Protein AF-0000000067236883 (afdb_homodimer)

Foldseek 3Di:
DDPPPPPPPQLDQWWEKEAELDDALCLVVCHPLCVQSNVLLLCVLVLFPDFLAEEEEFLVFEDQFKEKEQAQFAAADRPDDDDDPVSVVDDQGQTADNPVSVVLVVLCVVLVGDYYYDHHDHQYSLGCRSCCNNPVVSHHHYMYMYDYPVLQLLSLLSSLQSCLVVSSVRYHYYYGFWLFDDVCCLVPCVPPPQAADVQLVQLQVQLQCLQAVDAAPSSSVCRSVSCPGRSRCVRPVPCSRPNSVSSSRSSLHGFGKHWSDWDQGSNGTITMIITDDRD/DDPPPPPPPQLDQWWEKEAELDDALCLVVCHPLCVQSNVLLLCVLVLFPQFLAEEEEFLVFEDQFKEKEQAQFAAADRPDDDDDPVSVVDDQGQTADNPVSVVLVVLCVVLVGDYYYDRHDHQYSLGCRSCCNNPVVSHHHYMYMYDYPVLQLLSLLSSLQSCLVVSSVRYHYYYGFWLFDDVCCLVPCVPPPQAAPVQLVQLQVQLQCLQAVDAAPSSSVCRSVSCPGRSRCVRPVPCSRPNSVSSSRSSLHGFGKHWSDWDQGSNGTTTMIITDDRD

Radius of gyration: 25.76 Å; Cα contacts (8 Å, |Δi|>4): 1306; chains: 2; bounding box: 58×104×61 Å

Secondary structure (DSSP, 8-state):
---------------EEEEE--STTHHHHT-GGGHHHHHHHHHHGGGSPPPSEEEEEEEEEEESSEEEE--SS--B-----SS-GGGGS--------HHHHHHHHHHHHHTT--EEEESS--B-HHHHHHHHHH-TT--S-EEEEEEETT--HHHHHHHHHHHGGGGGGTEEEEEEE-S---HHHHHHTTSS-----HHHHHHHHHHHHHHHT--HHHHHHHHHTGGGSTTHHHH-SS-TTTHHHHHHHHHHTTSPEEEEEEEEETTEEEEEEEES---/---------------EEEEE--STTHHHHT-GGGHHHHHHHHHHGGGSPPPSEEEEEEEEEEESSEEEE--SS--B-----SS-GGGGS--------HHHHHHHHHHHHHTT--EEEESS--B-HHHHHHHHHH-TT--S-EEEEEEETT--HHHHHHHHHHHGGGGGGTEEEEEEE-S---HHHHHHTTSS-----HHHHHHHHHHHHHHHT--HHHHHHHHHTGGGSTTHHHH-SS-TTTHHHHHHHHHHTTSPEEEEEEEEETTEEEEEEEES---

Organism: Chlamydomonas reinhardtii (NCBI:txid3055)

Solvent-accessible surface area (backbone atoms only — not comparable to full-atom values): 27484 Å² total; per-residue (Å²): 137,80,82,77,75,75,73,73,73,76,75,65,60,39,35,23,29,26,44,57,31,67,64,60,64,38,48,82,68,64,35,73,67,38,41,70,58,38,54,47,35,47,48,48,44,81,69,42,74,84,51,67,27,32,39,38,28,24,40,84,34,72,28,89,42,36,36,30,28,37,24,54,69,40,49,78,32,81,84,69,75,32,48,50,64,69,72,76,63,67,81,70,80,28,32,25,36,44,67,57,31,50,51,51,48,50,34,33,49,77,66,71,40,67,60,45,81,32,69,73,53,39,46,34,45,44,49,43,46,40,37,54,44,33,43,65,81,32,76,51,24,44,29,45,30,34,36,49,64,80,65,48,48,61,59,32,27,49,50,11,44,42,49,30,67,40,15,66,68,30,25,31,38,32,9,18,24,27,69,51,37,31,42,69,59,42,48,50,17,15,74,42,66,22,50,73,44,61,46,26,43,46,24,41,54,52,49,49,45,40,43,44,75,29,38,37,70,58,21,49,52,48,58,53,47,37,65,77,39,59,31,26,42,74,20,27,43,31,53,53,34,45,47,22,41,37,24,24,52,21,34,30,39,70,37,44,28,41,80,72,41,75,49,75,43,65,38,29,34,34,52,21,38,35,20,39,62,58,126,138,79,81,75,75,75,72,74,73,78,77,61,59,39,35,23,28,28,43,57,30,68,65,60,64,37,50,82,68,64,37,75,64,37,42,69,58,38,54,48,36,47,48,47,46,80,69,44,76,85,50,69,27,33,41,38,29,24,40,84,34,72,28,90,43,34,36,30,27,37,23,57,68,40,49,79,32,82,84,69,75,32,49,51,63,69,72,75,63,68,80,70,81,27,31,23,36,42,68,58,32,51,52,51,50,49,35,32,48,77,66,72,40,67,62,49,81,31,68,70,54,40,45,32,45,46,48,43,46,37,37,53,43,33,44,64,80,32,76,52,25,44,28,44,30,33,36,47,65,80,65,48,47,62,59,31,25,50,51,11,46,41,49,31,67,42,17,67,69,29,25,32,39,31,9,18,23,27,70,51,40,30,42,68,60,43,49,52,18,13,73,43,67,24,50,73,44,62,47,26,44,46,25,40,52,51,48,49,44,40,42,44,75,28,38,39,69,59,22,49,53,49,57,55,46,37,66,75,39,61,30,25,43,75,19,27,42,32,52,52,34,43,46,22,42,35,24,23,51,22,34,30,39,71,37,44,28,41,81,72,40,76,48,76,42,63,37,30,35,35,54,22,37,34,20,40,64,58,128

pLDDT: mean 92.36, std 15.13, range [27.59, 98.94]

Nearest PDB structures (foldseek):
  8in2-assembly2_B  TM=9.135E-01  e=2.566E-26  Beta vulgaris
  2pw6-assembly1_A-2  TM=8.810E-01  e=2.969E-20  Escherichia coli K-12
  7txy-assembly2_E  TM=7.402E-01  e=1.633E-12  Micromonospora rosaria
  8ihg-assembly1_C  TM=7.267E-01  e=7.315E-11  Pseudomonas sp.
  2odf-assembly2_B  TM=4.468E-01  e=8.568E+00  Agrobacterium fabrum str. C58

InterPro domains:
  IPR004183 Extradiol ring-cleavage dioxygenase, class III enzyme, subunit B [PF02900] (44-258)
  IPR014436 Extradiol aromatic ring-opening dioxygenase, DODA-type [PIRSF006157] (12-275)
  IPR014436 Extradiol aromatic ring-opening dioxygenase, DODA-type [cd07363] (15-275)

Sequence (558 aa):
MTVLAQQCGASGRMPTLFWNHGGGPMPLLGDRSQASLTQYLKGVAARLPKPTAILAVSAHWEAEKVMVSTCPAPPMLFDYYGFPPETYQFKYPAPGDPALAQRVLGLLGSAGIAAGADASRGYDHGTFVPLMLAYPEARVPVVQMSVLRSMDPGAHLAIGRALAPLRDEGVLIVGSGMTFHNMGVLMGGMRGGGGRFKPSEAFDSWLTAACTEAVGSKRAELLTGWAKAPGGRESHPREEHFIPLLVAAGAAGEEPGRVDYSDWVMGTKISGFVFGTAPMTVLAQQCGASGRMPTLFWNHGGGPMPLLGDRSQASLTQYLKGVAARLPKPTAILAVSAHWEAEKVMVSTCPAPPMLFDYYGFPPETYQFKYPAPGDPALAQRVLGLLGSAGIAAGADASRGYDHGTFVPLMLAYPEARVPVVQMSVLRSMDPGAHLAIGRALAPLRDEGVLIVGSGMTFHNMGVLMGGMRGGGGRFKPSEAFDSWLTAACTEAVGSKRAELLTGWAKAPGGRESHPREEHFIPLLVAAGAAGEEPGRVDYSDWVMGTKISGFVFGTAP

Structure (mmCIF, N/CA/C/O backbone):
data_AF-0000000067236883-model_v1
#
loop_
_entity.id
_entity.type
_entity.pdbx_description
1 polymer 'Extradiol ring-cleavage dioxygenase class III enzyme subunit B domain-containing protein'
#
loop_
_atom_site.group_PDB
_atom_site.id
_atom_site.type_symbol
_atom_site.label_atom_id
_atom_site.label_alt_id
_atom_site.label_comp_id
_atom_site.label_asym_id
_atom_site.label_entity_id
_atom_site.label_seq_id
_atom_site.pdbx_PDB_ins_code
_atom_site.Cartn_x
_atom_site.Cartn_y
_atom_site.Cartn_z
_atom_site.occupancy
_atom_site.B_iso_or_equiv
_atom_site.auth_seq_id
_atom_site.auth_comp_id
_atom_site.auth_asym_id
_atom_site.auth_atom_id
_atom_site.pdbx_PDB_model_num
ATOM 1 N N . MET A 1 1 ? 32.875 -44.719 -37.906 1 29.95 1 MET A N 1
ATOM 2 C CA . MET A 1 1 ? 33.156 -43.938 -36.719 1 29.95 1 MET A CA 1
ATOM 3 C C . MET A 1 1 ? 31.969 -43.062 -36.344 1 29.95 1 MET A C 1
ATOM 5 O O . MET A 1 1 ? 31.703 -42.062 -36.969 1 29.95 1 MET A O 1
ATOM 9 N N . THR A 1 2 ? 30.781 -43.562 -35.781 1 30.8 2 THR A N 1
ATOM 10 C CA . THR A 1 2 ? 29.391 -43.125 -35.688 1 30.8 2 THR A CA 1
ATOM 11 C C . THR A 1 2 ? 29.234 -42.031 -34.625 1 30.8 2 THR A C 1
ATOM 13 O O . THR A 1 2 ? 29.672 -42.188 -33.5 1 30.8 2 THR A O 1
ATOM 16 N N . VAL A 1 3 ? 29.203 -40.719 -35.031 1 33.5 3 VAL A N 1
ATOM 17 C CA . VAL A 1 3 ? 29.031 -39.531 -34.219 1 33.5 3 VAL A CA 1
ATOM 18 C C . VAL A 1 3 ? 27.891 -39.75 -33.219 1 33.5 3 VAL A C 1
ATOM 20 O O . VAL A 1 3 ? 26.75 -39.969 -33.594 1 33.5 3 VAL A O 1
ATOM 23 N N . LEU A 1 4 ? 28.141 -40.344 -32.031 1 29.28 4 LEU A N 1
ATOM 24 C CA . LEU A 1 4 ? 27.188 -40.469 -30.938 1 29.28 4 LEU A CA 1
ATOM 25 C C . LEU A 1 4 ? 26.547 -39.125 -30.594 1 29.28 4 LEU A C 1
ATOM 27 O O . LEU A 1 4 ? 27.25 -38.219 -30.125 1 29.28 4 LEU A O 1
ATOM 31 N N . ALA A 1 5 ? 25.594 -38.625 -31.391 1 30.39 5 ALA A N 1
ATOM 32 C CA . ALA A 1 5 ? 24.734 -37.469 -31.047 1 30.39 5 ALA A CA 1
ATOM 33 C C . ALA A 1 5 ? 24.25 -37.562 -29.609 1 30.39 5 ALA A C 1
ATOM 35 O O . ALA A 1 5 ? 23.484 -38.469 -29.25 1 30.39 5 ALA A O 1
ATOM 36 N N . GLN A 1 6 ? 25.062 -37.375 -28.625 1 28.48 6 GLN A N 1
ATOM 37 C CA . GLN A 1 6 ? 24.641 -37.25 -27.234 1 28.48 6 GLN A CA 1
ATOM 38 C C . GLN A 1 6 ? 23.328 -36.469 -27.109 1 28.48 6 GLN A C 1
ATOM 40 O O . GLN A 1 6 ? 23.234 -35.344 -27.594 1 28.48 6 GLN A O 1
ATOM 45 N N . GLN A 1 7 ? 22.125 -37.125 -27.125 1 28.05 7 GLN A N 1
ATOM 46 C CA . GLN A 1 7 ? 20.781 -36.594 -26.859 1 28.05 7 GLN A CA 1
ATOM 47 C C . GLN A 1 7 ? 20.781 -35.656 -25.656 1 28.05 7 GLN A C 1
ATOM 49 O O . GLN A 1 7 ? 21.156 -36.062 -24.562 1 28.05 7 GLN A O 1
ATOM 54 N N . CYS A 1 8 ? 21.234 -34.469 -25.719 1 32.81 8 CYS A N 1
ATOM 55 C CA . CYS A 1 8 ? 20.938 -33.5 -24.688 1 32.81 8 CYS A CA 1
ATOM 56 C C . CYS A 1 8 ? 19.609 -33.781 -24 1 32.81 8 CYS A C 1
ATOM 58 O O . CYS A 1 8 ? 18.578 -33.906 -24.656 1 32.81 8 CYS A O 1
ATOM 60 N N . GLY A 1 9 ? 19.531 -34.562 -22.938 1 34.47 9 GLY A N 1
ATOM 61 C CA . GLY A 1 9 ? 18.391 -34.969 -22.125 1 34.47 9 GLY A CA 1
ATOM 62 C C . GLY A 1 9 ? 17.281 -33.906 -22.109 1 34.47 9 GLY A C 1
ATOM 63 O O . GLY A 1 9 ? 17.547 -32.719 -22.109 1 34.47 9 GLY A O 1
ATOM 64 N N . ALA A 1 10 ? 16.172 -34.062 -22.766 1 39.38 10 ALA A N 1
ATOM 65 C CA . ALA A 1 10 ? 14.875 -33.406 -22.859 1 39.38 10 ALA A CA 1
ATOM 66 C C . ALA A 1 10 ? 14.547 -32.656 -21.562 1 39.38 10 ALA A C 1
ATOM 68 O O . ALA A 1 10 ? 14.281 -33.281 -20.531 1 39.38 10 ALA A O 1
ATOM 69 N N . SER A 1 11 ? 15.297 -31.641 -20.938 1 49.91 11 SER A N 1
ATOM 70 C CA . SER A 1 11 ? 14.93 -30.766 -19.828 1 49.91 11 SER A CA 1
ATOM 71 C C . SER A 1 11 ? 13.414 -30.609 -19.719 1 49.91 11 SER A C 1
ATOM 73 O O . SER A 1 11 ? 12.75 -30.281 -20.703 1 49.91 11 SER A O 1
ATOM 75 N N . GLY A 1 12 ? 12.695 -31.578 -18.953 1 75.81 12 GLY A N 1
ATOM 76 C CA . GLY A 1 12 ? 11.273 -31.844 -18.766 1 75.81 12 GLY A CA 1
ATOM 77 C C . GLY A 1 12 ? 10.445 -30.594 -18.562 1 75.81 12 GLY A C 1
ATOM 78 O O . GLY A 1 12 ? 10.992 -29.5 -18.391 1 75.81 12 GLY A O 1
ATOM 79 N N . ARG A 1 13 ? 9.141 -30.641 -18.953 1 93.31 13 ARG A N 1
ATOM 80 C CA . ARG A 1 13 ? 8.109 -29.625 -18.797 1 93.31 13 ARG A CA 1
ATOM 81 C C . ARG A 1 13 ? 8.133 -29.031 -17.391 1 93.31 13 ARG A C 1
ATOM 83 O O . ARG A 1 13 ? 8.102 -29.766 -16.391 1 93.31 13 ARG A O 1
ATOM 90 N N . MET A 1 14 ? 8.398 -27.703 -17.281 1 97.19 14 MET A N 1
ATOM 91 C CA . MET A 1 14 ? 8.445 -27.016 -16 1 97.19 14 MET A CA 1
ATOM 92 C C . MET A 1 14 ? 7.09 -27.078 -15.297 1 97.19 14 MET A C 1
ATOM 94 O O . MET A 1 14 ? 6.043 -27.016 -15.953 1 97.19 14 MET A O 1
ATOM 98 N N . PRO A 1 15 ? 7.074 -27.234 -14.008 1 97.94 15 PRO A N 1
ATOM 99 C CA . PRO A 1 15 ? 5.828 -26.984 -13.281 1 97.94 15 PRO A CA 1
ATOM 100 C C . PRO A 1 15 ? 5.422 -25.516 -13.281 1 97.94 15 PRO A C 1
ATOM 102 O O . PRO A 1 15 ? 6.145 -24.672 -13.812 1 97.94 15 PRO A O 1
ATOM 105 N N . THR A 1 16 ? 4.23 -25.234 -12.883 1 98.31 16 THR A N 1
ATOM 106 C CA . THR A 1 16 ? 3.82 -23.891 -12.523 1 98.31 16 THR A CA 1
ATOM 107 C C . THR A 1 16 ? 3.629 -23.75 -11.016 1 98.31 16 THR A C 1
ATOM 109 O O . THR A 1 16 ? 3.412 -24.75 -10.328 1 98.31 16 THR A O 1
ATOM 112 N N . LEU A 1 17 ? 3.791 -22.531 -10.547 1 98.06 17 LEU A N 1
ATOM 113 C CA . LEU A 1 17 ? 3.881 -22.312 -9.109 1 98.06 17 LEU A CA 1
ATOM 114 C C . LEU A 1 17 ? 3.039 -21.109 -8.688 1 98.06 17 LEU A C 1
ATOM 116 O O . LEU A 1 17 ? 2.98 -20.109 -9.406 1 98.06 17 LEU A O 1
ATOM 120 N N . PHE A 1 18 ? 2.279 -21.25 -7.586 1 98.75 18 PHE A N 1
ATOM 121 C CA . PHE A 1 18 ? 1.727 -20.109 -6.867 1 98.75 18 PHE A CA 1
ATOM 122 C C . PHE A 1 18 ? 2.297 -20.031 -5.453 1 98.75 18 PHE A C 1
ATOM 124 O O . PHE A 1 18 ? 2.186 -20.984 -4.684 1 98.75 18 PHE A O 1
ATOM 131 N N . TRP A 1 19 ? 2.961 -18.938 -5.152 1 98.62 19 TRP A N 1
ATOM 132 C CA . TRP A 1 19 ? 3.438 -18.75 -3.785 1 98.62 19 TRP A CA 1
ATOM 133 C C . TRP A 1 19 ? 2.85 -17.484 -3.164 1 98.62 19 TRP A C 1
ATOM 135 O O . TRP A 1 19 ? 2.322 -16.625 -3.875 1 98.62 19 TRP A O 1
ATOM 145 N N . ASN A 1 20 ? 2.766 -17.5 -1.842 1 98.44 20 ASN A N 1
ATOM 146 C CA . ASN A 1 20 ? 2.463 -16.312 -1.054 1 98.44 20 ASN A CA 1
ATOM 147 C C . ASN A 1 20 ? 3.703 -15.445 -0.841 1 98.44 20 ASN A C 1
ATOM 149 O O . ASN A 1 20 ? 4.695 -15.906 -0.273 1 98.44 20 ASN A O 1
ATOM 153 N N . HIS A 1 21 ? 3.627 -14.211 -1.347 1 97.88 21 HIS A N 1
ATOM 154 C CA . HIS A 1 21 ? 4.863 -13.438 -1.293 1 97.88 21 HIS A CA 1
ATOM 155 C C . HIS A 1 21 ? 4.996 -12.695 0.034 1 97.88 21 HIS A C 1
ATOM 157 O O . HIS A 1 21 ? 6.016 -12.055 0.295 1 97.88 21 HIS A O 1
ATOM 163 N N . GLY A 1 22 ? 3.986 -12.766 0.921 1 93 22 GLY A N 1
ATOM 164 C CA . GLY A 1 22 ? 4.082 -12.172 2.244 1 93 22 GLY A CA 1
ATOM 165 C C . GLY A 1 22 ? 3.797 -10.68 2.254 1 93 22 GLY A C 1
ATOM 166 O O . GLY A 1 22 ? 3.449 -10.109 1.221 1 93 22 GLY A O 1
ATOM 167 N N . GLY A 1 23 ? 3.914 -10.117 3.496 1 89.56 23 GLY A N 1
ATOM 168 C CA . GLY A 1 23 ? 3.609 -8.711 3.689 1 89.56 23 GLY A CA 1
ATOM 169 C C . GLY A 1 23 ? 4.816 -7.805 3.504 1 89.56 23 GLY A C 1
ATOM 170 O O . GLY A 1 23 ? 5.691 -7.746 4.371 1 89.56 23 GLY A O 1
ATOM 171 N N . GLY A 1 24 ? 4.715 -7.031 2.398 1 92.06 24 GLY A N 1
ATOM 172 C CA . GLY A 1 24 ? 5.82 -6.113 2.164 1 92.06 24 GLY A CA 1
ATOM 173 C C . GLY A 1 24 ? 7.176 -6.797 2.199 1 92.06 24 GLY A C 1
ATOM 174 O O . GLY A 1 24 ? 7.383 -7.809 1.53 1 92.06 24 GLY A O 1
ATOM 175 N N . PRO A 1 25 ? 8.102 -6.141 2.881 1 94.69 25 PRO A N 1
ATOM 176 C CA . PRO A 1 25 ? 9.453 -6.684 2.969 1 94.69 25 PRO A CA 1
ATOM 177 C C . PRO A 1 25 ? 9.648 -7.586 4.184 1 94.69 25 PRO A C 1
ATOM 179 O O . PRO A 1 25 ? 10.773 -8 4.473 1 94.69 25 PRO A O 1
ATOM 182 N N . MET A 1 26 ? 8.633 -7.914 4.867 1 91.88 26 MET A N 1
ATOM 183 C CA . MET A 1 26 ? 8.719 -8.562 6.172 1 91.88 26 MET A CA 1
ATOM 184 C C . MET A 1 26 ? 9.422 -9.914 6.059 1 91.88 26 MET A C 1
ATOM 186 O O . MET A 1 26 ? 10.234 -10.273 6.914 1 91.88 26 MET A O 1
ATOM 190 N N . PRO A 1 27 ? 9.164 -10.68 4.992 1 94.62 27 PRO A N 1
ATOM 191 C CA . PRO A 1 27 ? 9.898 -11.938 4.898 1 94.62 27 PRO A CA 1
ATOM 192 C C . PRO A 1 27 ? 11.414 -11.742 4.848 1 94.62 27 PRO A C 1
ATOM 194 O O . PRO A 1 27 ? 12.156 -12.539 5.418 1 94.62 27 PRO A O 1
ATOM 197 N N . LEU A 1 28 ? 11.852 -10.703 4.234 1 96.69 28 LEU A N 1
ATOM 198 C CA . LEU A 1 28 ? 13.281 -10.438 4.102 1 96.69 28 LEU A CA 1
ATOM 199 C C . LEU A 1 28 ? 13.867 -9.938 5.418 1 96.69 28 LEU A C 1
ATOM 201 O O . LEU A 1 28 ? 15.078 -9.984 5.625 1 96.69 28 LEU A O 1
ATOM 205 N N . LEU A 1 29 ? 12.984 -9.453 6.258 1 93.12 29 LEU A N 1
ATOM 206 C CA . LEU A 1 29 ? 13.422 -8.922 7.547 1 93.12 29 LEU A CA 1
ATOM 207 C C . LEU A 1 29 ? 13.477 -10.023 8.602 1 93.12 29 LEU A C 1
ATOM 209 O O . LEU A 1 29 ? 13.891 -9.789 9.734 1 93.12 29 LEU A O 1
ATOM 213 N N . GLY A 1 30 ? 13.094 -11.227 8.234 1 89.56 30 GLY A N 1
ATOM 214 C CA . GLY A 1 30 ? 13.062 -12.32 9.188 1 89.56 30 GLY A CA 1
ATOM 215 C C . GLY A 1 30 ? 11.992 -12.164 10.25 1 89.56 30 GLY A C 1
ATOM 216 O O . GLY A 1 30 ? 12.188 -12.562 11.398 1 89.56 30 GLY A O 1
ATOM 217 N N . ASP A 1 31 ? 10.953 -11.555 9.898 1 85.62 31 ASP A N 1
ATOM 218 C CA . ASP A 1 31 ? 9.852 -11.344 10.836 1 85.62 31 ASP A CA 1
ATOM 219 C C . ASP A 1 31 ? 9.305 -12.664 11.352 1 85.62 31 ASP A C 1
ATOM 221 O O . ASP A 1 31 ? 9.016 -13.57 10.57 1 85.62 31 ASP A O 1
ATOM 225 N N . ARG A 1 32 ? 9.031 -12.727 12.609 1 84.44 32 ARG A N 1
ATOM 226 C CA . ARG A 1 32 ? 8.617 -13.969 13.25 1 84.44 32 ARG A CA 1
ATOM 227 C C . ARG A 1 32 ? 7.203 -14.352 12.828 1 84.44 32 ARG A C 1
ATOM 229 O O . ARG A 1 32 ? 6.879 -15.539 12.734 1 84.44 32 ARG A O 1
ATOM 236 N N . SER A 1 33 ? 6.379 -13.383 12.547 1 82.5 33 SER A N 1
ATOM 237 C CA . SER A 1 33 ? 4.984 -13.641 12.195 1 82.5 33 SER A CA 1
ATOM 238 C C . SER A 1 33 ? 4.875 -14.344 10.844 1 82.5 33 SER A C 1
ATOM 240 O O . SER A 1 33 ? 3.826 -14.898 10.516 1 82.5 33 SER A O 1
ATOM 242 N N . GLN A 1 34 ? 6.02 -14.32 10.086 1 89.25 34 GLN A N 1
ATOM 243 C CA . GLN A 1 34 ? 6.02 -14.953 8.773 1 89.25 34 GLN A CA 1
ATOM 244 C C . GLN A 1 34 ? 7.18 -15.938 8.633 1 89.25 34 GLN A C 1
ATOM 246 O O . GLN A 1 34 ? 7.633 -16.219 7.523 1 89.25 34 GLN A O 1
ATOM 251 N N . ALA A 1 35 ? 7.609 -16.406 9.727 1 93.25 35 ALA A N 1
ATOM 252 C CA . ALA A 1 35 ? 8.812 -17.234 9.758 1 93.25 35 ALA A CA 1
ATOM 253 C C . ALA A 1 35 ? 8.633 -18.5 8.906 1 93.25 35 ALA A C 1
ATOM 255 O O . ALA A 1 35 ? 9.531 -18.859 8.141 1 93.25 35 ALA A O 1
ATOM 256 N N . SER A 1 36 ? 7.504 -19.141 9.047 1 96.62 36 SER A N 1
ATOM 257 C CA . SER A 1 36 ? 7.285 -20.375 8.305 1 96.62 36 SER A CA 1
ATOM 258 C C . SER A 1 36 ? 7.234 -20.109 6.801 1 96.62 36 SER A C 1
ATOM 260 O O . SER A 1 36 ? 7.746 -20.906 6.012 1 96.62 36 SER A O 1
ATOM 262 N N . LEU A 1 37 ? 6.656 -19.047 6.418 1 96.62 37 LEU A N 1
ATOM 263 C CA . LEU A 1 37 ? 6.59 -18.656 5.012 1 96.62 37 LEU A CA 1
ATOM 264 C C . LEU A 1 37 ? 7.98 -18.359 4.465 1 96.62 37 LEU A C 1
ATOM 266 O O . LEU A 1 37 ? 8.328 -18.797 3.367 1 96.62 37 LEU A O 1
ATOM 270 N N . THR A 1 38 ? 8.742 -17.594 5.277 1 97.75 38 THR A N 1
ATOM 271 C CA . THR A 1 38 ? 10.102 -17.266 4.891 1 97.75 38 THR A CA 1
ATOM 272 C C . THR A 1 38 ? 10.93 -18.531 4.664 1 97.75 38 THR A C 1
ATOM 274 O O . THR A 1 38 ? 11.648 -18.625 3.67 1 97.75 38 THR A O 1
ATOM 277 N N . GLN A 1 39 ? 10.781 -19.453 5.551 1 98 39 GLN A N 1
ATOM 278 C CA . GLN A 1 39 ? 11.5 -20.719 5.422 1 98 39 GLN A CA 1
ATOM 279 C C . GLN A 1 39 ? 11.07 -21.469 4.168 1 98 39 GLN A C 1
ATOM 281 O O . GLN A 1 39 ? 11.914 -22.031 3.459 1 98 39 GLN A O 1
ATOM 286 N N . TYR A 1 40 ? 9.82 -21.5 3.93 1 98.19 40 TYR A N 1
ATOM 287 C CA . TYR A 1 40 ? 9.305 -22.125 2.721 1 98.19 40 TYR A CA 1
ATOM 288 C C . TYR A 1 40 ? 9.914 -21.5 1.473 1 98.19 40 TYR A C 1
ATOM 290 O O . TYR A 1 40 ? 10.414 -22.219 0.596 1 98.19 40 TYR A O 1
ATOM 298 N N . LEU A 1 41 ? 9.93 -20.172 1.349 1 98.44 41 LEU A N 1
ATOM 299 C CA . LEU A 1 41 ? 10.414 -19.469 0.167 1 98.44 41 LEU A CA 1
ATOM 300 C C . LEU A 1 41 ? 11.906 -19.719 -0.039 1 98.44 41 LEU A C 1
ATOM 302 O O . LEU A 1 41 ? 12.367 -19.875 -1.174 1 98.44 41 LEU A O 1
ATOM 306 N N . LYS A 1 42 ? 12.633 -19.859 1.03 1 98.19 42 LYS A N 1
ATOM 307 C CA . LYS A 1 42 ? 14.062 -20.125 0.947 1 98.19 42 LYS A CA 1
ATOM 308 C C . LYS A 1 42 ? 14.336 -21.5 0.36 1 98.19 42 LYS A C 1
ATOM 310 O O . LYS A 1 42 ? 15.375 -21.719 -0.263 1 98.19 42 LYS A O 1
ATOM 315 N N . GLY A 1 43 ? 13.359 -22.375 0.537 1 97.69 43 GLY A N 1
ATOM 316 C CA . GLY A 1 43 ? 13.609 -23.766 0.157 1 97.69 43 GLY A CA 1
ATOM 317 C C . GLY A 1 43 ? 12.922 -24.156 -1.133 1 97.69 43 GLY A C 1
ATOM 318 O O . GLY A 1 43 ? 13.141 -25.25 -1.652 1 97.69 43 GLY A O 1
ATOM 319 N N . VAL A 1 44 ? 12.156 -23.297 -1.703 1 96.62 44 VAL A N 1
ATOM 320 C CA . VAL A 1 44 ? 11.25 -23.688 -2.773 1 96.62 44 VAL A CA 1
ATOM 321 C C . VAL A 1 44 ? 12.047 -24.031 -4.031 1 96.62 44 VAL A C 1
ATOM 323 O O . VAL A 1 44 ? 11.711 -24.969 -4.75 1 96.62 44 VAL A O 1
ATOM 326 N N . ALA A 1 45 ? 13.102 -23.344 -4.297 1 96.19 45 ALA A N 1
ATOM 327 C CA . ALA A 1 45 ? 13.883 -23.531 -5.516 1 96.19 45 ALA A CA 1
ATOM 328 C C . ALA A 1 45 ? 14.516 -24.922 -5.543 1 96.19 45 ALA A C 1
ATOM 330 O O . ALA A 1 45 ? 14.633 -25.531 -6.605 1 96.19 45 ALA A O 1
ATOM 331 N N . ALA A 1 46 ? 14.867 -25.422 -4.391 1 95.5 46 ALA A N 1
ATOM 332 C CA . ALA A 1 46 ? 15.523 -26.719 -4.297 1 95.5 46 ALA A CA 1
ATOM 333 C C . ALA A 1 46 ? 14.562 -27.844 -4.676 1 95.5 46 ALA A C 1
ATOM 335 O O . ALA A 1 46 ? 15 -28.953 -5.02 1 95.5 46 ALA A O 1
ATOM 336 N N . ARG A 1 47 ? 13.328 -27.531 -4.668 1 93.81 47 ARG A N 1
ATOM 337 C CA . ARG A 1 47 ? 12.32 -28.547 -4.93 1 93.81 47 ARG A CA 1
ATOM 338 C C . ARG A 1 47 ? 11.805 -28.453 -6.363 1 93.81 47 ARG A C 1
ATOM 340 O O . ARG A 1 47 ? 10.883 -29.172 -6.746 1 93.81 47 ARG A O 1
ATOM 347 N N . LEU A 1 48 ? 12.391 -27.594 -7.121 1 95.19 48 LEU A N 1
ATOM 348 C CA . LEU A 1 48 ? 11.977 -27.359 -8.5 1 95.19 48 LEU A CA 1
ATOM 349 C C . LEU A 1 48 ? 13.141 -27.578 -9.461 1 95.19 48 LEU A C 1
ATOM 351 O O . LEU A 1 48 ? 14.297 -27.406 -9.086 1 95.19 48 LEU A O 1
ATOM 355 N N . PRO A 1 49 ? 12.797 -28.062 -10.75 1 95.12 49 PRO A N 1
ATOM 356 C CA . PRO A 1 49 ? 13.859 -28 -11.758 1 95.12 49 PRO A CA 1
ATOM 357 C C . PRO A 1 49 ? 14.398 -26.594 -11.969 1 95.12 49 PRO A C 1
ATOM 359 O O . PRO A 1 49 ? 13.68 -25.609 -11.75 1 95.12 49 PRO A O 1
ATOM 362 N N . LYS A 1 50 ? 15.633 -26.516 -12.398 1 95.56 50 LYS A N 1
ATOM 363 C CA . LYS A 1 50 ? 16.219 -25.203 -12.648 1 95.56 50 LYS A CA 1
ATOM 364 C C . LYS A 1 50 ? 15.602 -24.547 -13.875 1 95.56 50 LYS A C 1
ATOM 366 O O . LYS A 1 50 ? 15.695 -25.078 -14.984 1 95.56 50 LYS A O 1
ATOM 371 N N . PRO A 1 51 ? 15.008 -23.438 -13.688 1 97.56 51 PRO A N 1
ATOM 372 C CA . PRO A 1 51 ? 14.406 -22.781 -14.852 1 97.56 51 PRO A CA 1
ATOM 373 C C . PRO A 1 51 ? 15.422 -22.016 -15.695 1 97.56 51 PRO A C 1
ATOM 375 O O . PRO A 1 51 ? 16.438 -21.562 -15.18 1 97.56 51 PRO A O 1
ATOM 378 N N . THR A 1 52 ? 15.094 -21.891 -17 1 97.88 52 THR A N 1
ATOM 379 C CA . THR A 1 52 ? 15.891 -21.016 -17.875 1 97.88 52 THR A CA 1
ATOM 380 C C . THR A 1 52 ? 15.492 -19.562 -17.672 1 97.88 52 THR A C 1
ATOM 382 O O . THR A 1 52 ? 16.312 -18.656 -17.891 1 97.88 52 THR A O 1
ATOM 385 N N . ALA A 1 53 ? 14.258 -19.344 -17.281 1 98.75 53 ALA A N 1
ATOM 386 C CA . ALA A 1 53 ? 13.695 -18.031 -16.984 1 98.75 53 ALA A CA 1
ATOM 387 C C . ALA A 1 53 ? 12.445 -18.156 -16.109 1 98.75 53 ALA A C 1
ATOM 389 O O . ALA A 1 53 ? 11.891 -19.25 -15.961 1 98.75 53 ALA A O 1
ATOM 390 N N . ILE A 1 54 ? 12.094 -17.062 -15.531 1 98.88 54 ILE A N 1
ATOM 391 C CA . ILE A 1 54 ? 10.891 -17 -14.703 1 98.88 54 ILE A CA 1
ATOM 392 C C . ILE A 1 54 ? 9.922 -15.961 -15.273 1 98.88 54 ILE A C 1
ATOM 394 O O . ILE A 1 54 ? 10.328 -14.844 -15.594 1 98.88 54 ILE A O 1
ATOM 398 N N . LEU A 1 55 ? 8.719 -16.375 -15.531 1 98.94 55 LEU A N 1
ATOM 399 C CA . LEU A 1 55 ? 7.613 -15.438 -15.734 1 98.94 55 LEU A CA 1
ATOM 400 C C . LEU A 1 55 ? 6.848 -15.211 -14.438 1 98.94 55 LEU A C 1
ATOM 402 O O . LEU A 1 55 ? 6.133 -16.109 -13.969 1 98.94 55 LEU A O 1
ATOM 406 N N . ALA A 1 56 ? 6.984 -14.039 -13.875 1 98.94 56 ALA A N 1
ATOM 407 C CA . ALA A 1 56 ? 6.359 -13.703 -12.594 1 98.94 56 ALA A CA 1
ATOM 408 C C . ALA A 1 56 ? 5.074 -12.906 -12.805 1 98.94 56 ALA A C 1
ATOM 410 O O . ALA A 1 56 ? 5.121 -11.742 -13.195 1 98.94 56 ALA A O 1
ATOM 411 N N . VAL A 1 57 ? 3.965 -13.531 -12.555 1 98.94 57 VAL A N 1
ATOM 412 C CA . VAL A 1 57 ? 2.676 -12.844 -12.562 1 98.94 57 VAL A CA 1
ATOM 413 C C . VAL A 1 57 ? 2.424 -12.203 -11.203 1 98.94 57 VAL A C 1
ATOM 415 O O . VAL A 1 57 ? 2.137 -12.898 -10.227 1 98.94 57 VAL A O 1
ATOM 418 N N . SER A 1 58 ? 2.475 -10.891 -11.195 1 98.62 58 SER A N 1
ATOM 419 C CA . SER A 1 58 ? 2.484 -10.203 -9.906 1 98.62 58 SER A CA 1
ATOM 420 C C . SER A 1 58 ? 1.111 -9.625 -9.578 1 98.62 58 SER A C 1
ATOM 422 O O . SER A 1 58 ? 0.508 -8.938 -10.398 1 98.62 58 SER A O 1
ATOM 424 N N . ALA A 1 59 ? 0.677 -9.844 -8.328 1 98.12 59 ALA A N 1
ATOM 425 C CA . ALA A 1 59 ? -0.559 -9.258 -7.82 1 98.12 59 ALA A CA 1
ATOM 426 C C . ALA A 1 59 ? -0.445 -7.742 -7.715 1 98.12 59 ALA A C 1
ATOM 428 O O . ALA A 1 59 ? -1.45 -7.047 -7.543 1 98.12 59 ALA A O 1
ATOM 429 N N . HIS A 1 60 ? 0.72 -7.199 -7.82 1 97.25 60 HIS A N 1
ATOM 430 C CA . HIS A 1 60 ? 0.961 -5.785 -7.562 1 97.25 60 HIS A CA 1
ATOM 431 C C . HIS A 1 60 ? 1.089 -5.004 -8.867 1 97.25 60 HIS A C 1
ATOM 433 O O . HIS A 1 60 ? 1.548 -3.857 -8.859 1 97.25 60 HIS A O 1
ATOM 439 N N . TRP A 1 61 ? 0.75 -5.613 -9.977 1 97.38 61 TRP A N 1
ATOM 440 C CA . TRP A 1 61 ? 0.736 -4.957 -11.281 1 97.38 61 TRP A CA 1
ATOM 441 C C . TRP A 1 61 ? -0.583 -5.211 -12.008 1 97.38 61 TRP A C 1
ATOM 443 O O . TRP A 1 61 ? -0.805 -6.301 -12.539 1 97.38 61 TRP A O 1
ATOM 453 N N . GLU A 1 62 ? -1.425 -4.184 -12.008 1 95.94 62 GLU A N 1
ATOM 454 C CA . GLU A 1 62 ? -2.742 -4.262 -12.633 1 95.94 62 GLU A CA 1
ATOM 455 C C . GLU A 1 62 ? -2.82 -3.369 -13.867 1 95.94 62 GLU A C 1
ATOM 457 O O . GLU A 1 62 ? -2.289 -2.256 -13.867 1 95.94 62 GLU A O 1
ATOM 462 N N . ALA A 1 63 ? -3.445 -3.875 -14.883 1 97 63 ALA A N 1
ATOM 463 C CA . ALA A 1 63 ? -3.613 -3.1 -16.109 1 97 63 ALA A CA 1
ATOM 464 C C . ALA A 1 63 ? -4.887 -3.506 -16.844 1 97 63 ALA A C 1
ATOM 466 O O . ALA A 1 63 ? -5.488 -4.539 -16.531 1 97 63 ALA A O 1
ATOM 467 N N . GLU A 1 64 ? -5.312 -2.654 -17.766 1 96.62 64 GLU A N 1
ATOM 468 C CA . GLU A 1 64 ? -6.504 -2.934 -18.562 1 96.62 64 GLU A CA 1
ATOM 469 C C . GLU A 1 64 ? -6.266 -4.098 -19.516 1 96.62 64 GLU A C 1
ATOM 471 O O . GLU A 1 64 ? -7.172 -4.898 -19.766 1 96.62 64 GLU A O 1
ATOM 476 N N . LYS A 1 65 ? -5.129 -4.113 -20.094 1 98.62 65 LYS A N 1
ATOM 477 C CA . LYS A 1 65 ? -4.645 -5.254 -20.859 1 98.62 65 LYS A CA 1
ATOM 478 C C . LYS A 1 65 ? -3.422 -5.887 -20.203 1 98.62 65 LYS A C 1
ATOM 480 O O . LYS A 1 65 ? -2.812 -5.285 -19.312 1 98.62 65 LYS A O 1
ATOM 485 N N . VAL A 1 66 ? -3.127 -7.09 -20.578 1 98.88 66 VAL A N 1
ATOM 486 C CA . VAL A 1 66 ? -1.963 -7.742 -20 1 98.88 66 VAL A CA 1
ATOM 487 C C . VAL A 1 66 ? -0.695 -6.984 -20.375 1 98.88 66 VAL A C 1
ATOM 489 O O . VAL A 1 66 ? -0.44 -6.754 -21.562 1 98.88 66 VAL A O 1
ATOM 492 N N . MET A 1 67 ? 0.049 -6.535 -19.391 1 98.94 67 MET A N 1
ATOM 493 C CA . MET A 1 67 ? 1.324 -5.867 -19.641 1 98.94 67 MET A CA 1
ATOM 494 C C . MET A 1 67 ? 2.494 -6.789 -19.312 1 98.94 67 MET A C 1
ATOM 496 O O . MET A 1 67 ? 2.451 -7.523 -18.312 1 98.94 67 MET A O 1
ATOM 500 N N . VAL A 1 68 ? 3.498 -6.766 -20.141 1 98.94 68 VAL A N 1
ATOM 501 C CA . VAL A 1 68 ? 4.676 -7.609 -19.984 1 98.94 68 VAL A CA 1
ATOM 502 C C . VAL A 1 68 ? 5.934 -6.742 -19.938 1 98.94 68 VAL A C 1
ATOM 504 O O . VAL A 1 68 ? 6.105 -5.844 -20.766 1 98.94 68 VAL A O 1
ATOM 507 N N . SER A 1 69 ? 6.781 -6.957 -18.953 1 98.88 69 SER A N 1
ATOM 508 C CA . SER A 1 69 ? 8.008 -6.176 -18.828 1 98.88 69 SER A CA 1
ATOM 509 C C . SER A 1 69 ? 9.031 -6.582 -19.875 1 98.88 69 SER A C 1
ATOM 511 O O . SER A 1 69 ? 9.258 -7.773 -20.094 1 98.88 69 SER A O 1
ATOM 513 N N . THR A 1 70 ? 9.625 -5.609 -20.5 1 98.75 70 THR A N 1
ATOM 514 C CA . THR A 1 70 ? 10.57 -5.898 -21.578 1 98.75 70 THR A CA 1
ATOM 515 C C . THR A 1 70 ? 11.945 -5.332 -21.25 1 98.75 70 THR A C 1
ATOM 517 O O . THR A 1 70 ? 12.883 -5.473 -22.047 1 98.75 70 THR A O 1
ATOM 520 N N . CYS A 1 71 ? 12.047 -4.738 -20.094 1 97.94 71 CYS A N 1
ATOM 521 C CA . CYS A 1 71 ? 13.32 -4.137 -19.719 1 97.94 71 CYS A CA 1
ATOM 522 C C . CYS A 1 71 ? 14.391 -5.207 -19.516 1 97.94 71 CYS A C 1
ATOM 524 O O . CYS A 1 71 ? 14.172 -6.172 -18.781 1 97.94 71 CYS A O 1
ATOM 526 N N . PRO A 1 72 ? 15.609 -5.066 -20.125 1 98.44 72 PRO A N 1
ATOM 527 C CA . PRO A 1 72 ? 16.672 -6.059 -19.953 1 98.44 72 PRO A CA 1
ATOM 528 C C . PRO A 1 72 ? 17.297 -6.008 -18.547 1 98.44 72 PRO A C 1
ATOM 530 O O . PRO A 1 72 ? 17.875 -7 -18.094 1 98.44 72 PRO A O 1
ATOM 533 N N . ALA A 1 73 ? 17.25 -4.871 -17.953 1 98.25 73 ALA A N 1
ATOM 534 C CA . ALA A 1 73 ? 17.766 -4.652 -16.594 1 98.25 73 ALA A CA 1
ATOM 535 C C . ALA A 1 73 ? 16.781 -3.863 -15.75 1 98.25 73 ALA A C 1
ATOM 537 O O . ALA A 1 73 ? 16.984 -2.676 -15.492 1 98.25 73 ALA A O 1
ATOM 538 N N . PRO A 1 74 ? 15.711 -4.551 -15.32 1 98.31 74 PRO A N 1
ATOM 539 C CA . PRO A 1 74 ? 14.656 -3.832 -14.602 1 98.31 74 PRO A CA 1
ATOM 540 C C . PRO A 1 74 ? 15.148 -3.199 -13.305 1 98.31 74 PRO A C 1
ATOM 542 O O . PRO A 1 74 ? 15.945 -3.799 -12.586 1 98.31 74 PRO A O 1
ATOM 545 N N . PRO A 1 75 ? 14.727 -1.979 -13.07 1 97.69 75 PRO A N 1
ATOM 546 C CA . PRO A 1 75 ? 15 -1.394 -11.758 1 97.69 75 PRO A CA 1
ATOM 547 C C . PRO A 1 75 ? 14.156 -2.014 -10.648 1 97.69 75 PRO A C 1
ATOM 549 O O . PRO A 1 75 ? 13.375 -2.932 -10.898 1 97.69 75 PRO A O 1
ATOM 552 N N . MET A 1 76 ? 14.406 -1.539 -9.422 1 97.69 76 MET A N 1
ATOM 553 C CA . MET A 1 76 ? 13.57 -1.933 -8.289 1 97.69 76 MET A CA 1
ATOM 554 C C . MET A 1 76 ? 12.367 -1.012 -8.156 1 97.69 76 MET A C 1
ATOM 556 O O . MET A 1 76 ? 12.453 0.185 -8.438 1 97.69 76 MET A O 1
ATOM 560 N N . LEU A 1 77 ? 11.305 -1.567 -7.848 1 96.19 77 LEU A N 1
ATOM 561 C CA . LEU A 1 77 ? 10.094 -0.812 -7.539 1 96.19 77 LEU A CA 1
ATOM 562 C C . LEU A 1 77 ? 9.617 -1.103 -6.121 1 96.19 77 LEU A C 1
ATOM 564 O O . LEU A 1 77 ? 9.086 -2.182 -5.844 1 96.19 77 LEU A O 1
ATOM 568 N N . PHE A 1 78 ? 9.844 -0.162 -5.23 1 94 78 PHE A N 1
ATOM 569 C CA . PHE A 1 78 ? 9.438 -0.307 -3.838 1 94 78 PHE A CA 1
ATOM 570 C C . PHE A 1 78 ? 8.008 0.185 -3.635 1 94 78 PHE A C 1
ATOM 572 O O . PHE A 1 78 ? 7.781 1.38 -3.432 1 94 78 PHE A O 1
ATOM 579 N N . ASP A 1 79 ? 7.074 -0.755 -3.611 1 92.12 79 ASP A N 1
ATOM 580 C CA . ASP A 1 79 ? 5.652 -0.426 -3.582 1 92.12 79 ASP A CA 1
ATOM 581 C C . ASP A 1 79 ? 5.051 -0.712 -2.209 1 92.12 79 ASP A C 1
ATOM 583 O O . ASP A 1 79 ? 3.971 -1.296 -2.107 1 92.12 79 ASP A O 1
ATOM 587 N N . TYR A 1 80 ? 5.809 -0.374 -1.161 1 90.44 80 TYR A N 1
ATOM 588 C CA . TYR A 1 80 ? 5.363 -0.46 0.225 1 90.44 80 TYR A CA 1
ATOM 589 C C . TYR A 1 80 ? 5.887 0.715 1.041 1 90.44 80 TYR A C 1
ATOM 591 O O . TYR A 1 80 ? 6.82 1.404 0.618 1 90.44 80 TYR A O 1
ATOM 599 N N . TYR A 1 81 ? 5.211 0.938 2.221 1 87.81 81 TYR A N 1
ATOM 600 C CA . TYR A 1 81 ? 5.562 2.061 3.084 1 87.81 81 TYR A CA 1
ATOM 601 C C . TYR A 1 81 ? 5.566 1.64 4.551 1 87.81 81 TYR A C 1
ATOM 603 O O . TYR A 1 81 ? 5.031 0.588 4.902 1 87.81 81 TYR A O 1
ATOM 611 N N . GLY A 1 82 ? 6.301 2.447 5.348 1 89.88 82 GLY A N 1
ATOM 612 C CA . GLY A 1 82 ? 6.23 2.258 6.785 1 89.88 82 GLY A CA 1
ATOM 613 C C . GLY A 1 82 ? 7.18 1.191 7.297 1 89.88 82 GLY A C 1
ATOM 614 O O . GLY A 1 82 ? 6.965 0.618 8.367 1 89.88 82 GLY A O 1
ATOM 615 N N . PHE A 1 83 ? 8.195 0.898 6.531 1 92.62 83 PHE A N 1
ATOM 616 C CA . PHE A 1 83 ? 9.188 -0.102 6.91 1 92.62 83 PHE A CA 1
ATOM 617 C C . PHE A 1 83 ? 10.562 0.534 7.066 1 92.62 83 PHE A C 1
ATOM 619 O O . PHE A 1 83 ? 10.773 1.686 6.676 1 92.62 83 PHE A O 1
ATOM 626 N N . PRO A 1 84 ? 11.516 -0.151 7.715 1 92.06 84 PRO A N 1
ATOM 627 C CA . PRO A 1 84 ? 12.844 0.421 7.945 1 92.06 84 PRO A CA 1
ATOM 628 C C . PRO A 1 84 ? 13.516 0.875 6.652 1 92.06 84 PRO A C 1
ATOM 630 O O . PRO A 1 84 ? 13.305 0.279 5.594 1 92.06 84 PRO A O 1
ATOM 633 N N . PRO A 1 85 ? 14.367 1.888 6.723 1 89.5 85 PRO A N 1
ATOM 634 C CA . PRO A 1 85 ? 15.008 2.482 5.547 1 89.5 85 PRO A CA 1
ATOM 635 C C . PRO A 1 85 ? 15.766 1.457 4.707 1 89.5 85 PRO A C 1
ATOM 637 O O . PRO A 1 85 ? 15.812 1.567 3.48 1 89.5 85 PRO A O 1
ATOM 640 N N . GLU A 1 86 ? 16.344 0.458 5.34 1 94.12 86 GLU A N 1
ATOM 641 C CA . GLU A 1 86 ? 17.141 -0.527 4.621 1 94.12 86 GLU A CA 1
ATOM 642 C C . GLU A 1 86 ? 16.297 -1.317 3.633 1 94.12 86 GLU A C 1
ATOM 644 O O . GLU A 1 86 ? 16.812 -1.844 2.643 1 94.12 86 GLU A O 1
ATOM 649 N N . THR A 1 87 ? 15 -1.389 3.85 1 95.56 87 THR A N 1
ATOM 650 C CA . THR A 1 87 ? 14.125 -2.178 2.986 1 95.56 87 THR A CA 1
ATOM 651 C C . THR A 1 87 ? 13.906 -1.472 1.653 1 95.56 87 THR A C 1
ATOM 653 O O . THR A 1 87 ? 13.398 -2.074 0.702 1 95.56 87 THR A O 1
ATOM 656 N N . TYR A 1 88 ? 14.297 -0.238 1.584 1 93.12 88 TYR A N 1
ATOM 657 C CA . TYR A 1 88 ? 14.156 0.537 0.356 1 93.12 88 TYR A CA 1
ATOM 658 C C . TYR A 1 88 ? 15.469 0.576 -0.419 1 93.12 88 TYR A C 1
ATOM 660 O O . TYR A 1 88 ? 15.617 1.359 -1.359 1 93.12 88 TYR A O 1
ATOM 668 N N . GLN A 1 89 ? 16.375 -0.228 0.006 1 94.94 89 GLN A N 1
ATOM 669 C CA . GLN A 1 89 ? 17.688 -0.272 -0.624 1 94.94 89 GLN A CA 1
ATOM 670 C C . GLN A 1 89 ? 17.984 -1.667 -1.16 1 94.94 89 GLN A C 1
ATOM 672 O O . GLN A 1 89 ? 19.094 -1.92 -1.655 1 94.94 89 GLN A O 1
ATOM 677 N N . PHE A 1 90 ? 16.953 -2.535 -1.038 1 97.12 90 PHE A N 1
ATOM 678 C CA . PHE A 1 90 ? 17.141 -3.879 -1.569 1 97.12 90 PHE A CA 1
ATOM 679 C C . PHE A 1 90 ? 17.438 -3.836 -3.064 1 97.12 90 PHE A C 1
ATOM 681 O O . PHE A 1 90 ? 16.969 -2.941 -3.768 1 97.12 90 PHE A O 1
ATOM 688 N N . LYS A 1 91 ? 18.281 -4.758 -3.508 1 97.56 91 LYS A N 1
ATOM 689 C CA . LYS A 1 91 ? 18.562 -4.945 -4.926 1 97.56 91 LYS A CA 1
ATOM 690 C C . LYS A 1 91 ? 18.422 -6.41 -5.328 1 97.56 91 LYS A C 1
ATOM 692 O O . LYS A 1 91 ? 18.844 -7.305 -4.59 1 97.56 91 LYS A O 1
ATOM 697 N N . TYR A 1 92 ? 17.75 -6.641 -6.34 1 98.5 92 TYR A N 1
ATOM 698 C CA . TYR A 1 92 ? 17.688 -7.945 -6.98 1 98.5 92 TYR A CA 1
ATOM 699 C C . TYR A 1 92 ? 18.062 -7.855 -8.453 1 98.5 92 TYR A C 1
ATOM 701 O O . TYR A 1 92 ? 17.203 -7.66 -9.312 1 98.5 92 TYR A O 1
ATOM 709 N N . PRO A 1 93 ? 19.312 -8.086 -8.734 1 98.19 93 PRO A N 1
ATOM 710 C CA . PRO A 1 93 ? 19.844 -7.75 -10.055 1 98.19 93 PRO A CA 1
ATOM 711 C C . PRO A 1 93 ? 19.641 -8.859 -11.078 1 98.19 93 PRO A C 1
ATOM 713 O O . PRO A 1 93 ? 20.484 -9.078 -11.945 1 98.19 93 PRO A O 1
ATOM 716 N N . ALA A 1 94 ? 18.594 -9.672 -10.906 1 98.75 94 ALA A N 1
ATOM 717 C CA . ALA A 1 94 ? 18.266 -10.609 -11.977 1 98.75 94 ALA A CA 1
ATOM 718 C C . ALA A 1 94 ? 17.969 -9.875 -13.281 1 98.75 94 ALA A C 1
ATOM 720 O O . ALA A 1 94 ? 17.25 -8.859 -13.281 1 98.75 94 ALA A O 1
ATOM 721 N N . PRO A 1 95 ? 18.516 -10.312 -14.344 1 98.81 95 PRO A N 1
ATOM 722 C CA . PRO A 1 95 ? 18.234 -9.633 -15.609 1 98.81 95 PRO A CA 1
ATOM 723 C C . PRO A 1 95 ? 16.797 -9.875 -16.094 1 98.81 95 PRO A C 1
ATOM 725 O O . PRO A 1 95 ? 16.172 -10.867 -15.711 1 98.81 95 PRO A O 1
ATOM 728 N N . GLY A 1 96 ? 16.312 -8.914 -16.891 1 98.75 96 GLY A N 1
ATOM 729 C CA . GLY A 1 96 ? 15.148 -9.219 -17.719 1 98.75 96 GLY A CA 1
ATOM 730 C C . GLY A 1 96 ? 15.469 -10.164 -18.859 1 98.75 96 GLY A C 1
ATOM 731 O O . GLY A 1 96 ? 16.562 -10.734 -18.922 1 98.75 96 GLY A O 1
ATOM 732 N N . ASP A 1 97 ? 14.445 -10.43 -19.625 1 98.81 97 ASP A N 1
ATOM 733 C CA . ASP A 1 97 ? 14.57 -11.266 -20.828 1 98.81 97 ASP A CA 1
ATOM 734 C C . ASP A 1 97 ? 13.641 -10.773 -21.938 1 98.81 97 ASP A C 1
ATOM 736 O O . ASP A 1 97 ? 12.531 -11.281 -22.094 1 98.81 97 ASP A O 1
ATOM 740 N N . PRO A 1 98 ? 14.133 -9.781 -22.703 1 98.69 98 PRO A N 1
ATOM 741 C CA . PRO A 1 98 ? 13.297 -9.203 -23.75 1 98.69 98 PRO A CA 1
ATOM 742 C C . PRO A 1 98 ? 12.805 -10.25 -24.75 1 98.69 98 PRO A C 1
ATOM 744 O O . PRO A 1 98 ? 11.688 -10.141 -25.266 1 98.69 98 PRO A O 1
ATOM 747 N N . ALA A 1 99 ? 13.625 -11.242 -25.031 1 98.75 99 ALA A N 1
ATOM 748 C CA . ALA A 1 99 ? 13.211 -12.297 -25.969 1 98.75 99 ALA A CA 1
ATOM 749 C C . ALA A 1 99 ? 12.039 -13.094 -25.391 1 98.75 99 ALA A C 1
ATOM 751 O O . ALA A 1 99 ? 11.07 -13.375 -26.109 1 98.75 99 ALA A O 1
ATOM 752 N N . LEU A 1 100 ? 12.156 -13.461 -24.109 1 98.81 100 LEU A N 1
ATOM 753 C CA . LEU A 1 100 ? 11.047 -14.148 -23.469 1 98.81 100 LEU A CA 1
ATOM 754 C C . LEU A 1 100 ? 9.805 -13.258 -23.438 1 98.81 100 LEU A C 1
ATOM 756 O O . LEU A 1 100 ? 8.688 -13.742 -23.641 1 98.81 100 LEU A O 1
ATOM 760 N N . ALA A 1 101 ? 9.992 -11.961 -23.141 1 98.94 101 ALA A N 1
ATOM 761 C CA . ALA A 1 101 ? 8.859 -11.031 -23.125 1 98.94 101 ALA A CA 1
ATOM 762 C C . ALA A 1 101 ? 8.141 -11.023 -24.469 1 98.94 101 ALA A C 1
ATOM 764 O O . ALA A 1 101 ? 6.906 -11.07 -24.516 1 98.94 101 ALA A O 1
ATOM 765 N N . GLN A 1 102 ? 8.883 -11 -25.5 1 98.81 102 GLN A N 1
ATOM 766 C CA . GLN A 1 102 ? 8.289 -11.039 -26.844 1 98.81 102 GLN A CA 1
ATOM 767 C C . GLN A 1 102 ? 7.57 -12.367 -27.078 1 98.81 102 GLN A C 1
ATOM 769 O O . GLN A 1 102 ? 6.504 -12.391 -27.703 1 98.81 102 GLN A O 1
ATOM 774 N N . ARG A 1 103 ? 8.195 -13.461 -26.641 1 98.88 103 ARG A N 1
ATOM 775 C CA . ARG A 1 103 ? 7.566 -14.773 -26.734 1 98.88 103 ARG A CA 1
ATOM 776 C C . ARG A 1 103 ? 6.223 -14.789 -26.016 1 98.88 103 ARG A C 1
ATOM 778 O O . ARG A 1 103 ? 5.234 -15.305 -26.547 1 98.88 103 ARG A O 1
ATOM 785 N N . VAL A 1 104 ? 6.121 -14.195 -24.859 1 98.94 104 VAL A N 1
ATOM 786 C CA . VAL A 1 104 ? 4.898 -14.094 -24.062 1 98.94 104 VAL A CA 1
ATOM 787 C C . VAL A 1 104 ? 3.854 -13.281 -24.828 1 98.94 104 VAL A C 1
ATOM 789 O O . VAL A 1 104 ? 2.705 -13.711 -24.969 1 98.94 104 VAL A O 1
ATOM 792 N N . LEU A 1 105 ? 4.281 -12.148 -25.344 1 98.94 105 LEU A N 1
ATOM 793 C CA . LEU A 1 105 ? 3.375 -11.297 -26.109 1 98.94 105 LEU A CA 1
ATOM 794 C C . LEU A 1 105 ? 2.836 -12.039 -27.328 1 98.94 105 LEU A C 1
ATOM 796 O O . LEU A 1 105 ? 1.651 -11.922 -27.641 1 98.94 105 LEU A O 1
ATOM 800 N N . GLY A 1 106 ? 3.658 -12.766 -27.984 1 98.88 106 GLY A N 1
ATOM 801 C CA . GLY A 1 106 ? 3.238 -13.555 -29.125 1 98.88 106 GLY A CA 1
ATOM 802 C C . GLY A 1 106 ? 2.195 -14.602 -28.781 1 98.88 106 GLY A C 1
ATOM 803 O O . GLY A 1 106 ? 1.208 -14.766 -29.5 1 98.88 106 GLY A O 1
ATOM 804 N N . LEU A 1 107 ? 2.465 -15.336 -27.688 1 98.94 107 LEU A N 1
ATOM 805 C CA . LEU A 1 107 ? 1.529 -16.359 -27.25 1 98.94 107 LEU A CA 1
ATOM 806 C C . LEU A 1 107 ? 0.175 -15.758 -26.906 1 98.94 107 LEU A C 1
ATOM 808 O O . LEU A 1 107 ? -0.868 -16.297 -27.281 1 98.94 107 LEU A O 1
ATOM 812 N N . LEU A 1 108 ? 0.168 -14.633 -26.172 1 98.94 108 LEU A N 1
ATOM 813 C CA . LEU A 1 108 ? -1.072 -13.953 -25.812 1 98.94 108 LEU A CA 1
ATOM 814 C C . LEU A 1 108 ? -1.803 -13.469 -27.062 1 98.94 108 LEU A C 1
ATOM 816 O O . LEU A 1 108 ? -3.016 -13.648 -27.188 1 98.94 108 LEU A O 1
ATOM 820 N N . GLY A 1 109 ? -1.07 -12.844 -27.969 1 98.75 109 GLY A N 1
ATOM 821 C CA . GLY A 1 109 ? -1.653 -12.398 -29.219 1 98.75 109 GLY A CA 1
ATOM 822 C C . GLY A 1 109 ? -2.297 -13.523 -30.016 1 98.75 109 GLY A C 1
ATOM 823 O O . GLY A 1 109 ? -3.4 -13.367 -30.547 1 98.75 109 GLY A O 1
ATOM 824 N N . SER A 1 110 ? -1.638 -14.625 -30.156 1 98.69 110 SER A N 1
ATOM 825 C CA . SER A 1 110 ? -2.139 -15.773 -30.891 1 98.69 110 SER A CA 1
ATOM 826 C C . SER A 1 110 ? -3.434 -16.312 -30.281 1 98.69 110 SER A C 1
ATOM 828 O O . SER A 1 110 ? -4.273 -16.875 -31 1 98.69 110 SER A O 1
ATOM 830 N N . ALA A 1 111 ? -3.566 -16.109 -28.969 1 98.75 111 ALA A N 1
ATOM 831 C CA . ALA A 1 111 ? -4.762 -16.562 -28.281 1 98.75 111 ALA A CA 1
ATOM 832 C C . ALA A 1 111 ? -5.848 -15.484 -28.281 1 98.75 111 ALA A C 1
ATOM 834 O O . ALA A 1 111 ? -6.906 -15.656 -27.672 1 98.75 111 ALA A O 1
ATOM 835 N N . GLY A 1 112 ? -5.59 -14.367 -28.906 1 98.62 112 GLY A N 1
ATOM 836 C CA . GLY A 1 112 ? -6.566 -13.289 -28.984 1 98.62 112 GLY A CA 1
ATOM 837 C C . GLY A 1 112 ? -6.652 -12.461 -27.719 1 98.62 112 GLY A C 1
ATOM 838 O O . GLY A 1 112 ? -7.668 -11.812 -27.453 1 98.62 112 GLY A O 1
ATOM 839 N N . ILE A 1 113 ? -5.668 -12.508 -26.891 1 98.81 113 ILE A N 1
ATOM 840 C CA . ILE A 1 113 ? -5.637 -11.773 -25.625 1 98.81 113 ILE A CA 1
ATOM 841 C C . ILE A 1 113 ? -4.84 -10.484 -25.797 1 98.81 113 ILE A C 1
ATOM 843 O O . ILE A 1 113 ? -3.676 -10.516 -26.219 1 98.81 113 ILE A O 1
ATOM 847 N N . ALA A 1 114 ? -5.469 -9.367 -25.578 1 98.62 114 ALA A N 1
ATOM 848 C CA . ALA A 1 114 ? -4.816 -8.07 -25.703 1 98.62 114 ALA A CA 1
ATOM 849 C C . ALA A 1 114 ? -3.674 -7.93 -24.703 1 98.62 114 ALA A C 1
ATOM 851 O O . ALA A 1 114 ? -3.852 -8.195 -23.516 1 98.62 114 ALA A O 1
ATOM 852 N N . ALA A 1 115 ? -2.49 -7.566 -25.188 1 98.81 115 ALA A N 1
ATOM 853 C CA . ALA A 1 115 ? -1.306 -7.422 -24.344 1 98.81 115 ALA A CA 1
ATOM 854 C C . ALA A 1 115 ? -0.396 -6.312 -24.859 1 98.81 115 ALA A C 1
ATOM 856 O O . ALA A 1 115 ? -0.555 -5.848 -25.984 1 98.81 115 ALA A O 1
ATOM 857 N N . GLY A 1 116 ? 0.419 -5.766 -24.016 1 98.81 116 GLY A N 1
ATOM 858 C CA . GLY A 1 116 ? 1.37 -4.727 -24.375 1 98.81 116 GLY A CA 1
ATOM 859 C C . GLY A 1 116 ? 2.699 -4.859 -23.656 1 98.81 116 GLY A C 1
ATOM 860 O O . GLY A 1 116 ? 2.814 -5.621 -22.688 1 98.81 116 GLY A O 1
ATOM 861 N N . ALA A 1 117 ? 3.693 -4.145 -24.203 1 98.75 117 ALA A N 1
ATOM 862 C CA . ALA A 1 117 ? 5.043 -4.145 -23.641 1 98.75 117 ALA A CA 1
ATOM 863 C C . ALA A 1 117 ? 5.25 -2.953 -22.719 1 98.75 117 ALA A C 1
ATOM 865 O O . ALA A 1 117 ? 4.707 -1.872 -22.953 1 98.75 117 ALA A O 1
ATOM 866 N N . ASP A 1 118 ? 5.953 -3.164 -21.641 1 98.56 118 ASP A N 1
ATOM 867 C CA . ASP A 1 118 ? 6.41 -2.105 -20.734 1 98.56 118 ASP A CA 1
ATOM 868 C C . ASP A 1 118 ? 7.922 -2.17 -20.547 1 98.56 118 ASP A C 1
ATOM 870 O O . ASP A 1 118 ? 8.43 -3.102 -19.922 1 98.56 118 ASP A O 1
ATOM 874 N N . ALA A 1 119 ? 8.609 -1.176 -20.984 1 98.12 119 ALA A N 1
ATOM 875 C CA . ALA A 1 119 ? 10.07 -1.187 -20.953 1 98.12 119 ALA A CA 1
ATOM 876 C C . ALA A 1 119 ? 10.602 -0.52 -19.688 1 98.12 119 ALA A C 1
ATOM 878 O O . ALA A 1 119 ? 11.82 -0.459 -19.469 1 98.12 119 ALA A O 1
ATOM 879 N N . SER A 1 120 ? 9.711 -0.111 -18.828 1 96.38 120 SER A N 1
ATOM 880 C CA . SER A 1 120 ? 10.148 0.664 -17.672 1 96.38 120 SER A CA 1
ATOM 881 C C . SER A 1 120 ? 9.781 -0.032 -16.359 1 96.38 120 SER A C 1
ATOM 883 O O . SER A 1 120 ? 10.273 0.338 -15.289 1 96.38 120 SER A O 1
ATOM 885 N N . ARG A 1 121 ? 8.953 -1.021 -16.438 1 97.06 121 ARG A N 1
ATOM 886 C CA . ARG A 1 121 ? 8.453 -1.718 -15.266 1 97.06 121 ARG A CA 1
ATOM 887 C C . ARG A 1 121 ? 9.594 -2.266 -14.422 1 97.06 121 ARG A C 1
ATOM 889 O O . ARG A 1 121 ? 10.461 -2.986 -14.93 1 97.06 121 ARG A O 1
ATOM 896 N N . GLY A 1 122 ? 9.633 -1.938 -13.109 1 97.94 122 GLY A N 1
ATOM 897 C CA . GLY A 1 122 ? 10.594 -2.5 -12.172 1 97.94 122 GLY A CA 1
ATOM 898 C C . GLY A 1 122 ? 10.047 -3.686 -11.398 1 97.94 122 GLY A C 1
ATOM 899 O O . GLY A 1 122 ? 8.852 -3.973 -11.453 1 97.94 122 GLY A O 1
ATOM 900 N N . TYR A 1 123 ? 10.961 -4.395 -10.672 1 98.62 123 TYR A N 1
ATOM 901 C CA . TYR A 1 123 ? 10.547 -5.508 -9.828 1 98.62 123 TYR A CA 1
ATOM 902 C C . TYR A 1 123 ? 9.836 -5.012 -8.578 1 98.62 123 TYR A C 1
ATOM 904 O O . TYR A 1 123 ? 10.453 -4.398 -7.707 1 98.62 123 TYR A O 1
ATOM 912 N N . ASP A 1 124 ? 8.523 -5.234 -8.508 1 97.88 124 ASP A N 1
ATOM 913 C CA . ASP A 1 124 ? 7.766 -4.906 -7.301 1 97.88 124 ASP A CA 1
ATOM 914 C C . ASP A 1 124 ? 8 -5.941 -6.207 1 97.88 124 ASP A C 1
ATOM 916 O O . ASP A 1 124 ? 8.648 -6.965 -6.441 1 97.88 124 ASP A O 1
ATOM 920 N N . HIS A 1 125 ? 7.449 -5.664 -5.016 1 97.81 125 HIS A N 1
ATOM 921 C CA . HIS A 1 125 ? 7.812 -6.531 -3.902 1 97.81 125 HIS A CA 1
ATOM 922 C C . HIS A 1 125 ? 7.215 -7.926 -4.07 1 97.81 125 HIS A C 1
ATOM 924 O O . HIS A 1 125 ? 7.734 -8.898 -3.529 1 97.81 125 HIS A O 1
ATOM 930 N N . GLY A 1 126 ? 6.121 -8.055 -4.812 1 98.12 126 GLY A N 1
ATOM 931 C CA . GLY A 1 126 ? 5.594 -9.375 -5.121 1 98.12 126 GLY A CA 1
ATOM 932 C C . GLY A 1 126 ? 6.535 -10.211 -5.965 1 98.12 126 GLY A C 1
ATOM 933 O O . GLY A 1 126 ? 6.395 -11.43 -6.027 1 98.12 126 GLY A O 1
ATOM 934 N N . THR A 1 127 ? 7.402 -9.539 -6.598 1 98.69 127 THR A N 1
ATOM 935 C CA . THR A 1 127 ? 8.383 -10.211 -7.449 1 98.69 127 THR A CA 1
ATOM 936 C C . THR A 1 127 ? 9.703 -10.391 -6.715 1 98.69 127 THR A C 1
ATOM 938 O O . THR A 1 127 ? 10.156 -11.523 -6.516 1 98.69 127 THR A O 1
ATOM 941 N N . PHE A 1 128 ? 10.25 -9.297 -6.168 1 98.69 128 PHE A N 1
ATOM 942 C CA . PHE A 1 128 ? 11.633 -9.414 -5.723 1 98.69 128 PHE A CA 1
ATOM 943 C C . PHE A 1 128 ? 11.703 -10.055 -4.344 1 98.69 128 PHE A C 1
ATOM 945 O O . PHE A 1 128 ? 12.688 -10.711 -4.008 1 98.69 128 PHE A O 1
ATOM 952 N N . VAL A 1 129 ? 10.688 -9.953 -3.488 1 98.56 129 VAL A N 1
ATOM 953 C CA . VAL A 1 129 ? 10.766 -10.492 -2.135 1 98.56 129 VAL A CA 1
ATOM 954 C C . VAL A 1 129 ? 10.859 -12.016 -2.186 1 98.56 129 VAL A C 1
ATOM 956 O O . VAL A 1 129 ? 11.82 -12.602 -1.676 1 98.56 129 VAL A O 1
ATOM 959 N N . PRO A 1 130 ? 9.93 -12.688 -2.84 1 98.75 130 PRO A N 1
ATOM 960 C CA . PRO A 1 130 ? 10.078 -14.141 -2.893 1 98.75 130 PRO A CA 1
ATOM 961 C C . PRO A 1 130 ? 11.305 -14.586 -3.686 1 98.75 130 PRO A C 1
ATOM 963 O O . PRO A 1 130 ? 11.938 -15.586 -3.346 1 98.75 130 PRO A O 1
ATOM 966 N N . LEU A 1 131 ? 11.688 -13.867 -4.684 1 98.88 131 LEU A N 1
ATOM 967 C CA . LEU A 1 131 ? 12.797 -14.289 -5.531 1 98.88 131 LEU A CA 1
ATOM 968 C C . LEU A 1 131 ? 14.133 -14.109 -4.809 1 98.88 131 LEU A C 1
ATOM 970 O O . LEU A 1 131 ? 15.055 -14.898 -5.008 1 98.88 131 LEU A O 1
ATOM 974 N N . MET A 1 132 ? 14.258 -13.062 -4.02 1 98.75 132 MET A N 1
ATOM 975 C CA . MET A 1 132 ? 15.477 -12.875 -3.238 1 98.75 132 MET A CA 1
ATOM 976 C C . MET A 1 132 ? 15.688 -14.023 -2.268 1 98.75 132 MET A C 1
ATOM 978 O O . MET A 1 132 ? 16.828 -14.336 -1.902 1 98.75 132 MET A O 1
ATOM 982 N N . LEU A 1 133 ? 14.594 -14.664 -1.864 1 98.69 133 LEU A N 1
ATOM 983 C CA . LEU A 1 133 ? 14.672 -15.797 -0.949 1 98.69 133 LEU A CA 1
ATOM 984 C C . LEU A 1 133 ? 14.836 -17.109 -1.716 1 98.69 133 LEU A C 1
ATOM 986 O O . LEU A 1 133 ? 15.672 -17.938 -1.355 1 98.69 133 LEU A O 1
ATOM 990 N N . ALA A 1 134 ? 14.188 -17.297 -2.785 1 98.62 134 ALA A N 1
ATOM 991 C CA . ALA A 1 134 ? 14.156 -18.547 -3.533 1 98.62 134 ALA A CA 1
ATOM 992 C C . ALA A 1 134 ? 15.367 -18.672 -4.449 1 98.62 134 ALA A C 1
ATOM 994 O O . ALA A 1 134 ? 15.914 -19.766 -4.621 1 98.62 134 ALA A O 1
ATOM 995 N N . TYR A 1 135 ? 15.703 -17.594 -5.082 1 98.5 135 TYR A N 1
ATOM 996 C CA . TYR A 1 135 ? 16.812 -17.516 -6.031 1 98.5 135 TYR A CA 1
ATOM 997 C C . TYR A 1 135 ? 17.75 -16.375 -5.684 1 98.5 135 TYR A C 1
ATOM 999 O O . TYR A 1 135 ? 17.922 -15.438 -6.473 1 98.5 135 TYR A O 1
ATOM 1007 N N . PRO A 1 136 ? 18.469 -16.422 -4.602 1 98.38 136 PRO A N 1
ATOM 1008 C CA . PRO A 1 136 ? 19.234 -15.297 -4.082 1 98.38 136 PRO A CA 1
ATOM 1009 C C . PRO A 1 136 ? 20.391 -14.906 -4.996 1 98.38 136 PRO A C 1
ATOM 1011 O O . PRO A 1 136 ? 20.875 -13.766 -4.949 1 98.38 136 PRO A O 1
ATOM 1014 N N . GLU A 1 137 ? 20.812 -15.82 -5.898 1 98 137 GLU A N 1
ATOM 1015 C CA . GLU A 1 137 ? 21.938 -15.523 -6.777 1 98 137 GLU A CA 1
ATOM 1016 C C . GLU A 1 137 ? 21.531 -14.609 -7.922 1 98 137 GLU A C 1
ATOM 1018 O O . GLU A 1 137 ? 22.375 -14.023 -8.594 1 98 137 GLU A O 1
ATOM 1023 N N . ALA A 1 138 ? 20.203 -14.539 -8.164 1 98.5 138 ALA A N 1
ATOM 1024 C CA . ALA A 1 138 ? 19.641 -13.617 -9.156 1 98.5 138 ALA A CA 1
ATOM 1025 C C . ALA A 1 138 ? 20.234 -13.883 -10.539 1 98.5 138 ALA A C 1
ATOM 1027 O O . ALA A 1 138 ? 20.516 -12.953 -11.289 1 98.5 138 ALA A O 1
ATOM 1028 N N . ARG A 1 139 ? 20.422 -15.117 -10.875 1 98.19 139 ARG A N 1
ATOM 1029 C CA . ARG A 1 139 ? 21.016 -15.469 -12.156 1 98.19 139 ARG A CA 1
ATOM 1030 C C . ARG A 1 139 ? 19.938 -15.812 -13.18 1 98.19 139 ARG A C 1
ATOM 1032 O O . ARG A 1 139 ? 20.172 -15.742 -14.391 1 98.19 139 ARG A O 1
ATOM 1039 N N . VAL A 1 140 ? 18.812 -16.266 -12.719 1 98.62 140 VAL A N 1
ATOM 1040 C CA . VAL A 1 140 ? 17.703 -16.641 -13.602 1 98.62 140 VAL A CA 1
ATOM 1041 C C . VAL A 1 140 ? 16.984 -15.383 -14.094 1 98.62 140 VAL A C 1
ATOM 1043 O O . VAL A 1 140 ? 16.531 -14.57 -13.289 1 98.62 140 VAL A O 1
ATOM 1046 N N . PRO A 1 141 ? 16.891 -15.148 -15.406 1 98.88 141 PRO A N 1
ATOM 1047 C CA . PRO A 1 141 ? 16.141 -13.992 -15.906 1 98.88 141 PRO A CA 1
ATOM 1048 C C . PRO A 1 141 ? 14.688 -13.992 -15.453 1 98.88 141 PRO A C 1
ATOM 1050 O O . PRO A 1 141 ? 14.07 -15.055 -15.344 1 98.88 141 PRO A O 1
ATOM 1053 N N . VAL A 1 142 ? 14.164 -12.766 -15.211 1 98.94 142 VAL A N 1
ATOM 1054 C CA . VAL A 1 142 ? 12.797 -12.633 -14.719 1 98.94 142 VAL A CA 1
ATOM 1055 C C . VAL A 1 142 ? 12.023 -11.664 -15.609 1 98.94 142 VAL A C 1
ATOM 1057 O O . VAL A 1 142 ? 12.469 -10.539 -15.852 1 98.94 142 VAL A O 1
ATOM 1060 N N . VAL A 1 143 ? 10.898 -12.109 -16.156 1 98.94 143 VAL A N 1
ATOM 1061 C CA . VAL A 1 143 ? 9.922 -11.273 -16.844 1 98.94 143 VAL A CA 1
ATOM 1062 C C . VAL A 1 143 ? 8.656 -11.141 -15.984 1 98.94 143 VAL A C 1
ATOM 1064 O O . VAL A 1 143 ? 8.141 -12.141 -15.484 1 98.94 143 VAL A O 1
ATOM 1067 N N . GLN A 1 144 ? 8.211 -9.914 -15.789 1 98.94 144 GLN A N 1
ATOM 1068 C CA . GLN A 1 144 ? 6.984 -9.68 -15.031 1 98.94 144 GLN A CA 1
ATOM 1069 C C . GLN A 1 144 ? 5.785 -9.539 -15.961 1 98.94 144 GLN A C 1
ATOM 1071 O O . GLN A 1 144 ? 5.922 -9.086 -17.094 1 98.94 144 GLN A O 1
ATOM 1076 N N . MET A 1 145 ? 4.703 -9.922 -15.461 1 98.94 145 MET A N 1
ATOM 1077 C CA . MET A 1 145 ? 3.428 -9.758 -16.156 1 98.94 145 MET A CA 1
ATOM 1078 C C . MET A 1 145 ? 2.348 -9.266 -15.203 1 98.94 145 MET A C 1
ATOM 1080 O O . MET A 1 145 ? 2.266 -9.727 -14.062 1 98.94 145 MET A O 1
ATOM 1084 N N . SER A 1 146 ? 1.518 -8.391 -15.711 1 98.81 146 SER A N 1
ATOM 1085 C CA . SER A 1 146 ? 0.427 -7.84 -14.914 1 98.81 146 SER A CA 1
ATOM 1086 C C . SER A 1 146 ? -0.776 -8.781 -14.906 1 98.81 146 SER A C 1
ATOM 1088 O O . SER A 1 146 ? -0.875 -9.68 -15.734 1 98.81 146 SER A O 1
ATOM 1090 N N . VAL A 1 147 ? -1.618 -8.578 -13.961 1 98.44 147 VAL A N 1
ATOM 1091 C CA . VAL A 1 147 ? -2.98 -9.102 -14.016 1 98.44 147 VAL A CA 1
ATOM 1092 C C . VAL A 1 147 ? -3.908 -8.055 -14.633 1 98.44 147 VAL A C 1
ATOM 1094 O O . VAL A 1 147 ? -3.512 -6.906 -14.836 1 98.44 147 VAL A O 1
ATOM 1097 N N . LEU A 1 148 ? -5.07 -8.531 -14.984 1 98.19 148 LEU A N 1
ATOM 1098 C CA . LEU A 1 148 ? -6.078 -7.629 -15.531 1 98.19 148 LEU A CA 1
ATOM 1099 C C . LEU A 1 148 ? -6.828 -6.914 -14.414 1 98.19 148 LEU A C 1
ATOM 1101 O O . LEU A 1 148 ? -7.215 -7.539 -13.422 1 98.19 148 LEU A O 1
ATOM 1105 N N . ARG A 1 149 ? -7.031 -5.617 -14.602 1 94 149 ARG A N 1
ATOM 1106 C CA . ARG A 1 149 ? -7.785 -4.809 -13.648 1 94 149 ARG A CA 1
ATOM 1107 C C . ARG A 1 149 ? -9.195 -5.359 -13.453 1 94 149 ARG A C 1
ATOM 1109 O O . ARG A 1 149 ? -9.805 -5.16 -12.398 1 94 149 ARG A O 1
ATOM 1116 N N . SER A 1 150 ? -9.75 -6.051 -14.469 1 94.69 150 SER A N 1
ATOM 1117 C CA . SER A 1 150 ? -11.094 -6.613 -14.398 1 94.69 150 SER A CA 1
ATOM 1118 C C . SER A 1 150 ? -11.18 -7.715 -13.344 1 94.69 150 SER A C 1
ATOM 1120 O O . SER A 1 150 ? -12.266 -8.07 -12.898 1 94.69 150 SER A O 1
ATOM 1122 N N . MET A 1 151 ? -10.055 -8.32 -13.055 1 95.56 151 MET A N 1
ATOM 1123 C CA . MET A 1 151 ? -9.969 -9.406 -12.078 1 95.56 151 MET A CA 1
ATOM 1124 C C . MET A 1 151 ? -10.805 -10.602 -12.516 1 95.56 151 MET A C 1
ATOM 1126 O O . MET A 1 151 ? -11.164 -11.445 -11.695 1 95.56 151 MET A O 1
ATOM 1130 N N . ASP A 1 152 ? -11.094 -10.656 -13.797 1 97.56 152 ASP A N 1
ATOM 1131 C CA . ASP A 1 152 ? -11.945 -11.727 -14.305 1 97.56 152 ASP A CA 1
ATOM 1132 C C . ASP A 1 152 ? -11.25 -13.086 -14.195 1 97.56 152 ASP A C 1
ATOM 1134 O O . ASP A 1 152 ? -10.211 -13.305 -14.82 1 97.56 152 ASP A O 1
ATOM 1138 N N . PRO A 1 153 ? -11.852 -14 -13.398 1 98.31 153 PRO A N 1
ATOM 1139 C CA . PRO A 1 153 ? -11.203 -15.305 -13.219 1 98.31 153 PRO A CA 1
ATOM 1140 C C . PRO A 1 153 ? -11.039 -16.062 -14.539 1 98.31 153 PRO A C 1
ATOM 1142 O O . PRO A 1 153 ? -9.969 -16.625 -14.797 1 98.31 153 PRO A O 1
ATOM 1145 N N . GLY A 1 154 ? -12.047 -16.062 -15.297 1 98.5 154 GLY A N 1
ATOM 1146 C CA . GLY A 1 154 ? -11.977 -16.766 -16.578 1 98.5 154 GLY A CA 1
ATOM 1147 C C . GLY A 1 154 ? -10.891 -16.234 -17.484 1 98.5 154 GLY A C 1
ATOM 1148 O O . GLY A 1 154 ? -10.188 -17 -18.141 1 98.5 154 GLY A O 1
ATOM 1149 N N . ALA A 1 155 ? -10.789 -14.938 -17.578 1 98.75 155 ALA A N 1
ATOM 1150 C CA . ALA A 1 155 ? -9.75 -14.312 -18.391 1 98.75 155 ALA A CA 1
ATOM 1151 C C . ALA A 1 155 ? -8.359 -14.742 -17.938 1 98.75 155 ALA A C 1
ATOM 1153 O O . ALA A 1 155 ? -7.48 -15 -18.75 1 98.75 155 ALA A O 1
ATOM 1154 N N . HIS A 1 156 ? -8.195 -14.844 -16.672 1 98.88 156 HIS A N 1
ATOM 1155 C CA . HIS A 1 156 ? -6.867 -15.172 -16.156 1 98.88 156 HIS A CA 1
ATOM 1156 C C . HIS A 1 156 ? -6.551 -16.656 -16.344 1 98.88 156 HIS A C 1
ATOM 1158 O O . HIS A 1 156 ? -5.398 -17.016 -16.594 1 98.88 156 HIS A O 1
ATOM 1164 N N . LEU A 1 157 ? -7.562 -17.516 -16.234 1 98.88 157 LEU A N 1
ATOM 1165 C CA . LEU A 1 157 ? -7.371 -18.906 -16.609 1 98.88 157 LEU A CA 1
ATOM 1166 C C . LEU A 1 157 ? -6.984 -19.016 -18.078 1 98.88 157 LEU A C 1
ATOM 1168 O O . LEU A 1 157 ? -6.09 -19.797 -18.438 1 98.88 157 LEU A O 1
ATOM 1172 N N . ALA A 1 158 ? -7.621 -18.234 -18.938 1 98.88 158 ALA A N 1
ATOM 1173 C CA . ALA A 1 158 ? -7.316 -18.219 -20.359 1 98.88 158 ALA A CA 1
ATOM 1174 C C . ALA A 1 158 ? -5.895 -17.734 -20.609 1 98.88 158 ALA A C 1
ATOM 1176 O O . ALA A 1 158 ? -5.195 -18.266 -21.484 1 98.88 158 ALA A O 1
ATOM 1177 N N . ILE A 1 159 ? -5.52 -16.719 -19.906 1 98.94 159 ILE A N 1
ATOM 1178 C CA . ILE A 1 159 ? -4.152 -16.219 -19.984 1 98.94 159 ILE A CA 1
ATOM 1179 C C . ILE A 1 159 ? -3.172 -17.344 -19.656 1 98.94 159 ILE A C 1
ATOM 1181 O O . ILE A 1 159 ? -2.205 -17.578 -20.391 1 98.94 159 ILE A O 1
ATOM 1185 N N . GLY A 1 160 ? -3.414 -18.062 -18.531 1 98.94 160 GLY A N 1
ATOM 1186 C CA . GLY A 1 160 ? -2.58 -19.203 -18.172 1 98.94 160 GLY A CA 1
ATOM 1187 C C . GLY A 1 160 ? -2.494 -20.25 -19.281 1 98.94 160 GLY A C 1
ATOM 1188 O O . GLY A 1 160 ? -1.401 -20.703 -19.609 1 98.94 160 GLY A O 1
ATOM 1189 N N . ARG A 1 161 ? -3.637 -20.547 -19.844 1 98.81 161 ARG A N 1
ATOM 1190 C CA . ARG A 1 161 ? -3.678 -21.547 -20.906 1 98.81 161 ARG A CA 1
ATOM 1191 C C . ARG A 1 161 ? -2.834 -21.109 -22.094 1 98.81 161 ARG A C 1
ATOM 1193 O O . ARG A 1 161 ? -2.109 -21.906 -22.688 1 98.81 161 ARG A O 1
ATOM 1200 N N . ALA A 1 162 ? -2.941 -19.859 -22.422 1 98.94 162 ALA A N 1
ATOM 1201 C CA . ALA A 1 162 ? -2.199 -19.312 -23.562 1 98.94 162 ALA A CA 1
ATOM 1202 C C . ALA A 1 162 ? -0.694 -19.406 -23.328 1 98.94 162 ALA A C 1
ATOM 1204 O O . ALA A 1 162 ? 0.085 -19.516 -24.281 1 98.94 162 ALA A O 1
ATOM 1205 N N . LEU A 1 163 ? -0.253 -19.422 -22.078 1 98.94 163 LEU A N 1
ATOM 1206 C CA . LEU A 1 163 ? 1.163 -19.328 -21.734 1 98.94 163 LEU A CA 1
ATOM 1207 C C . LEU A 1 163 ? 1.747 -20.719 -21.453 1 98.94 163 LEU A C 1
ATOM 1209 O O . LEU A 1 163 ? 2.953 -20.844 -21.234 1 98.94 163 LEU A O 1
ATOM 1213 N N . ALA A 1 164 ? 0.984 -21.75 -21.516 1 98.62 164 ALA A N 1
ATOM 1214 C CA . ALA A 1 164 ? 1.364 -23.125 -21.156 1 98.62 164 ALA A CA 1
ATOM 1215 C C . ALA A 1 164 ? 2.592 -23.562 -21.953 1 98.62 164 ALA A C 1
ATOM 1217 O O . ALA A 1 164 ? 3.461 -24.266 -21.406 1 98.62 164 ALA A O 1
ATOM 1218 N N . PRO A 1 165 ? 2.756 -23.141 -23.25 1 98.62 165 PRO A N 1
ATOM 1219 C CA . PRO A 1 165 ? 3.904 -23.594 -24.031 1 98.62 165 PRO A CA 1
ATOM 1220 C C . PRO A 1 165 ? 5.242 -23.172 -23.422 1 98.62 165 PRO A C 1
ATOM 1222 O O . PRO A 1 165 ? 6.266 -23.828 -23.672 1 98.62 165 PRO A O 1
ATOM 1225 N N . LEU A 1 166 ? 5.242 -22.156 -22.641 1 98.69 166 LEU A N 1
ATOM 1226 C CA . LEU A 1 166 ? 6.477 -21.688 -22.016 1 98.69 166 LEU A CA 1
ATOM 1227 C C . LEU A 1 166 ? 7.074 -22.75 -21.109 1 98.69 166 LEU A C 1
ATOM 1229 O O . LEU A 1 166 ? 8.297 -22.812 -20.938 1 98.69 166 LEU A O 1
ATOM 1233 N N . ARG A 1 167 ? 6.203 -23.547 -20.578 1 98.25 167 ARG A N 1
ATOM 1234 C CA . ARG A 1 167 ? 6.664 -24.609 -19.672 1 98.25 167 ARG A CA 1
ATOM 1235 C C . ARG A 1 167 ? 7.578 -25.594 -20.406 1 98.25 167 ARG A C 1
ATOM 1237 O O . ARG A 1 167 ? 8.539 -26.094 -19.828 1 98.25 167 ARG A O 1
ATOM 1244 N N . ASP A 1 168 ? 7.352 -25.812 -21.672 1 97.25 168 ASP A N 1
ATOM 1245 C CA . ASP A 1 168 ? 8.148 -26.719 -22.484 1 97.25 168 ASP A CA 1
ATOM 1246 C C . ASP A 1 168 ? 9.453 -26.062 -22.9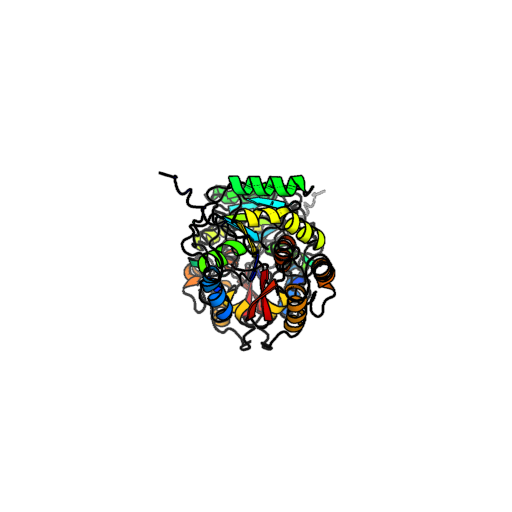22 1 97.25 168 ASP A C 1
ATOM 1248 O O . ASP A 1 168 ? 10.336 -26.734 -23.469 1 97.25 168 ASP A O 1
ATOM 1252 N N . GLU A 1 169 ? 9.539 -24.828 -22.672 1 97.69 169 GLU A N 1
ATOM 1253 C CA . GLU A 1 169 ? 10.719 -24.078 -23.062 1 97.69 169 GLU A CA 1
ATOM 1254 C C . GLU A 1 169 ? 11.609 -23.766 -21.859 1 97.69 169 GLU A C 1
ATOM 1256 O O . GLU A 1 169 ? 12.5 -22.922 -21.938 1 97.69 169 GLU A O 1
ATOM 1261 N N . GLY A 1 170 ? 11.281 -24.375 -20.719 1 97.44 170 GLY A N 1
ATOM 1262 C CA . GLY A 1 170 ? 12.109 -24.234 -19.516 1 97.44 170 GLY A CA 1
ATOM 1263 C C . GLY A 1 170 ? 11.734 -23.047 -18.672 1 97.44 170 GLY A C 1
ATOM 1264 O O . GLY A 1 170 ? 12.461 -22.688 -17.734 1 97.44 170 GLY A O 1
ATOM 1265 N N . VAL A 1 171 ? 10.609 -22.375 -18.969 1 98.56 171 VAL A N 1
ATOM 1266 C CA . VAL A 1 171 ? 10.188 -21.172 -18.25 1 98.56 171 VAL A CA 1
ATOM 1267 C C . VAL A 1 171 ? 9.312 -21.562 -17.047 1 98.56 171 VAL A C 1
ATOM 1269 O O . VAL A 1 171 ? 8.344 -22.312 -17.203 1 98.56 171 VAL A O 1
ATOM 1272 N N . LEU A 1 172 ? 9.719 -21.141 -15.859 1 98.56 172 LEU A N 1
ATOM 1273 C CA . LEU A 1 172 ? 8.891 -21.297 -14.672 1 98.56 172 LEU A CA 1
ATOM 1274 C C . LEU A 1 172 ? 7.855 -20.188 -14.578 1 98.56 172 LEU A C 1
ATOM 1276 O O . LEU A 1 172 ? 8.211 -19 -14.461 1 98.56 172 LEU A O 1
ATOM 1280 N N . ILE A 1 173 ? 6.582 -20.562 -14.711 1 98.88 173 ILE A N 1
ATOM 1281 C CA . ILE A 1 173 ? 5.496 -19.609 -14.516 1 98.88 173 ILE A CA 1
ATOM 1282 C C . ILE A 1 173 ? 5.109 -19.547 -13.039 1 98.88 173 ILE A C 1
ATOM 1284 O O . ILE A 1 173 ? 4.719 -20.562 -12.461 1 98.88 173 ILE A O 1
ATOM 1288 N N . VAL A 1 174 ? 5.215 -18.344 -12.469 1 98.88 174 VAL A N 1
ATOM 1289 C CA . VAL A 1 174 ? 4.945 -18.172 -11.047 1 98.88 174 VAL A CA 1
ATOM 1290 C C . VAL A 1 174 ? 3.842 -17.141 -10.844 1 98.88 174 VAL A C 1
ATOM 1292 O O . VAL A 1 174 ? 3.98 -15.992 -11.266 1 98.88 174 VAL A O 1
ATOM 1295 N N . GLY A 1 175 ? 2.725 -17.578 -10.305 1 98.88 175 GLY A N 1
ATOM 1296 C CA . GLY A 1 175 ? 1.803 -16.609 -9.727 1 98.88 175 GLY A CA 1
ATOM 1297 C C . GLY A 1 175 ? 2.217 -16.141 -8.344 1 98.88 175 GLY A C 1
ATOM 1298 O O . GLY A 1 175 ? 2.449 -16.953 -7.453 1 98.88 175 GLY A O 1
ATOM 1299 N N . SER A 1 176 ? 2.377 -14.859 -8.172 1 98.88 176 SER A N 1
ATOM 1300 C CA . SER A 1 176 ? 2.811 -14.297 -6.898 1 98.88 176 SER A CA 1
ATOM 1301 C C . SER A 1 176 ? 1.711 -13.461 -6.258 1 98.88 176 SER A C 1
ATOM 1303 O O . SE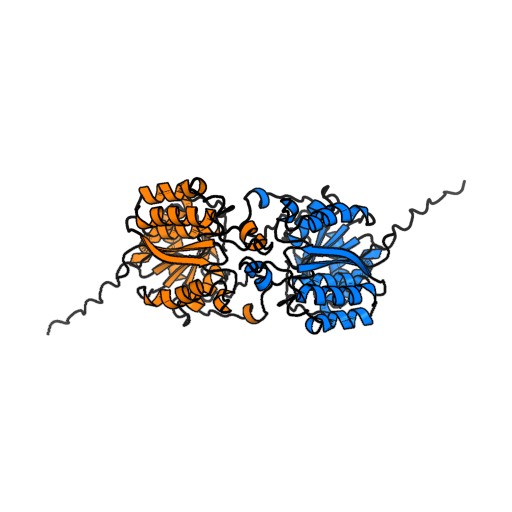R A 1 176 ? 1.339 -12.406 -6.781 1 98.88 176 SER A O 1
ATOM 1305 N N . GLY A 1 177 ? 1.162 -13.906 -5.188 1 98.38 177 GLY A N 1
ATOM 1306 C CA . GLY A 1 177 ? 0.09 -13.273 -4.438 1 98.38 177 GLY A CA 1
ATOM 1307 C C . GLY A 1 177 ? -0.007 -13.773 -3.006 1 98.38 177 GLY A C 1
ATOM 1308 O O . GLY A 1 177 ? 0.989 -13.781 -2.279 1 98.38 177 GLY A O 1
ATOM 1309 N N . MET A 1 178 ? -1.18 -14.086 -2.602 1 97.69 178 MET A N 1
ATOM 1310 C CA . MET A 1 178 ? -1.542 -14.672 -1.312 1 97.69 178 MET A CA 1
ATOM 1311 C C . MET A 1 178 ? -2.938 -15.281 -1.364 1 97.69 178 MET A C 1
ATOM 1313 O O . MET A 1 178 ? -3.854 -14.703 -1.951 1 97.69 178 MET A O 1
ATOM 1317 N N . THR A 1 179 ? -3.072 -16.422 -0.71 1 98.19 179 THR A N 1
ATOM 1318 C CA . THR A 1 179 ? -4.375 -17.062 -0.771 1 98.19 179 THR A CA 1
ATOM 1319 C C . THR A 1 179 ? -5.352 -16.422 0.208 1 98.19 179 THR A C 1
ATOM 1321 O O . THR A 1 179 ? -6.535 -16.766 0.224 1 98.19 179 THR A O 1
ATOM 1324 N N . PHE A 1 180 ? -4.855 -15.555 0.965 1 96.06 180 PHE A N 1
ATOM 1325 C CA . PHE A 1 180 ? -5.668 -14.672 1.795 1 96.06 180 PHE A CA 1
ATOM 1326 C C . PHE A 1 180 ? -5.172 -13.234 1.71 1 96.06 180 PHE A C 1
ATOM 1328 O O . PHE A 1 180 ? -3.979 -12.977 1.888 1 96.06 180 PHE A O 1
ATOM 1335 N N . HIS A 1 181 ? -6.086 -12.344 1.432 1 95.81 181 HIS A N 1
ATOM 1336 C CA . HIS A 1 181 ? -5.723 -10.938 1.379 1 95.81 181 HIS A CA 1
ATOM 1337 C C . HIS A 1 181 ? -6.922 -10.047 1.684 1 95.81 181 HIS A C 1
ATOM 1339 O O . HIS A 1 181 ? -7.617 -9.594 0.769 1 95.81 181 HIS A O 1
ATOM 1345 N N . ASN A 1 182 ? -7.137 -9.844 2.932 1 92.38 182 ASN A N 1
ATOM 1346 C CA . ASN A 1 182 ? -8.141 -8.938 3.482 1 92.38 182 ASN A CA 1
ATOM 1347 C C . ASN A 1 182 ? -7.527 -7.977 4.496 1 92.38 182 ASN A C 1
ATOM 1349 O O . ASN A 1 182 ? -7.301 -8.344 5.648 1 92.38 182 ASN A O 1
ATOM 1353 N N . MET A 1 183 ? -7.332 -6.758 4.031 1 88.38 183 MET A N 1
ATOM 1354 C CA . MET A 1 183 ? -6.566 -5.801 4.828 1 88.38 183 MET A CA 1
ATOM 1355 C C . MET A 1 183 ? -7.359 -5.363 6.055 1 88.38 183 MET A C 1
ATOM 1357 O O . MET A 1 183 ? -6.781 -5.082 7.105 1 88.38 183 MET A O 1
ATOM 1361 N N . GLY A 1 184 ? -8.68 -5.301 5.898 1 81.56 184 GLY A N 1
ATOM 1362 C CA . GLY A 1 184 ? -9.484 -5.02 7.078 1 81.56 184 GLY A CA 1
ATOM 1363 C C . GLY A 1 184 ? -9.242 -6 8.211 1 81.56 184 GLY A C 1
ATOM 1364 O O . GLY A 1 184 ? -9.156 -5.602 9.375 1 81.56 184 GLY A O 1
ATOM 1365 N N . VAL A 1 185 ? -9.078 -7.223 7.875 1 81.31 185 VAL A N 1
ATOM 1366 C CA . VAL A 1 185 ? -8.828 -8.273 8.852 1 81.31 185 VAL A CA 1
ATOM 1367 C C . VAL A 1 185 ? -7.387 -8.203 9.336 1 81.31 185 VAL A C 1
ATOM 1369 O O . VAL A 1 185 ? -7.125 -8.266 10.539 1 81.31 185 VAL A O 1
ATOM 1372 N N . LEU A 1 186 ? -6.469 -8.008 8.398 1 79.31 186 LEU A N 1
ATOM 1373 C CA . LEU A 1 186 ? -5.047 -8.008 8.734 1 79.31 186 LEU A CA 1
ATOM 1374 C C . LEU A 1 186 ? -4.695 -6.82 9.617 1 79.31 186 LEU A C 1
ATOM 1376 O O . LEU A 1 186 ? -3.867 -6.938 10.523 1 79.31 186 LEU A O 1
ATOM 1380 N N . MET A 1 187 ? -5.309 -5.723 9.375 1 73.56 187 MET A N 1
ATOM 1381 C CA . MET A 1 187 ? -5 -4.512 10.125 1 73.56 187 MET A CA 1
ATOM 1382 C C . MET A 1 187 ? -5.809 -4.449 11.414 1 73.56 187 MET A C 1
ATOM 1384 O O . MET A 1 187 ? -5.441 -3.738 12.352 1 73.56 187 MET A O 1
ATOM 1388 N N . GLY A 1 188 ? -7.02 -5.062 11.508 1 63.56 188 GLY A N 1
ATOM 1389 C CA . GLY A 1 188 ? -7.879 -5.047 12.68 1 63.56 188 GLY A CA 1
ATOM 1390 C C . GLY A 1 188 ? -7.414 -5.996 13.766 1 63.56 188 GLY A C 1
ATOM 1391 O O . GLY A 1 188 ? -7.945 -5.98 14.883 1 63.56 188 GLY A O 1
ATOM 1392 N N . GLY A 1 189 ? -6.52 -6.824 13.484 1 56.53 189 GLY A N 1
ATOM 1393 C CA . GLY A 1 189 ? -6.145 -7.867 14.43 1 56.53 189 GLY A CA 1
ATOM 1394 C C . GLY A 1 189 ? -5.484 -7.332 15.688 1 56.53 189 GLY A C 1
ATOM 1395 O O . GLY A 1 189 ? -5.285 -8.07 16.656 1 56.53 189 GLY A O 1
ATOM 1396 N N . MET A 1 190 ? -4.969 -6.203 15.617 1 49.06 190 MET A N 1
ATOM 1397 C CA . MET A 1 190 ? -4.387 -5.664 16.844 1 49.06 190 MET A CA 1
ATOM 1398 C C . MET A 1 190 ? -5.453 -5.504 17.922 1 49.06 190 MET A C 1
ATOM 1400 O O . MET A 1 190 ? -5.129 -5.301 19.094 1 49.06 190 MET A O 1
ATOM 1404 N N . ARG A 1 191 ? -6.82 -5.387 17.641 1 44.78 191 ARG A N 1
ATOM 1405 C CA . ARG A 1 191 ? -7.82 -5.137 18.672 1 44.78 191 ARG A CA 1
ATOM 1406 C C . ARG A 1 191 ? -7.914 -6.312 19.641 1 44.78 191 ARG A C 1
ATOM 1408 O O . ARG A 1 191 ? -8.984 -6.602 20.172 1 44.78 191 ARG A O 1
ATOM 1415 N N . GLY A 1 192 ? -6.707 -6.969 19.984 1 48.03 192 GLY A N 1
ATOM 1416 C CA . GLY A 1 192 ? -6.766 -7.902 21.094 1 48.03 192 GLY A CA 1
ATOM 1417 C C . GLY A 1 192 ? -7.348 -9.25 20.719 1 48.03 192 GLY A C 1
ATOM 1418 O O . GLY A 1 192 ? -7.309 -10.195 21.516 1 48.03 192 GLY A O 1
ATOM 1419 N N . GLY A 1 193 ? -8.188 -9.219 19.828 1 46.72 193 GLY A N 1
ATOM 1420 C CA . GLY A 1 193 ? -8.773 -10.523 19.562 1 46.72 193 GLY A CA 1
ATOM 1421 C C . GLY A 1 193 ? -7.977 -11.352 18.578 1 46.72 193 GLY A C 1
ATOM 1422 O O . GLY A 1 193 ? -8.508 -11.789 17.562 1 46.72 193 GLY A O 1
ATOM 1423 N N . GLY A 1 194 ? -6.77 -11.273 18.625 1 53.41 194 GLY A N 1
ATOM 1424 C CA . GLY A 1 194 ? -5.68 -11.844 17.844 1 53.41 194 GLY A CA 1
ATOM 1425 C C . GLY A 1 194 ? -5.801 -13.344 17.656 1 53.41 194 GLY A C 1
ATOM 1426 O O . GLY A 1 194 ? -4.895 -14.094 18.016 1 53.41 194 GLY A O 1
ATOM 1427 N N . GLY A 1 195 ? -7.16 -13.727 17.359 1 66.5 195 GLY A N 1
ATOM 1428 C CA . GLY A 1 195 ? -7.242 -15.164 17.141 1 66.5 195 GLY A CA 1
ATOM 1429 C C . GLY A 1 195 ? -7.23 -15.539 15.672 1 66.5 195 GLY A C 1
ATOM 1430 O O . GLY A 1 195 ? -6.941 -14.703 14.812 1 66.5 195 GLY A O 1
ATOM 1431 N N . ARG A 1 196 ? -7.207 -16.734 15.43 1 83.38 196 ARG A N 1
ATOM 1432 C CA . ARG A 1 196 ? -7.281 -17.344 14.102 1 83.38 196 ARG A CA 1
ATOM 1433 C C . ARG A 1 196 ? -8.555 -16.922 13.383 1 83.38 196 ARG A C 1
ATOM 1435 O O . ARG A 1 196 ? -9.641 -16.938 13.969 1 83.38 196 ARG A O 1
ATOM 1442 N N . PHE A 1 197 ? -8.438 -16.328 12.18 1 89.44 197 PHE A N 1
ATOM 1443 C CA . PHE A 1 197 ? -9.57 -15.938 11.344 1 89.44 197 PHE A CA 1
ATOM 1444 C C . PHE A 1 197 ? -10.125 -17.141 10.602 1 89.44 197 PHE A C 1
ATOM 1446 O O . PHE A 1 197 ? -9.641 -17.5 9.523 1 89.44 197 PHE A O 1
ATOM 1453 N N . LYS A 1 198 ? -11.195 -17.766 11.008 1 92.56 198 LYS A N 1
ATOM 1454 C CA . LYS A 1 198 ? -11.711 -19.078 10.625 1 92.56 198 LYS A CA 1
ATOM 1455 C C . LYS A 1 198 ? -12.141 -19.078 9.156 1 92.56 198 LYS A C 1
ATOM 1457 O O . LYS A 1 198 ? -11.953 -20.078 8.453 1 92.56 198 LYS A O 1
ATOM 1462 N N . PRO A 1 199 ? -12.68 -18.016 8.664 1 94.94 199 PRO A N 1
ATOM 1463 C CA . PRO A 1 199 ? -13.062 -18.047 7.25 1 94.94 199 PRO A CA 1
ATOM 1464 C C . PRO A 1 199 ? -11.883 -18.312 6.32 1 94.94 199 PRO A C 1
ATOM 1466 O O . PRO A 1 199 ? -12.055 -18.891 5.242 1 94.94 199 PRO A O 1
ATOM 1469 N N . SER A 1 200 ? -10.695 -17.906 6.707 1 95.94 200 SER A N 1
ATOM 1470 C CA . SER A 1 200 ? -9.523 -18.203 5.883 1 95.94 200 SER A CA 1
ATOM 1471 C C . SER A 1 200 ? -9.25 -19.703 5.82 1 95.94 200 SER A C 1
ATOM 1473 O O . SER A 1 200 ? -8.758 -20.203 4.809 1 95.94 200 SER A O 1
ATOM 1475 N N . GLU A 1 201 ? -9.539 -20.391 6.887 1 97.31 201 GLU A N 1
ATOM 1476 C CA . GLU A 1 201 ? -9.367 -21.828 6.93 1 97.31 201 GLU A CA 1
ATOM 1477 C C . GLU A 1 201 ? -10.352 -22.531 6 1 97.31 201 GLU A C 1
ATOM 1479 O O . GLU A 1 201 ? -9.992 -23.484 5.301 1 97.31 201 GLU A O 1
ATOM 1484 N N . ALA A 1 202 ? -11.555 -22.062 6.078 1 98.25 202 ALA A N 1
ATOM 1485 C CA . ALA A 1 202 ? -12.586 -22.625 5.207 1 98.25 202 ALA A CA 1
ATOM 1486 C C . ALA A 1 202 ? -12.234 -22.422 3.736 1 98.25 202 ALA A C 1
ATOM 1488 O O . ALA A 1 202 ? -12.344 -23.359 2.932 1 98.25 202 ALA A O 1
ATOM 1489 N N . PHE A 1 203 ? -11.836 -21.25 3.439 1 98.62 203 PHE A N 1
ATOM 1490 C CA . PHE A 1 203 ? -11.461 -20.953 2.062 1 98.62 203 PHE A CA 1
ATOM 1491 C C . PHE A 1 203 ? -10.25 -21.781 1.643 1 98.62 203 PHE A C 1
ATOM 1493 O O . PHE A 1 203 ? -10.211 -22.312 0.531 1 98.62 203 PHE A O 1
ATOM 1500 N N . ASP A 1 204 ? -9.281 -21.859 2.496 1 98.69 204 ASP A N 1
ATOM 1501 C CA . ASP A 1 204 ? -8.062 -22.609 2.215 1 98.69 204 ASP A CA 1
ATOM 1502 C C . ASP A 1 204 ? -8.367 -24.062 1.927 1 98.69 204 ASP A C 1
ATOM 1504 O O . ASP A 1 204 ? -7.797 -24.656 1.007 1 98.69 204 ASP A O 1
ATOM 1508 N N . SER A 1 205 ? -9.242 -24.625 2.736 1 98.56 205 SER A N 1
ATOM 1509 C CA . SER A 1 205 ? -9.641 -26.016 2.533 1 98.56 205 SER A CA 1
ATOM 1510 C C . SER A 1 205 ? -10.289 -26.203 1.167 1 98.56 205 SER A C 1
ATOM 1512 O O . SER A 1 205 ? -9.961 -27.141 0.444 1 98.56 205 SER A O 1
ATOM 1514 N N . TRP A 1 206 ? -11.18 -25.344 0.859 1 98.75 206 TRP A N 1
ATOM 1515 C CA . TRP A 1 206 ? -11.836 -25.391 -0.441 1 98.75 206 TRP A CA 1
ATOM 1516 C C . TRP A 1 206 ? -10.828 -25.234 -1.572 1 98.75 206 TRP A C 1
ATOM 1518 O O . TRP A 1 206 ? -10.859 -25.984 -2.551 1 98.75 206 TRP A O 1
ATOM 1528 N N . LEU A 1 207 ? -9.977 -24.281 -1.438 1 98.81 207 LEU A N 1
ATOM 1529 C CA . LEU A 1 207 ? -8.984 -23.969 -2.463 1 98.81 207 LEU A CA 1
ATOM 1530 C C . LEU A 1 207 ? -8.039 -25.156 -2.666 1 98.81 207 LEU A C 1
ATOM 1532 O O . LEU A 1 207 ? -7.668 -25.469 -3.799 1 98.81 207 LEU A O 1
ATOM 1536 N N . THR A 1 208 ? -7.648 -25.734 -1.579 1 98.69 208 THR A N 1
ATOM 1537 C CA . THR A 1 208 ? -6.793 -26.906 -1.638 1 98.69 208 THR A CA 1
ATOM 1538 C C . THR A 1 208 ? -7.449 -28.016 -2.457 1 98.69 208 THR A C 1
ATOM 1540 O O . THR A 1 208 ? -6.82 -28.594 -3.344 1 98.69 208 THR A O 1
ATOM 1543 N N . ALA A 1 209 ? -8.68 -28.234 -2.182 1 98.56 209 ALA A N 1
ATOM 1544 C CA . ALA A 1 209 ? -9.398 -29.25 -2.934 1 98.56 209 ALA A CA 1
ATOM 1545 C C . ALA A 1 209 ? -9.492 -28.875 -4.41 1 98.56 209 ALA A C 1
ATOM 1547 O O . ALA A 1 209 ? -9.273 -29.719 -5.285 1 98.56 209 ALA A O 1
ATOM 1548 N N . ALA A 1 210 ? -9.797 -27.641 -4.711 1 98.69 210 ALA A N 1
ATOM 1549 C CA . ALA A 1 210 ? -9.93 -27.172 -6.09 1 98.69 210 ALA A CA 1
ATOM 1550 C C . ALA A 1 210 ? -8.617 -27.328 -6.855 1 98.69 210 ALA A C 1
ATOM 1552 O O . ALA A 1 210 ? -8.625 -27.688 -8.039 1 98.69 210 ALA A O 1
ATOM 1553 N N . CYS A 1 211 ? -7.5 -27.125 -6.199 1 98.5 211 CYS A N 1
ATOM 1554 C CA . CYS A 1 211 ? -6.203 -27.125 -6.859 1 98.5 211 CYS A CA 1
ATOM 1555 C C . CYS A 1 211 ? -5.629 -28.531 -6.953 1 98.5 211 CYS A C 1
ATOM 1557 O O . CYS A 1 211 ? -4.848 -28.828 -7.859 1 98.5 211 CYS A O 1
ATOM 1559 N N . THR A 1 212 ? -6.039 -29.453 -6.012 1 97.94 212 THR A N 1
ATOM 1560 C CA . THR A 1 212 ? -5.328 -30.719 -5.926 1 97.94 212 THR A CA 1
ATOM 1561 C C . THR A 1 212 ? -6.215 -31.875 -6.398 1 97.94 212 THR A C 1
ATOM 1563 O O . THR A 1 212 ? -5.715 -32.938 -6.797 1 97.94 212 THR A O 1
ATOM 1566 N N . GLU A 1 213 ? -7.504 -31.672 -6.328 1 97.75 213 GLU A N 1
ATOM 1567 C CA . GLU A 1 213 ? -8.406 -32.781 -6.605 1 97.75 213 GLU A CA 1
ATOM 1568 C C . GLU A 1 213 ? -9.094 -32.594 -7.957 1 97.75 213 GLU A C 1
ATOM 1570 O O . GLU A 1 213 ? -9.727 -33.531 -8.461 1 97.75 213 GLU A O 1
ATOM 1575 N N . ALA A 1 214 ? -9.031 -31.422 -8.539 1 97.31 214 ALA A N 1
ATOM 1576 C CA . ALA A 1 214 ? -9.625 -31.125 -9.844 1 97.31 214 ALA A CA 1
ATOM 1577 C C . ALA A 1 214 ? -8.555 -30.703 -10.852 1 97.31 214 ALA A C 1
ATOM 1579 O O . ALA A 1 214 ? -7.52 -30.156 -10.469 1 97.31 214 ALA A O 1
ATOM 1580 N N . VAL A 1 215 ? -8.844 -31.031 -12.125 1 96.25 215 VAL A N 1
ATOM 1581 C CA . VAL A 1 215 ? -7.957 -30.625 -13.211 1 96.25 215 VAL A CA 1
ATOM 1582 C C . VAL A 1 215 ? -8.781 -30.094 -14.375 1 96.25 215 VAL A C 1
ATOM 1584 O O . VAL A 1 215 ? -10.008 -30.219 -14.391 1 96.25 215 VAL A O 1
ATOM 1587 N N . GLY A 1 216 ? -8.125 -29.422 -15.266 1 96.44 216 GLY A N 1
ATOM 1588 C CA . GLY A 1 216 ? -8.758 -29.016 -16.5 1 96.44 216 GLY A CA 1
ATOM 1589 C C . GLY A 1 216 ? -10 -28.156 -16.297 1 96.44 216 GLY A C 1
ATOM 1590 O O . GLY A 1 216 ? -9.969 -27.188 -15.539 1 96.44 216 GLY A O 1
ATOM 1591 N N . SER A 1 217 ? -11.078 -28.547 -16.969 1 97.69 217 SER A N 1
ATOM 1592 C CA . SER A 1 217 ? -12.305 -27.766 -16.984 1 97.69 217 SER A CA 1
ATOM 1593 C C . SER A 1 217 ? -12.977 -27.75 -15.609 1 97.69 217 SER A C 1
ATOM 1595 O O . SER A 1 217 ? -13.609 -26.766 -15.227 1 97.69 217 SER A O 1
ATOM 1597 N N . LYS A 1 218 ? -12.812 -28.844 -14.898 1 98.31 218 LYS A N 1
ATOM 1598 C CA . LYS A 1 218 ? -13.414 -28.891 -13.57 1 98.31 218 LYS A CA 1
ATOM 1599 C C . LYS A 1 218 ? -12.734 -27.906 -12.625 1 98.31 218 LYS A C 1
ATOM 1601 O O . LYS A 1 218 ? -13.406 -27.188 -11.891 1 98.31 218 LYS A O 1
ATOM 1606 N N . ARG A 1 219 ? -11.445 -27.875 -12.609 1 98.62 219 ARG A N 1
ATOM 1607 C CA . ARG A 1 219 ? -10.719 -26.891 -11.805 1 98.62 219 ARG A CA 1
ATOM 1608 C C . ARG A 1 219 ? -11.062 -25.469 -12.227 1 98.62 219 ARG A C 1
ATOM 1610 O O . ARG A 1 219 ? -11.266 -24.594 -11.383 1 98.62 219 ARG A O 1
ATOM 1617 N N . ALA A 1 220 ? -11.125 -25.281 -13.547 1 98.62 220 ALA A N 1
ATOM 1618 C CA . ALA A 1 220 ? -11.453 -23.969 -14.078 1 98.62 220 ALA A CA 1
ATOM 1619 C C . ALA A 1 220 ? -12.828 -23.5 -13.586 1 98.62 220 ALA A C 1
ATOM 1621 O O . ALA A 1 220 ? -13 -22.344 -13.219 1 98.62 220 ALA A O 1
ATOM 1622 N N . GLU A 1 221 ? -13.766 -24.375 -13.617 1 98.5 221 GLU A N 1
ATOM 1623 C CA . GLU A 1 221 ? -15.109 -24.062 -13.148 1 98.5 221 GLU A CA 1
ATOM 1624 C C . GLU A 1 221 ? -15.109 -23.688 -11.664 1 98.5 221 GLU A C 1
ATOM 1626 O O . GLU A 1 221 ? -15.719 -22.688 -11.273 1 98.5 221 GLU A O 1
ATOM 1631 N N . LEU A 1 222 ? -14.453 -24.5 -10.891 1 98.69 222 LEU A N 1
ATOM 1632 C CA . LEU A 1 222 ? -14.375 -24.234 -9.461 1 98.69 222 LEU A CA 1
ATOM 1633 C C . LEU A 1 222 ? -13.711 -22.875 -9.203 1 98.69 222 LEU A C 1
ATOM 1635 O O . LEU A 1 222 ? -14.258 -22.047 -8.469 1 98.69 222 LEU A O 1
ATOM 1639 N N . LEU A 1 223 ? -12.594 -22.625 -9.859 1 98.81 223 LEU A N 1
ATOM 1640 C CA . LEU A 1 223 ? -11.828 -21.406 -9.609 1 98.81 223 LEU A CA 1
ATOM 1641 C C . LEU A 1 223 ? -12.57 -20.188 -10.133 1 98.81 223 LEU A C 1
ATOM 1643 O O . LEU A 1 223 ? -12.484 -19.109 -9.555 1 98.81 223 LEU A O 1
ATOM 1647 N N . THR A 1 224 ? -13.32 -20.359 -11.188 1 98.5 224 THR A N 1
ATOM 1648 C CA . THR A 1 224 ? -14.148 -19.266 -11.695 1 98.5 224 THR A CA 1
ATOM 1649 C C . THR A 1 224 ? -15.227 -18.891 -10.68 1 98.5 224 THR A C 1
ATOM 1651 O O . THR A 1 224 ? -15.594 -17.719 -10.555 1 98.5 224 THR A O 1
ATOM 1654 N N . GLY A 1 225 ? -15.68 -19.859 -9.922 1 98.12 225 GLY A N 1
ATOM 1655 C CA . GLY A 1 225 ? -16.734 -19.656 -8.945 1 98.12 225 GLY A CA 1
ATOM 1656 C C . GLY A 1 225 ? -16.219 -19.406 -7.543 1 98.12 225 GLY A C 1
ATOM 1657 O O . GLY A 1 225 ? -16.953 -19.516 -6.566 1 98.12 225 GLY A O 1
ATOM 1658 N N . TRP A 1 226 ? -14.984 -19.016 -7.398 1 98.31 226 TRP A N 1
ATOM 1659 C CA . TRP A 1 226 ? -14.289 -18.953 -6.117 1 98.31 226 TRP A CA 1
ATOM 1660 C C . TRP A 1 226 ? -15.047 -18.078 -5.133 1 98.31 226 TRP A C 1
ATOM 1662 O O . TRP A 1 226 ? -15.031 -18.312 -3.924 1 98.31 226 TRP A O 1
ATOM 1672 N N . ALA A 1 227 ? -15.656 -17 -5.605 1 97.12 227 ALA A N 1
ATOM 1673 C CA . ALA A 1 227 ? -16.266 -15.992 -4.746 1 97.12 227 ALA A CA 1
ATOM 1674 C C . ALA A 1 227 ? -17.406 -16.594 -3.916 1 97.12 227 ALA A C 1
ATOM 1676 O O . ALA A 1 227 ? -17.734 -16.078 -2.844 1 97.12 227 ALA A O 1
ATOM 1677 N N . LYS A 1 228 ? -17.969 -17.688 -4.395 1 97.19 228 LYS A N 1
ATOM 1678 C CA . LYS A 1 228 ? -19.094 -18.328 -3.713 1 97.19 228 LYS A CA 1
ATOM 1679 C C . LYS A 1 228 ? -18.594 -19.438 -2.779 1 97.19 228 LYS A C 1
ATOM 1681 O O . LYS A 1 228 ? -19.375 -20.016 -2.025 1 97.19 228 LYS A O 1
ATOM 1686 N N . ALA A 1 229 ? -17.344 -19.734 -2.82 1 98.31 229 ALA A N 1
ATOM 1687 C CA . ALA A 1 229 ? -16.766 -20.75 -1.942 1 98.31 229 ALA A CA 1
ATOM 1688 C C . ALA A 1 229 ? -16.859 -20.328 -0.48 1 98.31 229 ALA A C 1
ATOM 1690 O O . ALA A 1 229 ? -16.922 -19.125 -0.18 1 98.31 229 ALA A O 1
ATOM 1691 N N . PRO A 1 230 ? -16.891 -21.328 0.413 1 98.31 230 PRO A N 1
ATOM 1692 C CA . PRO A 1 230 ? -16.859 -20.969 1.833 1 98.31 230 PRO A CA 1
ATOM 1693 C C . PRO A 1 230 ? -15.664 -20.078 2.188 1 98.31 230 PRO A C 1
ATOM 1695 O O . PRO A 1 230 ? -14.516 -20.469 1.945 1 98.31 230 PRO A O 1
ATOM 1698 N N . GLY A 1 231 ? -15.945 -18.875 2.684 1 98 231 GLY A N 1
ATOM 1699 C CA . GLY A 1 231 ? -14.898 -17.953 3.115 1 98 231 GLY A CA 1
ATOM 1700 C C . GLY A 1 231 ? -14.266 -17.188 1.971 1 98 231 GLY A C 1
ATOM 1701 O O . GLY A 1 231 ? -13.32 -16.422 2.176 1 98 231 GLY A O 1
ATOM 1702 N N . GLY A 1 232 ? -14.727 -17.406 0.734 1 97.44 232 GLY A N 1
ATOM 1703 C CA . GLY A 1 232 ? -14.102 -16.797 -0.436 1 97.44 232 GLY A CA 1
ATOM 1704 C C . GLY A 1 232 ? -14.039 -15.289 -0.368 1 97.44 232 GLY A C 1
ATOM 1705 O O . GLY A 1 232 ? -12.969 -14.711 -0.2 1 97.44 232 GLY A O 1
ATOM 1706 N N . ARG A 1 233 ? -15.156 -14.609 -0.38 1 96.25 233 ARG A N 1
ATOM 1707 C CA . ARG A 1 233 ? -15.219 -13.148 -0.392 1 96.25 233 ARG A CA 1
ATOM 1708 C C . ARG A 1 233 ? -14.734 -12.57 0.934 1 96.25 233 ARG A C 1
ATOM 1710 O O . ARG A 1 233 ? -14.172 -11.477 0.969 1 96.25 233 ARG A O 1
ATOM 1717 N N . GLU A 1 234 ? -14.852 -13.305 2.037 1 95.44 234 GLU A N 1
ATOM 1718 C CA . GLU A 1 234 ? -14.273 -12.867 3.307 1 95.44 234 GLU A CA 1
ATOM 1719 C C . GLU A 1 234 ? -12.75 -12.859 3.248 1 95.44 234 GLU A C 1
ATOM 1721 O O . GLU A 1 234 ? -12.109 -12.031 3.896 1 95.44 234 GLU A O 1
ATOM 1726 N N . SER A 1 235 ? -12.219 -13.789 2.502 1 96.62 235 SER A N 1
ATOM 1727 C CA . SER A 1 235 ? -10.766 -13.891 2.369 1 96.62 235 SER A CA 1
ATOM 1728 C C . SER A 1 235 ? -10.234 -12.859 1.376 1 96.62 235 SER A C 1
ATOM 1730 O O . SER A 1 235 ? -9.102 -12.383 1.515 1 96.62 235 SER A O 1
ATOM 1732 N N . HIS A 1 236 ? -11.047 -12.625 0.357 1 97.44 236 HIS A N 1
ATOM 1733 C CA . HIS A 1 236 ? -10.664 -11.68 -0.69 1 97.44 236 HIS A CA 1
ATOM 1734 C C . HIS A 1 236 ? -11.797 -10.703 -0.987 1 97.44 236 HIS A C 1
ATOM 1736 O O . HIS A 1 236 ? -12.586 -10.922 -1.908 1 97.44 236 HIS A O 1
ATOM 1742 N N . PRO A 1 237 ? -11.789 -9.617 -0.262 1 94.62 237 PRO A N 1
ATOM 1743 C CA . PRO A 1 237 ? -12.758 -8.594 -0.66 1 94.62 237 PRO A CA 1
ATOM 1744 C C . PRO A 1 237 ? -12.578 -8.133 -2.107 1 94.62 237 PRO A C 1
ATOM 1746 O O . PRO A 1 237 ? -13.555 -7.801 -2.779 1 94.62 237 PRO A O 1
ATOM 1749 N N . ARG A 1 238 ? -11.352 -8.156 -2.514 1 94.12 238 ARG A N 1
ATOM 1750 C CA . ARG A 1 238 ? -10.922 -8.016 -3.9 1 94.12 238 ARG A CA 1
ATOM 1751 C C . ARG A 1 238 ? -9.859 -9.055 -4.25 1 94.12 238 ARG A C 1
ATOM 1753 O O . ARG A 1 238 ? -9.016 -9.398 -3.416 1 94.12 238 ARG A O 1
ATOM 1760 N N . GLU A 1 239 ? -9.836 -9.562 -5.457 1 94.94 239 GLU A N 1
ATOM 1761 C CA . GLU A 1 239 ? -9.125 -10.82 -5.668 1 94.94 239 GLU A CA 1
ATOM 1762 C C . GLU A 1 239 ? -7.785 -10.578 -6.359 1 94.94 239 GLU A C 1
ATOM 1764 O O . GLU A 1 239 ? -7.219 -11.5 -6.961 1 94.94 239 GLU A O 1
ATOM 1769 N N . GLU A 1 240 ? -7.219 -9.414 -6.254 1 95.88 240 GLU A N 1
ATOM 1770 C CA . GLU A 1 240 ? -5.957 -9.109 -6.922 1 95.88 240 GLU A CA 1
ATOM 1771 C C . GLU A 1 240 ? -4.859 -10.078 -6.484 1 95.88 240 GLU A C 1
ATOM 1773 O O . GLU A 1 240 ? -4.051 -10.516 -7.305 1 95.88 240 GLU A O 1
ATOM 1778 N N . HIS A 1 241 ? -4.809 -10.406 -5.172 1 98.06 241 HIS A N 1
ATOM 1779 C CA . HIS A 1 241 ? -3.75 -11.281 -4.68 1 98.06 241 HIS A CA 1
ATOM 1780 C C . HIS A 1 241 ? -4.082 -12.742 -4.945 1 98.06 241 HIS A C 1
ATOM 1782 O O . HIS A 1 241 ? -3.223 -13.617 -4.801 1 98.06 241 HIS A O 1
ATOM 1788 N N . PHE A 1 242 ? -5.328 -13.016 -5.34 1 98.5 242 PHE A N 1
ATOM 1789 C CA . PHE A 1 242 ? -5.773 -14.375 -5.609 1 98.5 242 PHE A CA 1
ATOM 1790 C C . PHE A 1 242 ? -5.574 -14.727 -7.078 1 98.5 242 PHE A C 1
ATOM 1792 O O . PHE A 1 242 ? -5.207 -15.859 -7.406 1 98.5 242 PHE A O 1
ATOM 1799 N N . ILE A 1 243 ? -5.676 -13.82 -7.992 1 98.38 243 ILE A N 1
ATOM 1800 C CA . ILE A 1 243 ? -5.875 -14.031 -9.422 1 98.38 243 ILE A CA 1
ATOM 1801 C C . ILE A 1 243 ? -4.598 -14.586 -10.039 1 98.38 243 ILE A C 1
ATOM 1803 O O . ILE A 1 243 ? -4.652 -15.352 -11.008 1 98.38 243 ILE A O 1
ATOM 1807 N N . PRO A 1 244 ? -3.418 -14.266 -9.508 1 98.88 244 PRO A N 1
ATOM 1808 C CA . PRO A 1 244 ? -2.225 -14.891 -10.086 1 98.88 244 PRO A CA 1
ATOM 1809 C C . PRO A 1 244 ? -2.262 -16.406 -10.023 1 98.88 244 PRO A C 1
ATOM 1811 O O . PRO A 1 244 ? -1.683 -17.094 -10.875 1 98.88 244 PRO A O 1
ATOM 1814 N N . LEU A 1 245 ? -2.916 -16.938 -9.016 1 98.88 245 LEU A N 1
ATOM 1815 C CA . LEU A 1 245 ? -3.074 -18.391 -8.898 1 98.88 245 LEU A CA 1
ATOM 1816 C C . LEU A 1 245 ? -3.805 -18.953 -10.117 1 98.88 245 LEU A C 1
ATOM 1818 O O . LEU A 1 245 ? -3.477 -20.031 -10.586 1 98.88 245 LEU A O 1
ATOM 1822 N N . LEU A 1 246 ? -4.758 -18.219 -10.602 1 98.88 246 LEU A N 1
ATOM 1823 C CA . LEU A 1 246 ? -5.547 -18.703 -11.734 1 98.88 246 LEU A CA 1
ATOM 1824 C C . LEU A 1 246 ? -4.699 -18.781 -12.992 1 98.88 246 LEU A C 1
ATOM 1826 O O . LEU A 1 246 ? -4.91 -19.656 -13.836 1 98.88 246 LEU A O 1
ATOM 1830 N N . VAL A 1 247 ? -3.732 -17.875 -13.133 1 98.94 247 VAL A N 1
ATOM 1831 C CA . VAL A 1 247 ? -2.82 -17.953 -14.273 1 98.94 247 VAL A CA 1
ATOM 1832 C C . VAL A 1 247 ? -1.965 -19.219 -14.156 1 98.94 247 VAL A C 1
ATOM 1834 O O . VAL A 1 247 ? -1.825 -19.969 -15.125 1 98.94 247 VAL A O 1
ATOM 1837 N N . ALA A 1 248 ? -1.429 -19.469 -12.977 1 98.88 248 ALA A N 1
ATOM 1838 C CA . ALA A 1 248 ? -0.629 -20.672 -12.766 1 98.88 248 ALA A CA 1
ATOM 1839 C C . ALA A 1 248 ? -1.448 -21.922 -13.039 1 98.88 248 ALA A C 1
ATOM 1841 O O . ALA A 1 248 ? -0.978 -22.844 -13.711 1 98.88 248 ALA A O 1
ATOM 1842 N N . ALA A 1 249 ? -2.648 -21.953 -12.5 1 98.75 249 ALA A N 1
ATOM 1843 C CA . ALA A 1 249 ? -3.535 -23.094 -12.68 1 98.75 249 ALA A CA 1
ATOM 1844 C C . ALA A 1 249 ? -3.918 -23.266 -14.148 1 98.75 249 ALA A C 1
ATOM 1846 O O . ALA A 1 249 ? -3.973 -24.391 -14.648 1 98.75 249 ALA A O 1
ATOM 1847 N N . GLY A 1 250 ? -4.215 -22.172 -14.82 1 98.81 250 GLY A N 1
ATOM 1848 C CA . GLY A 1 250 ? -4.527 -22.234 -16.234 1 98.81 250 GLY A CA 1
ATOM 1849 C C . GLY A 1 250 ? -3.4 -22.812 -17.078 1 98.81 250 GLY A C 1
ATOM 1850 O O . GLY A 1 250 ? -3.641 -23.578 -18 1 98.81 250 GLY A O 1
ATOM 1851 N N . ALA A 1 251 ? -2.219 -22.422 -16.766 1 98.75 251 ALA A N 1
ATOM 1852 C CA . ALA A 1 251 ? -1.047 -22.906 -17.484 1 98.75 251 ALA A CA 1
ATOM 1853 C C . ALA A 1 251 ? -0.826 -24.391 -17.234 1 98.75 251 ALA A C 1
ATOM 1855 O O . ALA A 1 251 ? -0.198 -25.078 -18.047 1 98.75 251 ALA A O 1
ATOM 1856 N N . ALA A 1 252 ? -1.335 -24.891 -16.109 1 97.75 252 ALA A N 1
ATOM 1857 C CA . ALA A 1 252 ? -1.151 -26.281 -15.727 1 97.75 252 ALA A CA 1
ATOM 1858 C C . ALA A 1 252 ? -2.045 -27.203 -16.562 1 97.75 252 ALA A C 1
ATOM 1860 O O . ALA A 1 252 ? -1.735 -28.375 -16.734 1 97.75 252 ALA A O 1
ATOM 1861 N N . GLY A 1 253 ? -3.211 -26.672 -17 1 96 253 GLY A N 1
ATOM 1862 C CA . GLY A 1 253 ? -4.121 -27.469 -17.797 1 96 253 GLY A CA 1
ATOM 1863 C C . GLY A 1 253 ? -4.645 -28.688 -17.062 1 96 253 GLY A C 1
ATOM 1864 O O . GLY A 1 253 ? -5.246 -28.562 -15.992 1 96 253 GLY A O 1
ATOM 1865 N N . GLU A 1 254 ? -4.262 -29.844 -17.547 1 96.81 254 GLU A N 1
ATOM 1866 C CA . GLU A 1 254 ? -4.824 -31.078 -17.047 1 96.81 254 GLU A CA 1
ATOM 1867 C C . GLU A 1 254 ? -3.945 -31.672 -15.945 1 96.81 254 GLU A C 1
ATOM 1869 O O . GLU A 1 254 ? -4.238 -32.75 -15.422 1 96.81 254 GLU A O 1
ATOM 1874 N N . GLU A 1 255 ? -2.881 -31.047 -15.562 1 97.06 255 GLU A N 1
ATOM 1875 C CA . GLU A 1 255 ? -1.994 -31.562 -14.523 1 97.06 255 GLU A CA 1
ATOM 1876 C C . GLU A 1 255 ? -2.477 -31.172 -13.133 1 97.06 255 GLU A C 1
ATOM 1878 O O . GLU A 1 255 ? -2.836 -30.016 -12.906 1 97.06 255 GLU A O 1
ATOM 1883 N N . PRO A 1 256 ? -2.494 -32.094 -12.242 1 95.88 256 PRO A N 1
ATOM 1884 C CA . PRO A 1 256 ? -2.953 -31.797 -10.883 1 95.88 256 PRO A CA 1
ATOM 1885 C C . PRO A 1 256 ? -1.979 -30.906 -10.117 1 95.88 256 PRO A C 1
ATOM 1887 O O . 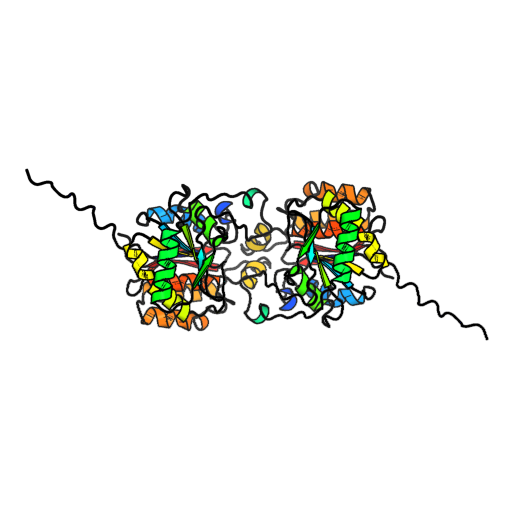PRO A 1 256 ? -0.8 -30.828 -10.477 1 95.88 256 PRO A O 1
ATOM 1890 N N . GLY A 1 257 ? -2.545 -30.234 -9.141 1 97.69 257 GLY A N 1
ATOM 1891 C CA . GLY A 1 257 ? -1.719 -29.484 -8.211 1 97.69 257 GLY A CA 1
ATOM 1892 C C . GLY A 1 257 ? -1.434 -30.234 -6.926 1 97.69 257 GLY A C 1
ATOM 1893 O O . GLY A 1 257 ? -2.041 -31.281 -6.668 1 97.69 257 GLY A O 1
ATOM 1894 N N . ARG A 1 258 ? -0.436 -29.812 -6.246 1 97.75 258 ARG A N 1
ATOM 1895 C CA . ARG A 1 258 ? -0.162 -30.25 -4.879 1 97.75 258 ARG A CA 1
ATOM 1896 C C . ARG A 1 258 ? 0.09 -29.062 -3.963 1 97.75 258 ARG A C 1
ATOM 1898 O O . ARG A 1 258 ? 0.554 -28.016 -4.414 1 97.75 258 ARG A O 1
ATOM 1905 N N . VAL A 1 259 ? -0.235 -29.281 -2.707 1 97.88 259 VAL A N 1
ATOM 1906 C CA . VAL A 1 259 ? 0.098 -28.266 -1.707 1 97.88 259 VAL A CA 1
ATOM 1907 C C . VAL A 1 259 ? 1.607 -28.25 -1.475 1 97.88 259 VAL A C 1
ATOM 1909 O O . VAL A 1 259 ? 2.207 -29.281 -1.161 1 97.88 259 VAL A O 1
ATOM 1912 N N . ASP A 1 260 ? 2.176 -27.109 -1.667 1 97.19 260 ASP A N 1
ATOM 1913 C CA . ASP A 1 260 ? 3.617 -26.953 -1.485 1 97.19 260 ASP A CA 1
ATOM 1914 C C . ASP A 1 260 ? 3.934 -26.234 -0.179 1 97.19 260 ASP A C 1
ATOM 1916 O O . ASP A 1 260 ? 5.059 -26.297 0.319 1 97.19 260 ASP A O 1
ATOM 1920 N N . TYR A 1 261 ? 3.01 -25.547 0.325 1 98.12 261 TYR A N 1
ATOM 1921 C CA . TYR A 1 261 ? 3.088 -24.812 1.584 1 98.12 261 TYR A CA 1
ATOM 1922 C C . TYR A 1 261 ? 1.711 -24.672 2.221 1 98.12 261 TYR A C 1
ATOM 1924 O O . TYR A 1 261 ? 0.715 -24.453 1.522 1 98.12 261 TYR A O 1
ATOM 1932 N N . SER A 1 262 ? 1.625 -24.844 3.512 1 98.25 262 SER A N 1
ATOM 1933 C CA . SER A 1 262 ? 0.388 -24.641 4.254 1 98.25 262 SER A CA 1
ATOM 1934 C C . SER A 1 262 ? 0.67 -24.297 5.715 1 98.25 262 SER A C 1
ATOM 1936 O O . SER A 1 262 ? 1.28 -25.094 6.434 1 98.25 262 SER A O 1
ATOM 1938 N N . ASP A 1 263 ? 0.276 -23.109 6.105 1 97 263 ASP A N 1
ATOM 1939 C CA . ASP A 1 263 ? 0.475 -22.734 7.504 1 97 263 ASP A CA 1
ATOM 1940 C C . ASP A 1 263 ? -0.386 -21.531 7.875 1 97 263 ASP A C 1
ATOM 1942 O O . ASP A 1 263 ? -1.053 -20.953 7.016 1 97 263 ASP A O 1
ATOM 1946 N N . TRP A 1 264 ? -0.508 -21.344 9.188 1 92 264 TRP A N 1
ATOM 1947 C CA . TRP A 1 264 ? -1.111 -20.125 9.695 1 92 264 TRP A CA 1
ATOM 1948 C C . TRP A 1 264 ? -0.09 -18.984 9.742 1 92 264 TRP A C 1
ATOM 1950 O O . TRP A 1 264 ? 0.972 -19.125 10.352 1 92 264 TRP A O 1
ATOM 1960 N N . VAL A 1 265 ? -0.375 -17.922 9.023 1 88.12 265 VAL A N 1
ATOM 1961 C CA . VAL A 1 265 ? 0.476 -16.75 8.945 1 88.12 265 VAL A CA 1
ATOM 1962 C C . VAL A 1 265 ? -0.336 -15.5 9.289 1 88.12 265 VAL A C 1
ATOM 1964 O O . VAL A 1 265 ? -1.367 -15.227 8.664 1 88.12 265 VAL A O 1
ATOM 1967 N N . MET A 1 266 ? 0.107 -14.766 10.266 1 81.69 266 MET A N 1
ATOM 1968 C CA . MET A 1 266 ? -0.571 -13.539 10.688 1 81.69 266 MET A CA 1
ATOM 1969 C C . MET A 1 266 ? -2.043 -13.805 10.984 1 81.69 266 MET A C 1
ATOM 1971 O O . MET A 1 266 ? -2.914 -13.047 10.555 1 81.69 266 MET A O 1
ATOM 1975 N N . GLY A 1 267 ? -2.316 -15 11.555 1 84.19 267 GLY A N 1
ATOM 1976 C CA . GLY A 1 267 ? -3.646 -15.344 12.031 1 84.19 267 GLY A CA 1
ATOM 1977 C C . GLY A 1 267 ? -4.547 -15.891 10.938 1 84.19 267 GLY A C 1
ATOM 1978 O O . GLY A 1 267 ? -5.723 -16.172 11.18 1 84.19 267 GLY A O 1
ATOM 1979 N N . THR A 1 268 ? -4.027 -16.078 9.703 1 91.31 268 THR A N 1
ATOM 1980 C CA . THR A 1 268 ? -4.828 -16.578 8.586 1 91.31 268 THR A CA 1
ATOM 1981 C C . THR A 1 268 ? -4.191 -17.828 7.98 1 91.31 268 THR A C 1
ATOM 1983 O O . THR A 1 268 ? -2.967 -17.969 7.977 1 91.31 268 THR A O 1
ATOM 1986 N N . LYS A 1 269 ? -5.055 -18.719 7.555 1 95.69 269 LYS A N 1
ATOM 1987 C CA . LYS A 1 269 ? -4.574 -19.938 6.895 1 95.69 269 LYS A CA 1
ATOM 1988 C C . LYS A 1 269 ? -4.266 -19.672 5.422 1 95.69 269 LYS A C 1
ATOM 1990 O O . LYS A 1 269 ? -5.113 -19.156 4.688 1 95.69 269 LYS A O 1
ATOM 1995 N N . ILE A 1 270 ? -3.002 -19.922 5.031 1 97.19 270 ILE A N 1
ATOM 1996 C CA . ILE A 1 270 ? -2.627 -19.703 3.637 1 97.19 270 ILE A CA 1
ATOM 1997 C C . ILE A 1 270 ? -1.883 -20.938 3.111 1 97.19 270 ILE A C 1
ATOM 1999 O O . ILE A 1 270 ? -1.271 -21.672 3.883 1 97.19 270 ILE A O 1
ATOM 2003 N N . SER A 1 271 ? -1.977 -21.141 1.792 1 98.62 271 SER A N 1
ATOM 2004 C CA . SER A 1 271 ? -1.312 -22.266 1.145 1 98.62 271 SER A CA 1
ATOM 2005 C C . SER A 1 271 ? -0.681 -21.859 -0.18 1 98.62 271 SER A C 1
ATOM 2007 O O . SER A 1 271 ? -1.077 -20.844 -0.773 1 98.62 271 SER A O 1
ATOM 2009 N N . GLY A 1 272 ? 0.397 -22.484 -0.543 1 98.38 272 GLY A N 1
ATOM 2010 C CA . GLY A 1 272 ? 1.021 -22.422 -1.855 1 98.38 272 GLY A CA 1
ATOM 2011 C C . GLY A 1 272 ? 0.875 -23.703 -2.646 1 98.38 272 GLY A C 1
ATOM 2012 O O . GLY A 1 272 ? 0.65 -24.766 -2.07 1 98.38 272 GLY A O 1
ATOM 2013 N N . PHE A 1 273 ? 0.93 -23.609 -3.957 1 98.56 273 PHE A N 1
ATOM 2014 C CA . PHE A 1 273 ? 0.639 -24.75 -4.805 1 98.56 273 PHE A CA 1
ATOM 2015 C C . PHE A 1 273 ? 1.677 -24.891 -5.914 1 98.56 273 PHE A C 1
ATOM 2017 O O . PHE A 1 273 ? 2.18 -23.891 -6.422 1 98.56 273 PHE A O 1
ATOM 2024 N N . VAL A 1 274 ? 1.961 -26.062 -6.266 1 98.44 274 VAL A N 1
ATOM 2025 C CA . VAL A 1 274 ? 2.727 -26.422 -7.457 1 98.44 274 VAL A CA 1
ATOM 2026 C C . VAL A 1 274 ? 1.887 -27.312 -8.367 1 98.44 274 VAL A C 1
ATOM 2028 O O . VAL A 1 274 ? 1.246 -28.266 -7.895 1 98.44 274 VAL A O 1
ATOM 2031 N N . PHE A 1 275 ? 1.797 -26.938 -9.578 1 98.25 275 PHE A N 1
ATOM 2032 C CA . PHE A 1 275 ? 1.068 -27.734 -10.555 1 98.25 275 PHE A CA 1
ATOM 2033 C C . PHE A 1 275 ? 2.031 -28.438 -11.5 1 98.25 275 PHE A C 1
ATOM 2035 O O . PHE A 1 275 ? 3.004 -27.844 -11.969 1 98.25 275 PHE A O 1
ATOM 2042 N N . GLY A 1 276 ? 1.7 -29.656 -11.82 1 92.88 276 GLY A N 1
ATOM 2043 C CA . GLY A 1 276 ? 2.545 -30.453 -12.695 1 92.88 276 GLY A CA 1
ATOM 2044 C C . GLY A 1 276 ? 3.691 -31.125 -11.961 1 92.88 276 GLY A C 1
ATOM 2045 O O . GLY A 1 276 ? 3.889 -30.891 -10.766 1 92.88 276 GLY A O 1
ATOM 2046 N N . THR A 1 277 ? 4.203 -32.219 -12.5 1 71.56 277 THR A N 1
ATOM 2047 C CA . THR A 1 277 ? 5.16 -33.094 -11.844 1 71.56 277 THR A CA 1
ATOM 2048 C C . THR A 1 277 ? 6.543 -32.438 -11.789 1 71.56 277 THR A C 1
ATOM 2050 O O . THR A 1 277 ? 6.938 -31.734 -12.719 1 71.56 277 THR A O 1
ATOM 2053 N N . ALA A 1 278 ? 6.922 -31.984 -10.422 1 56.78 278 ALA A N 1
ATOM 2054 C CA . ALA A 1 278 ? 8.367 -31.766 -10.438 1 56.78 278 ALA A CA 1
ATOM 2055 C C . ALA A 1 278 ? 9.086 -32.938 -11.07 1 56.78 278 ALA A C 1
ATOM 2057 O O . ALA A 1 278 ? 8.633 -34.094 -10.977 1 56.78 278 ALA A O 1
ATOM 2058 N N . PRO A 1 279 ? 10.086 -32.781 -11.859 1 46 279 PRO A N 1
ATOM 2059 C CA . PRO A 1 279 ? 10.773 -33.938 -12.43 1 46 279 PRO A CA 1
ATOM 2060 C C . PRO A 1 279 ? 11.07 -35 -11.383 1 46 279 PRO A C 1
ATOM 2062 O O . PRO A 1 279 ? 11.164 -34.719 -10.195 1 46 279 PRO A O 1
ATOM 2065 N N . MET B 1 1 ? -23.797 61.938 0.25 1 29.22 1 MET B N 1
ATOM 2066 C CA . MET B 1 1 ? -24.344 60.562 0.198 1 29.22 1 MET B CA 1
ATOM 2067 C C . MET B 1 1 ? -23.219 59.531 0.085 1 29.22 1 MET B C 1
ATOM 2069 O O . MET B 1 1 ? -22.672 59.344 -0.997 1 29.22 1 MET B O 1
ATOM 2073 N N . THR B 1 2 ? -22.297 59.312 1.081 1 30.92 2 THR B N 1
ATOM 2074 C CA . THR B 1 2 ? -20.969 58.719 1.213 1 30.92 2 THR B CA 1
ATOM 2075 C C . THR B 1 2 ? -21.047 57.188 1.056 1 30.92 2 THR B C 1
ATOM 2077 O O . THR B 1 2 ? -21.828 56.531 1.739 1 30.92 2 THR B O 1
ATOM 2080 N N . VAL B 1 3 ? -20.781 56.625 -0.158 1 33.03 3 VAL B N 1
ATOM 2081 C CA . VAL B 1 3 ? -20.734 55.219 -0.486 1 33.03 3 VAL B CA 1
ATOM 2082 C C . VAL B 1 3 ? -19.984 54.469 0.612 1 33.03 3 VAL B C 1
ATOM 2084 O O . VAL B 1 3 ? -18.812 54.719 0.856 1 33.03 3 VAL B O 1
ATOM 2087 N N . LEU B 1 4 ? -20.656 54 1.678 1 29.25 4 LEU B N 1
ATOM 2088 C CA . LEU B 1 4 ? -20.125 53.125 2.721 1 29.25 4 LEU B CA 1
ATOM 2089 C C . LEU B 1 4 ? -19.422 51.906 2.115 1 29.25 4 LEU B C 1
ATOM 2091 O O . LEU B 1 4 ? -20.062 51.094 1.46 1 29.25 4 LEU B O 1
ATOM 2095 N N . ALA B 1 5 ? -18.172 52.062 1.589 1 29.8 5 ALA B N 1
ATOM 2096 C CA . ALA B 1 5 ? -17.297 50.938 1.249 1 29.8 5 ALA B CA 1
ATOM 2097 C C . ALA B 1 5 ? -17.406 49.844 2.281 1 29.8 5 ALA B C 1
ATOM 2099 O O . ALA B 1 5 ? -17.031 50 3.441 1 29.8 5 ALA B O 1
ATOM 2100 N N . GLN B 1 6 ? -18.469 49.094 2.326 1 28.11 6 GLN B N 1
ATOM 2101 C CA . GLN B 1 6 ? -18.531 47.906 3.146 1 28.11 6 GLN B CA 1
ATOM 2102 C C . GLN B 1 6 ? -17.203 47.156 3.166 1 28.11 6 GLN B C 1
ATOM 2104 O O . GLN B 1 6 ? -16.656 46.812 2.111 1 28.11 6 GLN B O 1
ATOM 2109 N N . GLN B 1 7 ? -16.234 47.438 4.102 1 27.59 7 GLN B N 1
ATOM 2110 C CA . GLN B 1 7 ? -14.977 46.781 4.398 1 27.59 7 GLN B CA 1
ATOM 2111 C C . GLN B 1 7 ? -15.125 45.25 4.352 1 27.59 7 GLN B C 1
ATOM 2113 O O . GLN B 1 7 ? -15.914 44.688 5.102 1 27.59 7 GLN B O 1
ATOM 2118 N N . CYS B 1 8 ? -15.273 44.625 3.238 1 32.91 8 CYS B N 1
ATOM 2119 C CA . CYS B 1 8 ? -15.133 43.188 3.182 1 32.91 8 CYS B CA 1
ATOM 2120 C C . CYS B 1 8 ? -14.211 42.688 4.289 1 32.91 8 CYS B C 1
ATOM 2122 O O . CYS B 1 8 ? -13.062 43.125 4.395 1 32.91 8 CYS B O 1
ATOM 2124 N N . GLY B 1 9 ? -14.656 42.375 5.469 1 34.59 9 GLY B N 1
ATOM 2125 C CA . GLY B 1 9 ? -13.977 41.844 6.637 1 34.59 9 GLY B CA 1
ATOM 2126 C C . GLY B 1 9 ? -12.773 41 6.289 1 34.59 9 GLY B C 1
ATOM 2127 O O . GLY B 1 9 ? -12.781 40.281 5.277 1 34.59 9 GLY B O 1
ATOM 2128 N N . ALA B 1 10 ? -11.555 41.406 6.441 1 39.31 10 ALA B N 1
ATOM 2129 C CA . ALA B 1 10 ? -10.219 40.812 6.371 1 39.31 10 ALA B CA 1
ATOM 2130 C C . ALA B 1 10 ? -10.266 39.312 6.641 1 39.31 10 ALA B C 1
ATOM 2132 O O . ALA B 1 10 ? -10.531 38.875 7.77 1 39.31 10 ALA B O 1
ATOM 2133 N N . SER B 1 11 ? -10.992 38.344 5.93 1 49.75 11 SER B N 1
ATOM 2134 C CA . SER B 1 11 ? -10.914 36.906 6.035 1 49.75 11 SER B CA 1
ATOM 2135 C C . SER B 1 11 ? -9.555 36.438 6.551 1 49.75 11 SER B C 1
ATOM 2137 O O . SER B 1 11 ? -8.516 36.844 6.008 1 49.75 11 SER B O 1
ATOM 2139 N N . GLY B 1 12 ? -9.367 36.375 7.969 1 75.25 12 GLY B N 1
ATOM 2140 C CA . GLY B 1 12 ? -8.195 36.156 8.812 1 75.25 12 GLY B CA 1
ATOM 2141 C C . GLY B 1 12 ? -7.293 35.062 8.305 1 75.25 12 GLY B C 1
ATOM 2142 O O . GLY B 1 12 ? -7.664 34.312 7.391 1 75.25 12 GLY B O 1
ATOM 2143 N N . ARG B 1 13 ? -5.988 35.156 8.609 1 93.25 13 ARG B N 1
ATOM 2144 C CA . ARG B 1 13 ? -4.926 34.188 8.352 1 93.25 13 ARG B CA 1
ATOM 2145 C C . ARG B 1 13 ? -5.383 32.75 8.68 1 93.25 13 ARG B C 1
ATOM 2147 O O . ARG B 1 13 ? -5.867 32.5 9.781 1 93.25 13 ARG B O 1
ATOM 2154 N N . MET B 1 14 ? -5.418 31.891 7.652 1 97.19 14 MET B N 1
ATOM 2155 C CA . MET B 1 14 ? -5.828 30.5 7.844 1 97.19 14 MET B CA 1
ATOM 2156 C C . MET B 1 14 ? -4.883 29.781 8.797 1 97.19 14 MET B C 1
ATOM 2158 O O . MET B 1 14 ? -3.674 30.016 8.781 1 97.19 14 MET B O 1
ATOM 2162 N N . PRO B 1 15 ? -5.395 28.922 9.633 1 97.94 15 PRO B N 1
ATOM 2163 C CA . PRO B 1 15 ? -4.504 28 10.336 1 97.94 15 PRO B CA 1
ATOM 2164 C C . PRO B 1 15 ? -3.871 26.969 9.406 1 97.94 15 PRO B C 1
ATOM 2166 O O . PRO B 1 15 ? -4.164 26.938 8.203 1 97.94 15 PRO B O 1
ATOM 2169 N N . THR B 1 16 ? -2.895 26.266 9.875 1 98.38 16 THR B N 1
ATOM 2170 C CA . THR B 1 16 ? -2.414 25.047 9.227 1 98.38 16 THR B CA 1
ATOM 2171 C C . THR B 1 16 ? -2.795 23.812 10.047 1 98.38 16 THR B C 1
ATOM 2173 O O . THR B 1 16 ? -3.043 23.906 11.25 1 98.38 16 THR B O 1
ATOM 2176 N N . LEU B 1 17 ? -2.9 22.719 9.328 1 98.06 17 LEU B N 1
ATOM 2177 C CA . LEU B 1 17 ? -3.494 21.516 9.922 1 98.06 17 LEU B CA 1
ATOM 2178 C C . LEU B 1 17 ? -2.672 20.281 9.594 1 98.06 17 LEU B C 1
ATOM 2180 O O . LEU B 1 17 ? -2.16 20.156 8.477 1 98.06 17 LEU B O 1
ATOM 2184 N N . PHE B 1 18 ? -2.441 19.422 10.594 1 98.75 18 PHE B N 1
ATOM 2185 C CA . PHE B 1 18 ? -2.01 18.047 10.367 1 98.75 18 PHE B CA 1
ATOM 2186 C C . PHE B 1 18 ? -3.055 17.047 10.867 1 98.75 18 PHE B C 1
ATOM 2188 O O . PHE B 1 18 ? -3.426 17.078 12.047 1 98.75 18 PHE B O 1
ATOM 2195 N N . TRP B 1 19 ? -3.566 16.25 9.977 1 98.56 19 TRP B N 1
ATOM 2196 C CA . TRP B 1 19 ? -4.492 15.211 10.414 1 98.56 19 TRP B CA 1
ATOM 2197 C C . TRP B 1 19 ? -3.969 13.82 10.047 1 98.56 19 TRP B C 1
ATOM 2199 O O . TRP B 1 19 ? -3.062 13.695 9.227 1 98.56 19 TRP B O 1
ATOM 2209 N N . ASN B 1 20 ? -4.406 12.828 10.82 1 98.44 20 ASN B N 1
ATOM 2210 C CA . ASN B 1 20 ? -4.215 11.422 10.492 1 98.44 20 ASN B CA 1
ATOM 2211 C C . ASN B 1 20 ? -5.266 10.93 9.5 1 98.44 20 ASN B C 1
ATOM 2213 O O . ASN B 1 20 ? -6.465 10.984 9.781 1 98.44 20 ASN B O 1
ATOM 2217 N N . HIS B 1 21 ? -4.777 10.492 8.32 1 97.88 21 HIS B N 1
ATOM 2218 C CA . HIS B 1 21 ? -5.781 10.18 7.312 1 97.88 21 HIS B CA 1
ATOM 2219 C C . HIS B 1 21 ? -6.27 8.742 7.449 1 97.88 21 HIS B C 1
ATOM 2221 O O . HIS B 1 21 ? -7.18 8.32 6.73 1 97.88 21 HIS B O 1
ATOM 2227 N N . GLY B 1 22 ? -5.703 7.941 8.375 1 93 22 GLY B N 1
ATOM 2228 C CA . GLY B 1 22 ? -6.191 6.598 8.633 1 93 22 GLY B CA 1
ATOM 2229 C C . GLY B 1 22 ? -5.668 5.57 7.648 1 93 22 GLY B C 1
ATOM 2230 O O . GLY B 1 22 ? -4.852 5.895 6.781 1 93 22 GLY B O 1
ATOM 2231 N N . GLY B 1 23 ? -6.148 4.305 7.875 1 89.5 23 GLY B N 1
ATOM 2232 C CA . GLY B 1 23 ? -5.691 3.193 7.059 1 89.5 23 GLY B CA 1
ATOM 2233 C C . GLY B 1 23 ? -6.547 2.967 5.828 1 89.5 23 GLY B C 1
ATOM 2234 O O . GLY B 1 23 ? -7.66 2.449 5.926 1 89.5 23 GLY B O 1
ATOM 2235 N N . GLY B 1 24 ? -5.883 3.26 4.688 1 91.94 24 GLY B N 1
ATOM 2236 C CA . GLY B 1 24 ? -6.621 3.043 3.453 1 91.94 24 GLY B CA 1
ATOM 2237 C C . GLY B 1 24 ? -7.984 3.707 3.451 1 91.94 24 GLY B C 1
ATOM 2238 O O . GLY B 1 24 ? -8.102 4.898 3.748 1 91.94 24 GLY B O 1
ATOM 2239 N N . PRO B 1 25 ? -8.969 2.947 2.986 1 94.69 25 PRO B N 1
ATOM 2240 C CA . PRO B 1 25 ? -10.328 3.484 2.91 1 94.69 25 PRO B CA 1
ATOM 2241 C C . PRO B 1 25 ? -11.141 3.215 4.176 1 94.69 25 PRO B C 1
ATOM 2243 O O . PRO B 1 25 ? -12.344 3.484 4.207 1 94.69 25 PRO B O 1
ATOM 2246 N N . MET B 1 26 ? -10.547 2.738 5.184 1 91.75 26 MET B N 1
ATOM 2247 C CA . MET B 1 26 ? -11.25 2.213 6.348 1 91.75 26 MET B CA 1
ATOM 2248 C C . MET B 1 26 ? -12.086 3.301 7.016 1 91.75 26 MET B C 1
ATOM 2250 O O . MET B 1 26 ? -13.211 3.049 7.438 1 91.75 26 MET B O 1
ATOM 2254 N N . PRO B 1 27 ? -11.578 4.531 7.086 1 94.62 27 PRO B N 1
ATOM 2255 C CA . PRO B 1 27 ? -12.438 5.559 7.688 1 94.62 27 PRO B CA 1
ATOM 2256 C C . PRO B 1 27 ? -13.75 5.746 6.93 1 94.62 27 PRO B C 1
ATOM 2258 O O . PRO B 1 27 ? -14.797 5.98 7.543 1 94.62 27 PRO B O 1
ATOM 2261 N N . LEU B 1 28 ? -13.719 5.594 5.656 1 96.69 28 LEU B N 1
ATOM 2262 C CA . LEU B 1 28 ? -14.914 5.785 4.844 1 96.69 28 LEU B CA 1
ATOM 2263 C C . LEU B 1 28 ? -15.859 4.594 4.969 1 96.69 28 LEU B C 1
ATOM 2265 O O . LEU B 1 28 ? -17.047 4.699 4.648 1 96.69 28 LEU B O 1
ATOM 2269 N N . LEU B 1 29 ? -15.305 3.502 5.414 1 93.06 29 LEU B N 1
ATOM 2270 C CA . LEU B 1 29 ? -16.094 2.287 5.566 1 93.06 29 LEU B CA 1
ATOM 2271 C C . LEU B 1 29 ? -16.75 2.236 6.941 1 93.06 29 LEU B C 1
ATOM 2273 O O . LEU B 1 29 ? -17.531 1.322 7.23 1 93.06 29 LEU B O 1
ATOM 2277 N N . GLY B 1 30 ? -16.469 3.203 7.777 1 89.38 30 GLY B N 1
ATOM 2278 C CA . GLY B 1 30 ? -17.016 3.207 9.125 1 89.38 30 GLY B CA 1
ATOM 2279 C C . GLY B 1 30 ? -16.422 2.127 10.016 1 89.38 30 GLY B C 1
ATOM 2280 O O . GLY B 1 30 ? -17.109 1.57 10.867 1 89.38 30 GLY B O 1
ATOM 2281 N N . ASP B 1 31 ? -15.242 1.799 9.766 1 85.5 31 ASP B N 1
ATOM 2282 C CA . ASP B 1 31 ? -14.57 0.763 10.547 1 85.5 31 ASP B CA 1
ATOM 2283 C C . ASP B 1 31 ? -14.508 1.143 12.031 1 85.5 31 ASP B C 1
ATOM 2285 O O . ASP B 1 31 ? -14.109 2.256 12.375 1 85.5 31 ASP B O 1
ATOM 2289 N N . ARG B 1 32 ? -14.758 0.219 12.875 1 84.44 32 ARG B N 1
ATOM 2290 C CA . ARG B 1 32 ? -14.859 0.473 14.305 1 84.44 32 ARG B CA 1
ATOM 2291 C C . ARG B 1 32 ? -13.484 0.773 14.898 1 84.44 32 ARG B C 1
ATOM 2293 O O . ARG B 1 32 ? -13.375 1.548 15.852 1 84.44 32 ARG B O 1
ATOM 2300 N N . SER B 1 33 ? -12.453 0.189 14.344 1 82.44 33 SER B N 1
ATOM 2301 C CA . SER B 1 33 ? -11.109 0.356 14.883 1 82.44 33 SER B CA 1
ATOM 2302 C C . SER B 1 33 ? -10.617 1.788 14.695 1 82.44 33 SER B C 1
ATOM 2304 O O . SER B 1 33 ? -9.633 2.197 15.328 1 82.44 33 SER B O 1
ATOM 2306 N N . GLN B 1 34 ? -11.352 2.551 13.82 1 89.19 34 GLN B N 1
ATOM 2307 C CA . GLN B 1 34 ? -10.961 3.932 13.562 1 89.19 34 GLN B CA 1
ATOM 2308 C C . GLN B 1 34 ? -12.141 4.887 13.766 1 89.19 34 GLN B C 1
ATOM 2310 O O . GLN B 1 34 ? -12.172 5.969 13.18 1 89.19 34 GLN B O 1
ATOM 2315 N N . ALA B 1 35 ? -13.039 4.469 14.555 1 93.25 35 ALA B N 1
ATOM 2316 C CA . ALA B 1 35 ? -14.289 5.203 14.719 1 93.25 35 ALA B CA 1
ATOM 2317 C C . ALA B 1 35 ? -14.031 6.609 15.25 1 93.25 35 ALA B C 1
ATOM 2319 O O . ALA B 1 35 ? -14.609 7.578 14.758 1 93.25 35 ALA B O 1
ATOM 2320 N N . SER B 1 36 ? -13.18 6.723 16.234 1 96.56 36 SER B N 1
ATOM 2321 C CA . SER B 1 36 ? -12.922 8.031 16.828 1 96.56 36 SER B CA 1
ATOM 2322 C C . SER B 1 36 ? -12.25 8.969 15.82 1 96.56 36 SER B C 1
ATOM 2324 O O . SER B 1 36 ? -12.555 10.156 15.773 1 96.56 36 SER B O 1
ATOM 2326 N N . LEU B 1 37 ? -11.383 8.438 15.039 1 96.56 37 LEU B N 1
ATOM 2327 C CA . LEU B 1 37 ? -10.719 9.219 14 1 96.56 37 LEU B CA 1
ATOM 2328 C C . LEU B 1 37 ? -11.711 9.68 12.938 1 96.56 37 LEU B C 1
ATOM 2330 O O . LEU B 1 37 ? -11.68 10.836 12.516 1 96.56 37 LEU B O 1
ATOM 2334 N N . THR B 1 38 ? -12.562 8.734 12.539 1 97.69 38 THR B N 1
ATOM 2335 C CA . THR B 1 38 ? -13.594 9.047 11.555 1 97.69 38 THR B CA 1
ATOM 2336 C C . THR B 1 38 ? -14.477 10.188 12.039 1 97.69 38 THR B C 1
ATOM 2338 O O . THR B 1 38 ? -14.766 11.125 11.289 1 97.69 38 THR B O 1
ATOM 2341 N N . GLN B 1 39 ? -14.859 10.109 13.273 1 97.94 39 GLN B N 1
ATOM 2342 C CA . GLN B 1 39 ? -15.688 11.156 13.859 1 97.94 39 GLN B CA 1
ATOM 2343 C C . GLN B 1 39 ? -14.961 12.492 13.883 1 97.94 39 GLN B C 1
ATOM 2345 O O . GLN B 1 39 ? -15.547 13.531 13.594 1 97.94 39 GLN B O 1
ATOM 2350 N N . TYR B 1 40 ? -13.734 12.461 14.258 1 98.12 40 TYR B N 1
ATOM 2351 C CA . TYR B 1 40 ? -12.922 13.672 14.258 1 98.12 40 TYR B CA 1
ATOM 2352 C C . TYR B 1 40 ? -12.875 14.297 12.875 1 98.12 40 TYR B C 1
ATOM 2354 O O . TYR B 1 40 ? -13.117 15.5 12.719 1 98.12 40 TYR B O 1
ATOM 2362 N N . LEU B 1 41 ? -12.602 13.523 11.812 1 98.44 41 LEU B N 1
ATOM 2363 C CA . LEU B 1 41 ? -12.461 14.023 10.453 1 98.44 41 LEU B CA 1
ATOM 2364 C C . LEU B 1 41 ? -13.773 14.609 9.945 1 98.44 41 LEU B C 1
ATOM 2366 O O . LEU B 1 41 ? -13.781 15.633 9.258 1 98.44 41 LEU B O 1
ATOM 2370 N N . LYS B 1 42 ? -14.867 14.047 10.359 1 98.19 42 LYS B N 1
ATOM 2371 C CA . LYS B 1 42 ? -16.172 14.539 9.961 1 98.19 42 LYS B CA 1
ATOM 2372 C C . LYS B 1 42 ? -16.453 15.922 10.547 1 98.19 42 LYS B C 1
ATOM 2374 O O . LYS B 1 42 ? -17.188 16.719 9.961 1 98.19 42 LYS B O 1
ATOM 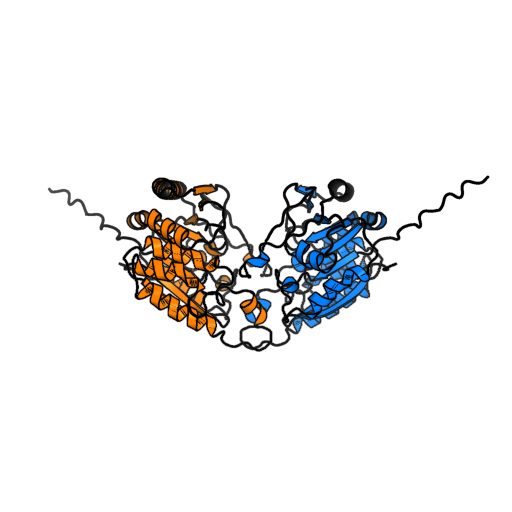2379 N N . GLY B 1 43 ? -15.797 16.172 11.672 1 97.75 43 GLY B N 1
ATOM 2380 C CA . GLY B 1 43 ? -16.125 17.406 12.383 1 97.75 43 GLY B CA 1
ATOM 2381 C C . GLY B 1 43 ? -15.078 18.484 12.234 1 97.75 43 GLY B C 1
ATOM 2382 O O . GLY B 1 43 ? -15.281 19.625 12.664 1 97.75 43 GLY B O 1
ATOM 2383 N N . VAL B 1 44 ? -14.008 18.203 11.562 1 96.69 44 VAL B N 1
ATOM 2384 C CA . VAL B 1 44 ? -12.844 19.078 11.617 1 96.69 44 VAL B CA 1
ATOM 2385 C C . VAL B 1 44 ? -13.148 20.375 10.867 1 96.69 44 VAL B C 1
ATOM 2387 O O . VAL B 1 44 ? -12.742 21.469 11.297 1 96.69 44 VAL B O 1
ATOM 2390 N N . ALA B 1 45 ? -13.867 20.328 9.797 1 96.19 45 ALA B N 1
ATOM 2391 C CA . ALA B 1 45 ? -14.148 21.5 8.969 1 96.19 45 ALA B CA 1
ATOM 2392 C C . ALA B 1 45 ? -14.961 22.531 9.742 1 96.19 45 ALA B C 1
ATOM 2394 O O . ALA B 1 45 ? -14.773 23.734 9.562 1 96.19 45 ALA B O 1
ATOM 2395 N N . ALA B 1 46 ? -15.82 22.062 10.609 1 95.56 46 ALA B N 1
ATOM 2396 C CA . ALA B 1 46 ? -16.688 22.953 11.367 1 95.56 46 ALA B CA 1
ATOM 2397 C C . ALA B 1 46 ? -15.883 23.781 12.359 1 95.56 46 ALA B C 1
ATOM 2399 O O . ALA B 1 46 ? -16.344 24.844 12.82 1 95.56 46 ALA B O 1
ATOM 2400 N N . ARG B 1 47 ? -14.703 23.359 12.609 1 93.75 47 ARG B N 1
ATOM 2401 C CA . ARG B 1 47 ? -13.883 24.016 13.602 1 93.75 47 ARG B CA 1
ATOM 2402 C C . ARG B 1 47 ? -12.844 24.922 12.938 1 93.75 47 ARG B C 1
ATOM 2404 O O . ARG B 1 47 ? -12 25.516 13.617 1 93.75 47 ARG B O 1
ATOM 2411 N N . LEU B 1 48 ? -12.93 25.031 11.664 1 95.19 48 LEU B N 1
ATOM 2412 C CA . LEU B 1 48 ? -11.984 25.828 10.891 1 95.19 48 LEU B CA 1
ATOM 2413 C C . LEU B 1 48 ? -12.711 26.891 10.078 1 95.19 48 LEU B C 1
ATOM 2415 O O . LEU B 1 48 ? -13.875 26.719 9.711 1 95.19 48 LEU B O 1
ATOM 2419 N N . PRO B 1 49 ? -11.992 28.094 9.852 1 95.06 49 PRO B N 1
ATOM 2420 C CA . PRO B 1 49 ? -12.547 29 8.844 1 95.06 49 PRO B CA 1
ATOM 2421 C C . PRO B 1 49 ? -12.695 28.344 7.473 1 95.06 49 PRO B C 1
ATOM 2423 O O . PRO B 1 49 ? -11.961 27.406 7.152 1 95.06 49 PRO B O 1
ATOM 2426 N N . LYS B 1 50 ? -13.633 28.828 6.695 1 95.56 50 LYS B N 1
ATOM 2427 C CA . LYS B 1 50 ? -13.828 28.266 5.363 1 95.56 50 LYS B CA 1
ATOM 2428 C C . LYS B 1 50 ? -12.68 28.641 4.434 1 95.56 50 LYS B C 1
ATOM 2430 O O . LYS B 1 50 ? -12.43 29.812 4.18 1 95.56 50 LYS B O 1
ATOM 2435 N N . PRO B 1 51 ? -12.008 27.656 3.947 1 97.56 51 PRO B N 1
ATOM 2436 C CA . PRO B 1 51 ? -10.891 27.984 3.057 1 97.56 51 PRO B CA 1
ATOM 2437 C C . PRO B 1 51 ? -11.344 28.297 1.633 1 97.56 51 PRO B C 1
ATOM 2439 O O . PRO B 1 51 ? -12.383 27.812 1.19 1 97.56 51 PRO B O 1
ATOM 2442 N N . THR B 1 52 ? -10.516 29.141 0.941 1 97.88 52 THR B N 1
ATOM 2443 C CA . THR B 1 52 ? -10.742 29.359 -0.482 1 97.88 52 THR B CA 1
ATOM 2444 C C . THR B 1 52 ? -10.188 28.203 -1.307 1 97.88 52 THR B C 1
ATOM 2446 O O . THR B 1 52 ? -10.68 27.922 -2.404 1 97.88 52 THR B O 1
ATOM 2449 N N . ALA B 1 53 ? -9.203 27.547 -0.772 1 98.75 53 ALA B N 1
ATOM 2450 C CA . ALA B 1 53 ? -8.562 26.359 -1.362 1 98.75 53 ALA B CA 1
ATOM 2451 C C . ALA B 1 53 ? -7.793 25.578 -0.311 1 98.75 53 ALA B C 1
ATOM 2453 O O . ALA B 1 53 ? -7.551 26.062 0.794 1 98.75 53 ALA B O 1
ATOM 2454 N N . ILE B 1 54 ? -7.492 24.359 -0.662 1 98.88 54 ILE B N 1
ATOM 2455 C CA . ILE B 1 54 ? -6.715 23.5 0.212 1 98.88 54 ILE B CA 1
ATOM 2456 C C . ILE B 1 54 ? -5.43 23.062 -0.497 1 98.88 54 ILE B C 1
ATOM 2458 O O . ILE B 1 54 ? -5.465 22.656 -1.659 1 98.88 54 ILE B O 1
ATOM 2462 N N . LEU B 1 55 ? -4.32 23.297 0.12 1 98.94 55 LEU B N 1
ATOM 2463 C CA . LEU B 1 55 ? -3.066 22.656 -0.252 1 98.94 55 LEU B CA 1
ATOM 2464 C C . LEU B 1 55 ? -2.832 21.406 0.592 1 98.94 55 LEU B C 1
ATOM 2466 O O . LEU B 1 55 ? -2.527 21.5 1.783 1 98.94 55 LEU B O 1
ATOM 2470 N N . ALA B 1 56 ? -2.959 20.25 -0.013 1 98.94 56 ALA B N 1
ATOM 2471 C CA . ALA B 1 56 ? -2.824 18.984 0.687 1 98.94 56 ALA B CA 1
ATOM 2472 C C . ALA B 1 56 ? -1.438 18.375 0.473 1 98.94 56 ALA B C 1
ATOM 2474 O O . ALA B 1 56 ? -1.114 17.922 -0.625 1 98.94 56 ALA B O 1
ATOM 2475 N N . VAL B 1 57 ? -0.638 18.406 1.497 1 98.94 57 VAL B N 1
ATOM 2476 C CA . VAL B 1 57 ? 0.654 17.719 1.481 1 98.94 57 VAL B CA 1
ATOM 2477 C C . VAL B 1 57 ? 0.473 16.25 1.855 1 98.94 57 VAL B C 1
ATOM 2479 O O . VAL B 1 57 ? 0.229 15.93 3.02 1 98.94 57 VAL B O 1
ATOM 2482 N N . SER B 1 58 ? 0.669 15.406 0.874 1 98.62 58 SER B N 1
ATOM 2483 C CA . SER B 1 58 ? 0.291 14.008 1.069 1 98.62 58 SER B CA 1
ATOM 2484 C C . SER B 1 58 ? 1.511 13.141 1.354 1 98.62 58 SER B C 1
ATOM 2486 O O . SER B 1 58 ? 2.498 13.188 0.617 1 98.62 58 SER B O 1
ATOM 2488 N N . ALA B 1 59 ? 1.381 12.281 2.383 1 98.12 59 ALA B N 1
ATOM 2489 C CA . ALA B 1 59 ? 2.41 11.297 2.705 1 98.12 59 ALA B CA 1
ATOM 2490 C C . ALA B 1 59 ? 2.543 10.258 1.597 1 98.12 59 ALA B C 1
ATOM 2492 O O . ALA B 1 59 ? 3.516 9.5 1.561 1 98.12 59 ALA B O 1
ATOM 2493 N N . HIS B 1 60 ? 1.627 10.195 0.684 1 97.25 60 HIS B N 1
ATOM 2494 C CA . HIS B 1 60 ? 1.569 9.133 -0.314 1 97.25 60 HIS B CA 1
ATOM 2495 C C . HIS B 1 60 ? 2.096 9.617 -1.662 1 97.25 60 HIS B C 1
ATOM 2497 O O . HIS B 1 60 ? 1.89 8.953 -2.684 1 97.25 60 HIS B O 1
ATOM 2503 N N . TRP B 1 61 ? 2.717 10.773 -1.699 1 97.38 61 TRP B N 1
ATOM 2504 C CA . TRP B 1 61 ? 3.352 11.312 -2.898 1 97.38 61 TRP B CA 1
ATOM 2505 C C . TRP B 1 61 ? 4.777 11.766 -2.604 1 97.38 61 TRP B C 1
ATOM 2507 O O . TRP B 1 61 ? 4.988 12.828 -2.014 1 97.38 61 TRP B O 1
ATOM 2517 N N . GLU B 1 62 ? 5.727 10.945 -3.035 1 95.94 62 GLU B N 1
ATOM 2518 C CA . GLU B 1 62 ? 7.145 11.211 -2.816 1 95.94 62 GLU B CA 1
ATOM 2519 C C . GLU B 1 62 ? 7.855 11.531 -4.129 1 95.94 62 GLU B C 1
ATOM 2521 O O . GLU B 1 62 ? 7.578 10.914 -5.156 1 95.94 62 GLU B O 1
ATOM 2526 N N . ALA B 1 63 ? 8.719 12.5 -4.07 1 97 63 ALA B N 1
ATOM 2527 C CA . ALA B 1 63 ? 9.484 12.875 -5.254 1 97 63 ALA B CA 1
ATOM 2528 C C . ALA B 1 63 ? 10.844 13.445 -4.871 1 97 63 ALA B C 1
ATOM 2530 O O . ALA B 1 63 ? 11.086 13.773 -3.707 1 97 63 ALA B O 1
ATOM 2531 N N . GLU B 1 64 ? 11.742 13.5 -5.855 1 96.69 64 GLU B N 1
ATOM 2532 C CA . GLU B 1 64 ? 13.07 14.047 -5.633 1 96.69 64 GLU B CA 1
ATOM 2533 C C . GLU B 1 64 ? 13.016 15.555 -5.395 1 96.69 64 GLU B C 1
ATOM 2535 O O . GLU B 1 64 ? 13.789 16.094 -4.594 1 96.69 64 GLU B O 1
ATOM 2540 N N . LYS B 1 65 ? 12.211 16.203 -6.129 1 98.62 65 LYS B N 1
ATOM 2541 C CA . LYS B 1 65 ? 11.859 17.594 -5.895 1 98.62 65 LYS B CA 1
ATOM 2542 C C . LYS B 1 65 ? 10.383 17.734 -5.535 1 98.62 65 LYS B C 1
ATOM 2544 O O . LYS B 1 65 ? 9.594 16.812 -5.723 1 98.62 65 LYS B O 1
ATOM 2549 N N . VAL B 1 66 ? 10.047 18.844 -4.973 1 98.88 66 VAL B N 1
ATOM 2550 C CA . VAL B 1 66 ? 8.641 19.047 -4.609 1 98.88 66 VAL B CA 1
ATOM 2551 C C . VAL B 1 66 ? 7.785 19.078 -5.871 1 98.88 66 VAL B C 1
ATOM 2553 O O . VAL B 1 66 ? 8.055 19.859 -6.793 1 98.88 66 VAL B O 1
ATOM 2556 N N . MET B 1 67 ? 6.812 18.188 -5.941 1 98.94 67 MET B N 1
ATOM 2557 C CA . MET B 1 67 ? 5.875 18.188 -7.062 1 98.94 67 MET B CA 1
ATOM 2558 C C . MET B 1 67 ? 4.523 18.75 -6.648 1 98.94 67 MET B C 1
ATOM 2560 O O . MET B 1 67 ? 4.047 18.484 -5.543 1 98.94 67 MET B O 1
ATOM 2564 N N . VAL B 1 68 ? 3.941 19.516 -7.516 1 98.94 68 VAL B N 1
ATOM 2565 C CA . VAL B 1 68 ? 2.664 20.172 -7.266 1 98.94 68 VAL B CA 1
ATOM 2566 C C . VAL B 1 68 ? 1.667 19.812 -8.359 1 98.94 68 VAL B C 1
ATOM 2568 O O . VAL B 1 68 ? 1.993 19.859 -9.547 1 98.94 68 VAL B O 1
ATOM 2571 N N . SER B 1 69 ? 0.472 19.375 -7.977 1 98.88 69 SER B N 1
ATOM 2572 C CA . SER B 1 69 ? -0.543 19 -8.953 1 98.88 69 SER B CA 1
ATOM 2573 C C . SER B 1 69 ? -1.141 20.219 -9.633 1 98.88 69 SER B C 1
ATOM 2575 O O . SER B 1 69 ? -1.478 21.203 -8.961 1 98.88 69 SER B O 1
ATOM 2577 N N . THR B 1 70 ? -1.261 20.172 -10.922 1 98.75 70 THR B N 1
ATOM 2578 C CA . THR B 1 70 ? -1.748 21.328 -11.664 1 98.75 70 THR B CA 1
ATOM 2579 C C . THR B 1 70 ? -3.016 20.969 -12.438 1 98.75 70 THR B C 1
ATOM 2581 O O . THR B 1 70 ? -3.578 21.828 -13.133 1 98.75 70 THR B O 1
ATOM 2584 N N . CYS B 1 71 ? -3.447 19.766 -12.281 1 97.94 71 CYS B N 1
ATOM 2585 C CA . CYS B 1 71 ? -4.637 19.328 -13 1 97.94 71 CYS B CA 1
ATOM 2586 C C . CYS B 1 71 ? -5.875 20.062 -12.508 1 97.94 71 CYS B C 1
ATOM 2588 O O . CYS B 1 71 ? -6.141 20.094 -11.305 1 97.94 71 CYS B O 1
ATOM 2590 N N . PRO B 1 72 ? -6.723 20.641 -13.422 1 98.44 72 PRO B N 1
ATOM 2591 C CA . PRO B 1 72 ? -7.934 21.344 -13 1 98.44 72 PRO B CA 1
ATOM 2592 C C . PRO B 1 72 ? -9.023 20.391 -12.508 1 98.44 72 PRO B C 1
ATOM 2594 O O . PRO B 1 72 ? -9.914 20.812 -11.75 1 98.44 72 PRO B O 1
ATOM 2597 N N . ALA B 1 73 ? -9.008 19.203 -12.984 1 98.25 73 ALA B N 1
ATOM 2598 C CA . ALA B 1 73 ? -9.953 18.156 -12.609 1 98.25 73 ALA B CA 1
ATOM 2599 C C . ALA B 1 73 ? -9.234 16.844 -12.344 1 98.25 73 ALA B C 1
ATOM 2601 O O . ALA B 1 73 ? -9.305 15.914 -13.156 1 98.25 73 ALA B O 1
ATOM 2602 N N . PRO B 1 74 ? -8.57 16.766 -11.18 1 98.31 74 PRO B N 1
ATOM 2603 C CA . PRO B 1 74 ? -7.754 15.586 -10.914 1 98.31 74 PRO B CA 1
ATOM 2604 C C . PRO B 1 74 ? -8.578 14.305 -10.852 1 98.31 74 PRO B C 1
ATOM 2606 O O . PRO B 1 74 ? -9.688 14.305 -10.312 1 98.31 74 PRO B O 1
ATOM 2609 N N . PRO B 1 75 ? -8.062 13.258 -11.469 1 97.69 75 PRO B N 1
ATOM 2610 C CA . PRO B 1 75 ? -8.711 11.961 -11.281 1 97.69 75 PRO B CA 1
ATOM 2611 C C . PRO B 1 75 ? -8.484 11.391 -9.883 1 97.69 75 PRO B C 1
ATOM 2613 O O . PRO B 1 75 ? -7.844 12.023 -9.047 1 97.69 75 PRO B O 1
ATOM 2616 N N . MET B 1 76 ? -9.109 10.234 -9.648 1 97.69 76 MET B N 1
ATOM 2617 C CA . MET B 1 76 ? -8.859 9.492 -8.406 1 97.69 76 MET B CA 1
ATOM 2618 C C . MET B 1 76 ? -7.648 8.586 -8.555 1 97.69 76 MET B C 1
ATOM 2620 O O . MET B 1 76 ? -7.406 8.031 -9.625 1 97.69 76 MET B O 1
ATOM 2624 N N . LEU B 1 77 ? -6.906 8.516 -7.559 1 96.19 77 LEU B N 1
ATOM 2625 C CA . LEU B 1 77 ? -5.793 7.578 -7.484 1 96.19 77 LEU B CA 1
ATOM 2626 C C . LEU B 1 77 ? -5.965 6.629 -6.305 1 96.19 77 LEU B C 1
ATOM 2628 O O . LEU B 1 77 ? -5.785 7.027 -5.152 1 96.19 77 LEU B O 1
ATOM 2632 N N . PHE B 1 78 ? -6.336 5.402 -6.598 1 94.06 78 PHE B N 1
ATOM 2633 C CA . PHE B 1 78 ? -6.531 4.391 -5.566 1 94.06 78 PHE B CA 1
ATOM 2634 C C . PHE B 1 78 ? -5.227 3.66 -5.273 1 94.06 78 PHE B C 1
ATOM 2636 O O . PHE B 1 78 ? -4.883 2.693 -5.957 1 94.06 78 PHE B O 1
ATOM 2643 N N . ASP B 1 79 ? -4.559 4.086 -4.211 1 92.12 79 ASP B N 1
ATOM 2644 C CA . ASP B 1 79 ? -3.223 3.584 -3.896 1 92.12 79 ASP B CA 1
ATOM 2645 C C . ASP B 1 79 ? -3.26 2.641 -2.697 1 92.12 79 ASP B C 1
ATOM 2647 O O . ASP B 1 79 ? -2.426 2.744 -1.794 1 92.12 79 ASP B O 1
ATOM 2651 N N . TYR B 1 80 ? -4.281 1.786 -2.65 1 90.44 80 TYR B N 1
ATOM 2652 C CA . TYR B 1 80 ? -4.43 0.735 -1.649 1 90.44 80 TYR B CA 1
ATOM 2653 C C . TYR B 1 80 ? -5.008 -0.531 -2.27 1 90.44 80 TYR B C 1
ATOM 2655 O O . TYR B 1 80 ? -5.566 -0.492 -3.369 1 90.44 80 TYR B O 1
ATOM 2663 N N . TYR B 1 81 ? -4.812 -1.672 -1.515 1 87.81 81 TYR B N 1
ATOM 2664 C CA . TYR B 1 81 ? -5.262 -2.973 -2 1 87.81 81 TYR B CA 1
ATOM 2665 C C . TYR B 1 81 ? -5.902 -3.781 -0.88 1 87.81 81 TYR B C 1
ATOM 2667 O O . TYR B 1 81 ? -5.742 -3.457 0.299 1 87.81 81 TYR B O 1
ATOM 2675 N N . GLY B 1 82 ? -6.719 -4.77 -1.317 1 90 82 GLY B N 1
ATOM 2676 C CA . GLY B 1 82 ? -7.242 -5.719 -0.351 1 90 82 GLY B CA 1
ATOM 2677 C C . GLY B 1 82 ? -8.492 -5.23 0.35 1 90 82 GLY B C 1
ATOM 2678 O O . GLY B 1 82 ? -8.812 -5.688 1.449 1 90 82 GLY B O 1
ATOM 2679 N N . PHE B 1 83 ? -9.18 -4.289 -0.253 1 92.69 83 PHE B N 1
ATOM 2680 C CA . PHE B 1 83 ? -10.406 -3.738 0.313 1 92.69 83 PHE B CA 1
ATOM 2681 C C . PHE B 1 83 ? -11.594 -4.016 -0.601 1 92.69 83 PHE B C 1
ATOM 2683 O O . PHE B 1 83 ? -11.414 -4.43 -1.747 1 92.69 83 PHE B O 1
ATOM 2690 N N . PRO B 1 84 ? -12.812 -3.875 -0.099 1 92 84 PRO B N 1
ATOM 2691 C CA . PRO B 1 84 ? -14 -4.172 -0.908 1 92 84 PRO B CA 1
ATOM 2692 C C . PRO B 1 84 ? -14.031 -3.383 -2.217 1 92 84 PRO B C 1
ATOM 2694 O O . PRO B 1 84 ? -13.539 -2.254 -2.273 1 92 84 PRO B O 1
ATOM 2697 N N . PRO B 1 85 ? -14.648 -3.939 -3.258 1 89.62 85 PRO B N 1
ATOM 2698 C CA . PRO B 1 85 ? -14.664 -3.334 -4.59 1 89.62 85 PRO B CA 1
ATOM 2699 C C . PRO B 1 85 ? -15.219 -1.912 -4.586 1 89.62 85 PRO B C 1
ATOM 2701 O O . PRO B 1 85 ? -14.766 -1.065 -5.359 1 89.62 85 PRO B O 1
ATOM 2704 N N . GLU B 1 86 ? -16.156 -1.625 -3.721 1 94.12 86 GLU B N 1
ATOM 2705 C CA . GLU B 1 86 ? -16.797 -0.309 -3.693 1 94.12 86 GLU B CA 1
ATOM 2706 C C . GLU B 1 86 ? -15.789 0.779 -3.324 1 94.12 86 GLU B C 1
ATOM 2708 O O . GLU B 1 86 ? -15.969 1.945 -3.678 1 94.12 86 GLU B O 1
ATOM 2713 N N . THR B 1 87 ? -14.719 0.429 -2.648 1 95.62 87 THR B N 1
ATOM 2714 C CA . THR B 1 87 ? -13.742 1.42 -2.203 1 95.62 87 THR B CA 1
ATOM 2715 C C . THR B 1 87 ? -12.891 1.908 -3.375 1 95.62 87 THR B C 1
ATOM 2717 O O . THR B 1 87 ? -12.18 2.906 -3.258 1 95.62 87 THR B O 1
ATOM 2720 N N . TYR B 1 88 ? -13 1.232 -4.488 1 93.19 88 TYR B N 1
ATOM 2721 C CA . TYR B 1 88 ? -12.258 1.615 -5.684 1 93.19 88 TYR B CA 1
ATOM 2722 C C . TYR B 1 88 ? -13.141 2.404 -6.645 1 93.19 88 TYR B C 1
ATOM 2724 O O . TYR B 1 88 ? -12.773 2.617 -7.801 1 93.19 88 TYR B O 1
ATOM 2732 N N . GLN B 1 89 ? -14.258 2.768 -6.156 1 95.06 89 GLN B N 1
ATOM 2733 C CA . GLN B 1 89 ? -15.219 3.5 -6.98 1 95.06 89 GLN B CA 1
ATOM 2734 C C . GLN B 1 89 ? -15.547 4.859 -6.363 1 95.06 89 GLN B C 1
ATOM 2736 O O . GLN B 1 89 ? -16.391 5.594 -6.883 1 95.06 89 GLN B O 1
ATOM 2741 N N . PHE B 1 90 ? -14.828 5.148 -5.266 1 97.12 90 PHE B N 1
ATOM 2742 C CA . PHE B 1 90 ? -15.039 6.449 -4.641 1 97.12 90 PHE B CA 1
ATOM 2743 C C . PHE B 1 90 ? -14.711 7.578 -5.609 1 97.12 90 PHE B C 1
ATOM 2745 O O . PHE B 1 90 ? -13.852 7.426 -6.48 1 97.12 90 PHE B O 1
ATOM 2752 N N . LYS B 1 91 ? -15.477 8.656 -5.488 1 97.56 91 LYS B N 1
ATOM 2753 C CA . LYS B 1 91 ? -15.227 9.875 -6.246 1 97.56 91 LYS B CA 1
ATOM 2754 C C . LYS B 1 91 ? -15.211 11.094 -5.328 1 97.56 91 LYS B C 1
ATOM 2756 O O . LYS B 1 91 ? -16.031 11.211 -4.422 1 97.56 91 LYS B O 1
ATOM 2761 N N . TYR B 1 92 ? -14.25 11.867 -5.461 1 98.5 92 TYR B N 1
ATOM 2762 C CA . TYR B 1 92 ? -14.18 13.172 -4.82 1 98.5 92 TYR B CA 1
ATOM 2763 C C . TYR B 1 92 ? -13.938 14.273 -5.852 1 98.5 92 TYR B C 1
ATOM 2765 O O . TYR B 1 92 ? -12.797 14.625 -6.137 1 98.5 92 TYR B O 1
ATOM 2773 N N . PRO B 1 93 ? -15.008 14.859 -6.316 1 98.19 93 PRO B N 1
ATOM 2774 C CA . PRO B 1 93 ? -14.914 15.719 -7.504 1 98.19 93 PRO B CA 1
ATOM 2775 C C . PRO B 1 93 ? -14.539 17.156 -7.164 1 98.19 93 PRO B C 1
ATOM 2777 O O . PRO B 1 93 ? -15.016 18.094 -7.809 1 98.19 93 PRO B O 1
ATOM 2780 N N . ALA B 1 94 ? -13.797 17.359 -6.062 1 98.75 94 ALA B N 1
ATOM 2781 C CA . ALA B 1 94 ? -13.266 18.703 -5.836 1 98.75 94 ALA B CA 1
ATOM 2782 C C . ALA B 1 94 ? -12.359 19.125 -6.984 1 98.75 94 ALA B C 1
ATOM 2784 O O . ALA B 1 94 ? -11.531 18.344 -7.461 1 98.75 94 ALA B O 1
ATOM 2785 N N . PRO B 1 95 ? -12.523 20.297 -7.457 1 98.81 95 PRO B N 1
ATOM 2786 C CA . PRO B 1 95 ? -11.656 20.75 -8.547 1 98.81 95 PRO B CA 1
ATOM 2787 C C . PRO B 1 95 ? -10.227 21 -8.094 1 98.81 95 PRO B C 1
ATOM 2789 O O . PRO B 1 95 ? -9.984 21.25 -6.902 1 98.81 95 PRO B O 1
ATOM 2792 N N . GLY B 1 96 ? -9.297 20.891 -9.062 1 98.75 96 GLY B N 1
ATOM 2793 C CA . GLY B 1 96 ? -7.988 21.484 -8.844 1 98.75 96 GLY B CA 1
ATOM 2794 C C . GLY B 1 96 ? -8.008 23 -8.898 1 98.75 96 GLY B C 1
ATOM 2795 O O . GLY B 1 96 ? -9.078 23.609 -8.922 1 98.75 96 GLY B O 1
ATOM 2796 N N . ASP B 1 97 ? -6.844 23.547 -8.727 1 98.81 97 ASP B N 1
ATOM 2797 C CA . ASP B 1 97 ? -6.645 24.984 -8.812 1 98.81 97 ASP B CA 1
ATOM 2798 C C . ASP B 1 97 ? -5.289 25.328 -9.438 1 98.81 97 ASP B C 1
ATOM 2800 O O . ASP B 1 97 ? -4.32 25.578 -8.719 1 98.81 97 ASP B O 1
ATOM 2804 N N . PRO B 1 98 ? -5.258 25.328 -10.789 1 98.69 98 PRO B N 1
ATOM 2805 C CA . PRO B 1 98 ? -3.986 25.578 -11.469 1 98.69 98 PRO B CA 1
ATOM 2806 C C . PRO B 1 98 ? -3.348 26.906 -11.062 1 98.69 98 PRO B C 1
ATOM 2808 O O . PRO B 1 98 ? -2.121 27.016 -10.992 1 98.69 98 PRO B O 1
ATOM 2811 N N . ALA B 1 99 ? -4.164 27.922 -10.797 1 98.75 99 ALA B N 1
ATOM 2812 C CA . ALA B 1 99 ? -3.627 29.203 -10.367 1 98.75 99 ALA B CA 1
ATOM 2813 C C . ALA B 1 99 ? -2.93 29.094 -9.016 1 98.75 99 ALA B C 1
ATOM 2815 O O . ALA B 1 99 ? -1.832 29.609 -8.828 1 98.75 99 ALA B O 1
ATOM 2816 N N . LEU B 1 100 ? -3.6 28.391 -8.086 1 98.81 100 LEU B N 1
ATOM 2817 C CA . LEU B 1 100 ? -2.965 28.156 -6.793 1 98.81 100 LEU B CA 1
ATOM 2818 C C . LEU B 1 100 ? -1.69 27.328 -6.957 1 98.81 100 LEU B C 1
ATOM 2820 O O . LEU B 1 100 ? -0.691 27.594 -6.281 1 98.81 100 LEU B O 1
ATOM 2824 N N . ALA B 1 101 ? -1.734 26.312 -7.828 1 98.94 101 ALA B N 1
ATOM 2825 C CA . ALA B 1 101 ? -0.551 25.5 -8.07 1 98.94 101 ALA B CA 1
ATOM 2826 C C . ALA B 1 101 ? 0.623 26.344 -8.539 1 98.94 101 ALA B C 1
ATOM 2828 O O . ALA B 1 101 ? 1.748 26.188 -8.062 1 98.94 101 ALA B O 1
ATOM 2829 N N . GLN B 1 102 ? 0.355 27.234 -9.406 1 98.81 102 GLN B N 1
ATOM 2830 C CA . GLN B 1 102 ? 1.396 28.141 -9.891 1 98.81 102 GLN B CA 1
ATOM 2831 C C . GLN B 1 102 ? 1.899 29.047 -8.766 1 98.81 102 GLN B C 1
ATOM 2833 O O . GLN B 1 102 ? 3.096 29.328 -8.68 1 98.81 102 GLN B O 1
ATOM 2838 N N . ARG B 1 103 ? 0.956 29.531 -7.945 1 98.88 103 ARG B N 1
ATOM 2839 C CA . ARG B 1 103 ? 1.319 30.344 -6.781 1 98.88 103 ARG B CA 1
ATOM 2840 C C . ARG B 1 103 ? 2.258 29.578 -5.855 1 98.88 103 ARG B C 1
ATOM 2842 O O . ARG B 1 103 ? 3.258 30.125 -5.387 1 98.88 103 ARG B O 1
ATOM 2849 N N . VAL B 1 104 ? 2.01 28.312 -5.637 1 98.94 104 VAL B N 1
ATOM 2850 C CA . VAL B 1 104 ? 2.828 27.438 -4.805 1 98.94 104 VAL B CA 1
ATOM 2851 C C . VAL B 1 104 ? 4.215 27.281 -5.422 1 98.94 104 VAL B C 1
ATOM 2853 O O . VAL B 1 104 ? 5.23 27.453 -4.738 1 98.94 104 VAL B O 1
ATOM 2856 N N . LEU B 1 105 ? 4.238 27 -6.707 1 98.94 105 LEU B N 1
ATOM 2857 C CA . LEU B 1 105 ? 5.508 26.859 -7.41 1 98.94 105 LEU B CA 1
ATOM 2858 C C . LEU B 1 105 ? 6.328 28.141 -7.328 1 98.94 105 LEU B C 1
ATOM 2860 O O . LEU B 1 105 ? 7.547 28.094 -7.137 1 98.94 105 LEU B O 1
ATOM 2864 N N . GLY B 1 106 ? 5.711 29.25 -7.473 1 98.88 106 GLY B N 1
ATOM 2865 C CA . GLY B 1 106 ? 6.391 30.531 -7.359 1 98.88 106 GLY B CA 1
ATOM 2866 C C . GLY B 1 106 ? 7.008 30.75 -5.992 1 98.88 106 GLY B C 1
ATOM 2867 O O . GLY B 1 106 ? 8.148 31.203 -5.887 1 98.88 106 GLY B O 1
ATOM 2868 N N . LEU B 1 107 ? 6.207 30.469 -4.949 1 98.94 107 LEU B N 1
ATOM 2869 C CA . LEU B 1 107 ? 6.695 30.641 -3.584 1 98.94 107 LEU B CA 1
ATOM 2870 C C . LEU B 1 107 ? 7.898 29.75 -3.32 1 98.94 107 LEU B C 1
ATOM 2872 O O . LEU B 1 107 ? 8.891 30.172 -2.729 1 98.94 107 LEU B O 1
ATOM 2876 N N . LEU B 1 108 ? 7.816 28.484 -3.744 1 98.94 108 LEU B N 1
ATOM 2877 C CA . LEU B 1 108 ? 8.922 27.547 -3.572 1 98.94 108 LEU B CA 1
ATOM 2878 C C . LEU B 1 108 ? 10.156 28.016 -4.344 1 98.94 108 LEU B C 1
ATOM 2880 O O . LEU B 1 108 ? 11.266 28 -3.812 1 98.94 108 LEU B O 1
ATOM 2884 N N . GLY B 1 109 ? 9.961 28.422 -5.582 1 98.75 109 GLY B N 1
ATOM 2885 C CA . GLY B 1 109 ? 11.055 28.953 -6.379 1 98.75 109 GLY B CA 1
ATOM 2886 C C . GLY B 1 109 ? 11.734 30.141 -5.738 1 98.75 109 GLY B C 1
ATOM 2887 O O . GLY B 1 109 ? 12.961 30.234 -5.723 1 98.75 109 GLY B O 1
ATOM 2888 N N . SER B 1 110 ? 10.992 31.078 -5.266 1 98.62 110 SER B N 1
ATOM 2889 C CA . SER B 1 110 ? 11.523 32.281 -4.629 1 98.62 110 SER B CA 1
ATOM 2890 C C . SER B 1 110 ? 12.367 31.938 -3.406 1 98.62 110 SER B C 1
ATOM 2892 O O . SER B 1 110 ? 13.297 32.656 -3.061 1 98.62 110 SER B O 1
ATOM 2894 N N . ALA B 1 111 ? 12.016 30.812 -2.771 1 98.69 111 ALA B N 1
ATOM 2895 C CA . ALA B 1 111 ? 12.75 30.359 -1.588 1 98.69 111 ALA B CA 1
ATOM 2896 C C . ALA B 1 111 ? 13.93 29.469 -1.973 1 98.69 111 ALA B C 1
ATOM 2898 O O . ALA B 1 111 ? 14.625 28.953 -1.104 1 98.69 111 ALA B O 1
ATOM 2899 N N . GLY B 1 112 ? 14.141 29.266 -3.236 1 98.62 112 GLY B N 1
ATOM 2900 C CA . GLY B 1 112 ? 15.25 28.438 -3.703 1 98.62 112 GLY B CA 1
ATOM 2901 C C . GLY B 1 112 ? 14.984 26.953 -3.58 1 98.62 112 GLY B C 1
ATOM 2902 O O . GLY B 1 112 ? 15.922 26.156 -3.527 1 98.62 112 GLY B O 1
ATOM 2903 N N . ILE B 1 113 ? 13.766 26.547 -3.461 1 98.81 113 ILE B N 1
ATOM 2904 C CA . ILE B 1 113 ? 13.391 25.141 -3.322 1 98.81 113 ILE B CA 1
ATOM 2905 C C . ILE B 1 113 ? 12.969 24.578 -4.68 1 98.81 113 ILE B C 1
ATOM 2907 O O . ILE B 1 113 ? 12.07 25.109 -5.328 1 98.81 113 ILE B O 1
ATOM 2911 N N . ALA B 1 114 ? 13.664 23.594 -5.145 1 98.62 114 ALA B N 1
ATOM 2912 C CA . ALA B 1 114 ? 13.352 22.969 -6.422 1 98.62 114 ALA B CA 1
ATOM 2913 C C . ALA B 1 114 ? 11.961 22.344 -6.41 1 98.62 114 ALA B C 1
ATOM 2915 O O . ALA B 1 114 ? 11.617 21.594 -5.488 1 98.62 114 ALA B O 1
ATOM 2916 N N . ALA B 1 115 ? 11.148 22.688 -7.398 1 98.81 115 ALA B N 1
ATOM 2917 C CA . ALA B 1 115 ? 9.773 22.188 -7.496 1 98.81 115 ALA B CA 1
ATOM 2918 C C . ALA B 1 115 ? 9.359 22.016 -8.953 1 98.81 115 ALA B C 1
ATOM 2920 O O . ALA B 1 115 ? 10.023 22.531 -9.859 1 98.81 115 ALA B O 1
ATOM 2921 N N . GLY B 1 116 ? 8.398 21.188 -9.203 1 98.81 116 GLY B N 1
ATOM 2922 C CA . GLY B 1 116 ? 7.867 20.953 -10.539 1 98.81 116 GLY B CA 1
ATOM 2923 C C . GLY B 1 116 ? 6.363 20.75 -10.555 1 98.81 116 GLY B C 1
ATOM 2924 O O . GLY B 1 116 ? 5.75 20.562 -9.5 1 98.81 116 GLY B O 1
ATOM 2925 N N . ALA B 1 117 ? 5.801 20.859 -11.766 1 98.75 117 ALA B N 1
ATOM 2926 C CA . ALA B 1 117 ? 4.363 20.703 -11.984 1 98.75 117 ALA B CA 1
ATOM 2927 C C . ALA B 1 117 ? 4.035 19.281 -12.43 1 98.75 117 ALA B C 1
ATOM 2929 O O . ALA B 1 117 ? 4.816 18.641 -13.148 1 98.75 117 ALA B O 1
ATOM 2930 N N . ASP B 1 118 ? 2.947 18.75 -11.945 1 98.56 118 ASP B N 1
ATOM 2931 C CA . ASP B 1 118 ? 2.383 17.484 -12.406 1 98.56 118 ASP B CA 1
ATOM 2932 C C . ASP B 1 118 ? 0.926 17.656 -12.828 1 98.56 118 ASP B C 1
ATOM 2934 O O . ASP B 1 118 ? 0.053 17.891 -11.992 1 98.56 118 ASP B O 1
ATOM 2938 N N . ALA B 1 119 ? 0.649 17.469 -14.078 1 98.12 119 ALA B N 1
ATOM 2939 C CA . ALA B 1 119 ? -0.686 17.719 -14.617 1 98.12 119 ALA B CA 1
ATOM 2940 C C . ALA B 1 119 ? -1.526 16.438 -14.617 1 98.12 119 ALA B C 1
ATOM 2942 O O . ALA B 1 119 ? -2.695 16.469 -15.008 1 98.12 119 ALA B O 1
ATOM 2943 N N . SER B 1 120 ? -0.965 15.391 -14.086 1 96.31 120 SER B N 1
ATOM 2944 C CA . SER B 1 120 ? -1.662 14.109 -14.195 1 96.31 120 SER B CA 1
ATOM 2945 C C . SER B 1 120 ? -1.958 13.523 -12.812 1 96.31 120 SER B C 1
ATOM 2947 O O . SER B 1 120 ? -2.742 12.586 -12.688 1 96.31 120 SER B O 1
ATOM 2949 N N . ARG B 1 121 ? -1.361 14.07 -11.82 1 97 121 ARG B N 1
ATOM 2950 C CA . ARG B 1 121 ? -1.491 13.562 -10.461 1 97 121 ARG B CA 1
ATOM 2951 C C . ARG B 1 121 ? -2.955 13.5 -10.031 1 97 121 ARG B C 1
ATOM 2953 O O . ARG B 1 121 ? -3.672 14.5 -10.117 1 97 121 ARG B O 1
ATOM 2960 N N . GLY B 1 122 ? -3.434 12.328 -9.547 1 97.94 122 GLY B N 1
ATOM 2961 C CA . GLY B 1 122 ? -4.766 12.172 -8.984 1 97.94 122 GLY B CA 1
ATOM 2962 C C . GLY B 1 122 ? -4.789 12.273 -7.473 1 97.94 122 GLY B C 1
ATOM 2963 O O . GLY B 1 122 ? -3.74 12.281 -6.828 1 97.94 122 GLY B O 1
ATOM 2964 N N . TYR B 1 123 ? -6.023 12.367 -6.902 1 98.62 123 TYR B N 1
ATOM 2965 C CA . TYR B 1 123 ? -6.184 12.391 -5.453 1 98.62 123 TYR B CA 1
ATOM 2966 C C . TYR B 1 123 ? -5.922 11.016 -4.852 1 98.62 123 TYR B C 1
ATOM 2968 O O . TYR B 1 123 ? -6.703 10.086 -5.062 1 98.62 123 TYR B O 1
ATOM 2976 N N . ASP B 1 124 ? -4.797 10.875 -4.148 1 97.88 124 ASP B N 1
ATOM 2977 C CA . ASP B 1 124 ? -4.52 9.633 -3.436 1 97.88 124 ASP B CA 1
ATOM 2978 C C . ASP B 1 124 ? -5.348 9.531 -2.156 1 97.88 124 ASP B C 1
ATOM 2980 O O . ASP B 1 124 ? -6.027 10.484 -1.776 1 97.88 124 ASP B O 1
ATOM 2984 N N . HIS B 1 125 ? -5.262 8.367 -1.485 1 97.81 125 HIS B N 1
ATOM 2985 C CA . HIS B 1 125 ? -6.18 8.172 -0.369 1 97.81 125 HIS B CA 1
ATOM 2986 C C . HIS B 1 125 ? -5.828 9.086 0.8 1 97.81 125 HIS B C 1
ATOM 2988 O O . HIS B 1 125 ? -6.684 9.406 1.626 1 97.81 125 HIS B O 1
ATOM 2994 N N . GLY B 1 126 ? -4.57 9.523 0.901 1 98.12 126 GLY B N 1
ATOM 2995 C CA . GLY B 1 126 ? -4.215 10.508 1.909 1 98.12 126 GLY B CA 1
ATOM 2996 C C . GLY B 1 126 ? -4.895 11.852 1.699 1 98.12 126 GLY B C 1
ATOM 2997 O O . GLY B 1 126 ? -4.957 12.672 2.617 1 98.12 126 GLY B O 1
ATOM 2998 N N . THR B 1 127 ? -5.328 12.039 0.519 1 98.69 127 THR B N 1
ATOM 2999 C CA . THR B 1 127 ? -6.004 13.281 0.17 1 98.69 127 THR B CA 1
ATOM 3000 C C . THR B 1 127 ? -7.52 13.094 0.203 1 98.69 127 THR B C 1
ATOM 3002 O O . THR B 1 127 ? -8.211 13.766 0.973 1 98.69 127 THR B O 1
ATOM 3005 N N . PHE B 1 128 ? -8.016 12.086 -0.523 1 98.69 128 PHE B N 1
ATOM 3006 C CA . PHE B 1 128 ? -9.461 12.086 -0.721 1 98.69 128 PHE B CA 1
ATOM 3007 C C . PHE B 1 128 ? -10.172 11.492 0.491 1 98.69 128 PHE B C 1
ATOM 3009 O O . PHE B 1 128 ? -11.32 11.852 0.781 1 98.69 128 PHE B O 1
ATOM 3016 N N . VAL B 1 129 ? -9.562 10.617 1.283 1 98.56 129 VAL B N 1
ATOM 3017 C CA . VAL B 1 129 ? -10.25 9.977 2.398 1 98.56 129 VAL B CA 1
ATOM 3018 C C . VAL B 1 129 ? -10.594 11.023 3.459 1 98.56 129 VAL B C 1
ATOM 3020 O O . VAL B 1 129 ? -11.766 11.195 3.809 1 98.56 129 VAL B O 1
ATOM 3023 N N . PRO B 1 130 ? -9.617 11.766 3.951 1 98.75 130 PRO B N 1
ATOM 3024 C CA . PRO B 1 130 ? -9.992 12.781 4.945 1 98.75 130 PRO B CA 1
ATOM 3025 C C . PRO B 1 130 ? -10.883 13.875 4.363 1 98.75 130 PRO B C 1
ATOM 3027 O O . PRO B 1 130 ? -11.766 14.391 5.051 1 98.75 130 PRO B O 1
ATOM 3030 N N . LEU B 1 131 ? -10.711 14.219 3.135 1 98.88 131 LEU B N 1
ATOM 3031 C CA . LEU B 1 131 ? -11.469 15.328 2.553 1 98.88 131 LEU B CA 1
ATOM 3032 C C . LEU B 1 131 ? -12.922 14.922 2.311 1 98.88 131 LEU B C 1
ATOM 3034 O O . LEU B 1 131 ? -13.828 15.742 2.432 1 98.88 131 LEU B O 1
ATOM 3038 N N . MET B 1 132 ? -13.156 13.672 1.921 1 98.75 132 MET B N 1
ATOM 3039 C CA . MET B 1 132 ? -14.523 13.195 1.741 1 98.75 132 MET B CA 1
ATOM 3040 C C . MET B 1 132 ? -15.305 13.266 3.051 1 98.75 132 MET B C 1
ATOM 3042 O O . MET B 1 132 ? -16.531 13.406 3.045 1 98.75 132 MET B O 1
ATOM 3046 N N . LEU B 1 133 ? -14.578 13.18 4.164 1 98.69 133 LEU B N 1
ATOM 3047 C CA . LEU B 1 133 ? -15.203 13.25 5.48 1 98.69 133 LEU B CA 1
ATOM 3048 C C . LEU B 1 133 ? -15.305 14.695 5.957 1 98.69 133 LEU B C 1
ATOM 3050 O O . LEU B 1 133 ? -16.344 15.117 6.453 1 98.69 133 LEU B O 1
ATOM 3054 N N . ALA B 1 134 ? -14.336 15.492 5.758 1 98.62 134 ALA B N 1
ATOM 3055 C CA . ALA B 1 134 ? -14.25 16.844 6.285 1 98.62 134 ALA B CA 1
ATOM 3056 C C . ALA B 1 134 ? -15.016 17.828 5.398 1 98.62 134 ALA B C 1
ATOM 3058 O O . ALA B 1 134 ? -15.648 18.766 5.898 1 98.62 134 ALA B O 1
ATOM 3059 N N . TYR B 1 135 ? -14.883 17.656 4.121 1 98.5 135 TYR B N 1
ATOM 3060 C CA . TYR B 1 135 ? -15.508 18.516 3.115 1 98.5 135 TYR B CA 1
ATOM 3061 C C . TYR B 1 135 ? -16.281 17.688 2.098 1 98.5 135 TYR B C 1
ATOM 3063 O O . TYR B 1 135 ? -15.961 17.688 0.907 1 98.5 135 TYR B O 1
ATOM 3071 N N . PRO B 1 136 ? -17.344 17.062 2.471 1 98.38 136 PRO B N 1
ATOM 3072 C CA . PRO B 1 136 ? -18.047 16.078 1.626 1 98.38 136 PRO B CA 1
ATOM 3073 C C . PRO B 1 136 ? -18.672 16.719 0.386 1 98.38 136 PRO B C 1
ATOM 3075 O O . PRO B 1 136 ? -18.906 16.031 -0.609 1 98.38 136 PRO B O 1
ATOM 3078 N N . GLU B 1 137 ? -18.859 18.047 0.404 1 98 137 GLU B N 1
ATOM 3079 C CA . GLU B 1 137 ? -19.5 18.703 -0.733 1 98 137 GLU B CA 1
ATOM 3080 C C . GLU B 1 137 ? -18.516 18.875 -1.887 1 98 137 GLU B C 1
ATOM 3082 O O . GLU B 1 137 ? -18.922 19.156 -3.018 1 98 137 GLU B O 1
ATOM 3087 N N . ALA B 1 138 ? -17.203 18.766 -1.563 1 98.5 138 ALA B N 1
ATOM 3088 C CA . ALA B 1 138 ? -16.141 18.797 -2.576 1 98.5 138 ALA B CA 1
ATOM 3089 C C . ALA B 1 138 ? -16.188 20.109 -3.369 1 98.5 138 ALA B C 1
ATOM 3091 O O . ALA B 1 138 ? -16 20.109 -4.586 1 98.5 138 ALA B O 1
ATOM 3092 N N . ARG B 1 139 ? -16.469 21.188 -2.713 1 98.19 139 ARG B N 1
ATOM 3093 C CA . ARG B 1 139 ? -16.578 22.469 -3.393 1 98.19 139 ARG B CA 1
ATOM 3094 C C . ARG B 1 139 ? -15.266 23.25 -3.291 1 98.19 139 ARG B C 1
ATOM 3096 O O . ARG B 1 139 ? -15 24.141 -4.109 1 98.19 139 ARG B O 1
ATOM 3103 N N . VAL B 1 140 ? -14.508 23 -2.273 1 98.62 140 VAL B N 1
ATOM 3104 C CA . VAL B 1 140 ? -13.242 23.703 -2.064 1 98.62 140 VAL B CA 1
ATOM 3105 C C . VAL B 1 140 ? -12.172 23.125 -2.984 1 98.62 140 VAL B C 1
ATOM 3107 O O . VAL B 1 140 ? -11.922 21.906 -2.975 1 98.62 140 VAL B O 1
ATOM 3110 N N . PRO B 1 141 ? -11.531 23.922 -3.855 1 98.88 141 PRO B N 1
ATOM 3111 C CA . PRO B 1 141 ? -10.453 23.406 -4.699 1 98.88 141 PRO B CA 1
ATOM 3112 C C . PRO B 1 141 ? -9.305 22.797 -3.889 1 98.88 141 PRO B C 1
ATOM 3114 O O . PRO B 1 141 ? -8.984 23.297 -2.805 1 98.88 141 PRO B O 1
ATOM 3117 N N . VAL B 1 142 ? -8.703 21.734 -4.461 1 98.94 142 VAL B N 1
ATOM 3118 C CA . VAL B 1 142 ? -7.637 21.031 -3.762 1 98.94 142 VAL B CA 1
ATOM 3119 C C . VAL B 1 142 ? -6.418 20.906 -4.668 1 98.94 142 VAL B C 1
ATOM 3121 O O . VAL B 1 142 ? -6.523 20.438 -5.805 1 98.94 142 VAL B O 1
ATOM 3124 N N . VAL B 1 143 ? -5.273 21.391 -4.207 1 98.94 143 VAL B N 1
ATOM 3125 C CA . VAL B 1 143 ? -3.969 21.172 -4.824 1 98.94 143 VAL B CA 1
ATOM 3126 C C . VAL B 1 143 ? -3.133 20.234 -3.963 1 98.94 143 VAL B C 1
ATOM 3128 O O . VAL B 1 143 ? -3.037 20.406 -2.748 1 98.94 143 VAL B O 1
ATOM 3131 N N . GLN B 1 144 ? -2.582 19.203 -4.594 1 98.94 144 GLN B N 1
ATOM 3132 C CA . GLN B 1 144 ? -1.722 18.281 -3.873 1 98.94 144 GLN B CA 1
ATOM 3133 C C . GLN B 1 144 ? -0.25 18.656 -4.031 1 98.94 144 GLN B C 1
ATOM 3135 O O . GLN B 1 144 ? 0.144 19.219 -5.051 1 98.94 144 GLN B O 1
ATOM 3140 N N . MET B 1 145 ? 0.47 18.344 -3.055 1 98.94 145 MET B N 1
ATOM 3141 C CA . MET B 1 145 ? 1.92 18.516 -3.068 1 98.94 145 MET B CA 1
ATOM 3142 C C . MET B 1 145 ? 2.621 17.281 -2.488 1 98.94 145 MET B C 1
ATOM 3144 O O . MET B 1 145 ? 2.168 16.719 -1.491 1 98.94 145 MET B O 1
ATOM 3148 N N . SER B 1 146 ? 3.732 16.953 -3.104 1 98.81 146 SER B N 1
ATOM 3149 C CA . SER B 1 146 ? 4.512 15.805 -2.648 1 98.81 146 SER B CA 1
ATOM 3150 C C . SER B 1 146 ? 5.426 16.188 -1.487 1 98.81 146 SER B C 1
ATOM 3152 O O . SER B 1 146 ? 5.672 17.359 -1.245 1 98.81 146 SER B O 1
ATOM 3154 N N . VAL B 1 147 ? 5.848 15.195 -0.792 1 98.44 147 VAL B N 1
ATOM 3155 C CA . VAL B 1 147 ? 7.008 15.32 0.086 1 98.44 147 VAL B CA 1
ATOM 3156 C C . VAL B 1 147 ? 8.273 14.922 -0.669 1 98.44 147 VAL B C 1
ATOM 3158 O O . VAL B 1 147 ? 8.203 14.398 -1.783 1 98.44 147 VAL B O 1
ATOM 3161 N N . LEU B 1 148 ? 9.383 15.297 -0.07 1 98.19 148 LEU B N 1
ATOM 3162 C CA . LEU B 1 148 ? 10.672 14.922 -0.653 1 98.19 148 LEU B CA 1
ATOM 3163 C C . LEU B 1 148 ? 11.047 13.5 -0.273 1 98.19 148 LEU B C 1
ATOM 3165 O O . LEU B 1 148 ? 10.898 13.094 0.884 1 98.19 148 LEU B O 1
ATOM 3169 N N . ARG B 1 149 ? 11.547 12.758 -1.259 1 93.94 149 ARG B N 1
ATOM 3170 C CA . ARG B 1 149 ? 12 11.391 -1.042 1 93.94 149 ARG B CA 1
ATOM 3171 C C . ARG B 1 149 ? 13.102 11.336 0.013 1 93.94 149 ARG B C 1
ATOM 3173 O O . ARG B 1 149 ? 13.289 10.32 0.68 1 93.94 149 ARG B O 1
ATOM 3180 N N . SER B 1 150 ? 13.875 12.438 0.183 1 94.69 150 SER B N 1
ATOM 3181 C CA . SER B 1 150 ? 14.953 12.5 1.157 1 94.69 150 SER B CA 1
ATOM 3182 C C . SER B 1 150 ? 14.422 12.422 2.584 1 94.69 150 SER B C 1
ATOM 3184 O O . SER B 1 150 ? 15.172 12.133 3.518 1 94.69 150 SER B O 1
ATOM 3186 N N . MET B 1 151 ? 13.188 12.812 2.762 1 95.62 151 MET B N 1
ATOM 3187 C CA . MET B 1 151 ? 12.531 12.812 4.066 1 95.62 151 MET B CA 1
ATOM 3188 C C . MET B 1 151 ? 13.242 13.758 5.031 1 95.62 151 MET B C 1
ATOM 3190 O O . MET B 1 151 ? 13.086 13.641 6.246 1 95.62 151 MET B O 1
ATOM 3194 N N . ASP B 1 152 ? 13.992 14.688 4.488 1 97.56 152 ASP B N 1
ATOM 3195 C CA . AS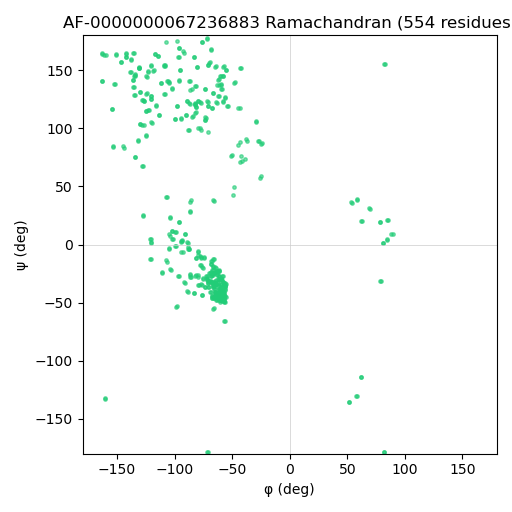P B 1 152 ? 14.758 15.602 5.328 1 97.56 152 ASP B CA 1
ATOM 3196 C C . ASP B 1 152 ? 13.836 16.531 6.121 1 97.56 152 ASP B C 1
ATOM 3198 O O . ASP B 1 152 ? 13.094 17.312 5.543 1 97.56 152 ASP B O 1
ATOM 3202 N N . PRO B 1 153 ? 13.906 16.422 7.465 1 98.31 153 PRO B N 1
ATOM 3203 C CA . PRO B 1 153 ? 13.008 17.25 8.281 1 98.31 153 PRO B CA 1
ATOM 3204 C C . PRO B 1 153 ? 13.227 18.75 8.055 1 98.31 153 PRO B C 1
ATOM 3206 O O . PRO B 1 153 ? 12.258 19.5 7.914 1 98.31 153 PRO B O 1
ATOM 3209 N N . GLY B 1 154 ? 14.438 19.125 8.023 1 98.5 154 GLY B N 1
ATOM 3210 C CA . GLY B 1 154 ? 14.742 20.531 7.805 1 98.5 154 GLY B CA 1
ATOM 3211 C C . GLY B 1 154 ? 14.203 21.062 6.488 1 98.5 154 GLY B C 1
ATOM 3212 O O . GLY B 1 154 ? 13.68 22.172 6.426 1 98.5 154 GLY B O 1
ATOM 3213 N N . ALA B 1 155 ? 14.375 20.297 5.441 1 98.75 155 ALA B N 1
ATOM 3214 C CA . ALA B 1 155 ? 13.867 20.703 4.133 1 98.75 155 ALA B CA 1
ATOM 3215 C C . ALA B 1 155 ? 12.352 20.891 4.168 1 98.75 155 ALA B C 1
ATOM 3217 O O . ALA B 1 155 ? 11.82 21.828 3.566 1 98.75 155 ALA B O 1
ATOM 3218 N N . HIS B 1 156 ? 11.688 20.062 4.879 1 98.88 156 HIS B N 1
ATOM 3219 C CA . HIS B 1 156 ? 10.234 20.141 4.895 1 98.88 156 HIS B CA 1
ATOM 3220 C C . HIS B 1 156 ? 9.75 21.297 5.766 1 98.88 156 HIS B C 1
ATOM 3222 O O . HIS B 1 156 ? 8.734 21.922 5.457 1 98.88 156 HIS B O 1
ATOM 3228 N N . LEU B 1 157 ? 10.469 21.594 6.855 1 98.88 157 LEU B N 1
ATOM 3229 C CA . LEU B 1 157 ? 10.188 22.812 7.598 1 98.88 157 LEU B CA 1
ATOM 3230 C C . LEU B 1 157 ? 10.383 24.031 6.719 1 98.88 157 LEU B C 1
ATOM 3232 O O . LEU B 1 157 ? 9.57 24.969 6.75 1 98.88 157 LEU B O 1
ATOM 3236 N N . ALA B 1 158 ? 11.43 24.031 5.902 1 98.88 158 ALA B N 1
ATOM 3237 C CA . ALA B 1 158 ? 11.703 25.141 4.988 1 98.88 158 ALA B CA 1
ATOM 3238 C C . ALA B 1 158 ? 10.609 25.266 3.938 1 98.88 158 ALA B C 1
ATOM 3240 O O . ALA B 1 158 ? 10.211 26.375 3.58 1 98.88 158 ALA B O 1
ATOM 3241 N N . ILE B 1 159 ? 10.172 24.156 3.443 1 98.94 159 ILE B N 1
ATOM 3242 C CA . ILE B 1 159 ? 9.062 24.141 2.5 1 98.94 159 ILE B CA 1
ATOM 3243 C C . ILE B 1 159 ? 7.84 24.812 3.139 1 98.94 159 ILE B C 1
ATOM 3245 O O . ILE B 1 159 ? 7.207 25.672 2.531 1 98.94 159 ILE B O 1
ATOM 3249 N N . GLY B 1 160 ? 7.508 24.406 4.387 1 98.94 160 GLY B N 1
ATOM 3250 C CA . GLY B 1 160 ? 6.406 25.031 5.105 1 98.94 160 GLY B CA 1
ATOM 3251 C C . GLY B 1 160 ? 6.559 26.531 5.238 1 98.94 160 GLY B C 1
ATOM 3252 O O . GLY B 1 160 ? 5.617 27.281 4.973 1 98.94 160 GLY B O 1
ATOM 3253 N N . ARG B 1 161 ? 7.754 26.938 5.586 1 98.81 161 ARG B N 1
ATOM 3254 C CA . ARG B 1 161 ? 8.016 28.359 5.746 1 98.81 161 ARG B CA 1
ATOM 3255 C C . ARG B 1 161 ? 7.793 29.109 4.438 1 98.81 161 ARG B C 1
ATOM 3257 O O . ARG B 1 161 ? 7.215 30.203 4.43 1 98.81 161 ARG B O 1
ATOM 3264 N N . ALA B 1 162 ? 8.242 28.531 3.369 1 98.94 162 ALA B N 1
ATOM 3265 C CA . ALA B 1 162 ? 8.102 29.156 2.055 1 98.94 162 ALA B CA 1
ATOM 3266 C C . ALA B 1 162 ? 6.633 29.312 1.674 1 98.94 162 ALA B C 1
ATOM 3268 O O . ALA B 1 162 ? 6.27 30.234 0.938 1 98.94 162 ALA B O 1
ATOM 3269 N N . LEU B 1 163 ? 5.75 28.484 2.219 1 98.94 163 LEU B N 1
ATOM 3270 C CA . LEU B 1 163 ? 4.355 28.422 1.793 1 98.94 163 LEU B CA 1
ATOM 3271 C C . LEU B 1 163 ? 3.467 29.219 2.746 1 98.94 163 LEU B C 1
ATOM 3273 O O . LEU B 1 163 ? 2.266 29.359 2.504 1 98.94 163 LEU B O 1
ATOM 3277 N N . ALA B 1 164 ? 3.994 29.812 3.775 1 98.62 164 ALA B N 1
ATOM 3278 C CA . ALA B 1 164 ? 3.264 30.484 4.836 1 98.62 164 ALA B CA 1
ATOM 3279 C C . ALA B 1 164 ? 2.371 31.594 4.266 1 98.62 164 ALA B C 1
ATOM 3281 O O . ALA B 1 164 ? 1.253 31.797 4.742 1 98.62 164 ALA B O 1
ATOM 3282 N N . PRO B 1 165 ? 2.797 32.281 3.16 1 98.62 165 PRO B N 1
ATOM 3283 C CA . PRO B 1 165 ? 1.974 33.375 2.633 1 98.62 165 PRO B CA 1
ATOM 3284 C C . PRO B 1 165 ? 0.61 32.906 2.137 1 98.62 165 PRO B C 1
ATOM 3286 O O . PRO B 1 165 ? -0.341 33.688 2.09 1 98.62 165 PRO B O 1
ATOM 3289 N N . LEU B 1 166 ? 0.496 31.672 1.816 1 98.69 166 LEU B N 1
ATOM 3290 C CA . LEU B 1 166 ? -0.769 31.125 1.33 1 98.69 166 LEU B CA 1
ATOM 3291 C C . LEU B 1 166 ? -1.857 31.25 2.391 1 98.69 166 LEU B C 1
ATOM 3293 O O . LEU B 1 166 ? -3.037 31.406 2.062 1 98.69 166 LEU B O 1
ATOM 3297 N N . ARG B 1 167 ? -1.422 31.219 3.619 1 98.31 167 ARG B N 1
ATOM 3298 C CA . ARG B 1 167 ? -2.375 31.328 4.719 1 98.31 167 ARG B CA 1
ATOM 3299 C C . ARG B 1 167 ? -3.098 32.688 4.684 1 98.31 167 ARG B C 1
ATOM 3301 O O . ARG B 1 167 ? -4.285 32.75 5.004 1 98.31 167 ARG B O 1
ATOM 3308 N N . ASP B 1 168 ? -2.443 33.719 4.246 1 97.31 168 ASP B N 1
ATOM 3309 C CA . ASP B 1 168 ? -3.008 35.062 4.156 1 97.31 168 ASP B CA 1
ATOM 3310 C C . ASP B 1 168 ? -3.91 35.188 2.932 1 97.31 168 ASP B C 1
ATOM 3312 O O . ASP B 1 168 ? -4.629 36.188 2.791 1 97.31 168 ASP B O 1
ATOM 3316 N N . GLU B 1 169 ? -3.861 34.219 2.127 1 97.75 169 GLU B N 1
ATOM 3317 C CA . GLU B 1 169 ? -4.641 34.219 0.893 1 97.75 169 GLU B CA 1
ATOM 3318 C C . GLU B 1 169 ? -5.852 33.312 0.994 1 97.75 169 GLU B C 1
ATOM 3320 O O . GLU B 1 169 ? -6.48 32.969 -0.017 1 97.75 169 GLU B O 1
ATOM 3325 N N . GLY B 1 170 ? -6.105 32.781 2.205 1 97.44 170 GLY B N 1
ATOM 3326 C CA . GLY B 1 170 ? -7.285 31.984 2.445 1 97.44 170 GLY B CA 1
ATOM 3327 C C . GLY B 1 170 ? -7.059 30.5 2.174 1 97.44 170 GLY B C 1
ATOM 3328 O O . GLY B 1 170 ? -8.008 29.719 2.146 1 97.44 170 GLY B O 1
ATOM 3329 N N . VAL B 1 171 ? -5.805 30.078 1.939 1 98.62 171 VAL B N 1
ATOM 3330 C CA . VAL B 1 171 ? -5.484 28.703 1.612 1 98.62 171 VAL B CA 1
ATOM 3331 C C . VAL B 1 171 ? -5.219 27.906 2.895 1 98.62 171 VAL B C 1
ATOM 3333 O O . VAL B 1 171 ? -4.418 28.328 3.734 1 98.62 171 VAL B O 1
ATOM 3336 N N . LEU B 1 172 ? -5.969 26.828 3.084 1 98.56 172 LEU B N 1
ATOM 3337 C CA . LEU B 1 172 ? -5.703 25.891 4.176 1 98.56 172 LEU B CA 1
ATOM 3338 C C . LEU B 1 172 ? -4.598 24.922 3.799 1 98.56 172 LEU B C 1
ATOM 3340 O O . LEU B 1 172 ? -4.746 24.141 2.857 1 98.56 172 LEU B O 1
ATOM 3344 N N . ILE B 1 173 ? -3.459 25.031 4.5 1 98.88 173 ILE B N 1
ATOM 3345 C CA . ILE B 1 173 ? -2.377 24.062 4.32 1 98.88 173 ILE B CA 1
ATOM 3346 C C . ILE B 1 173 ? -2.59 22.875 5.246 1 98.88 173 ILE B C 1
ATOM 3348 O O . ILE B 1 173 ? -2.648 23.031 6.469 1 98.88 173 ILE B O 1
ATOM 3352 N N . VAL B 1 174 ? -2.684 21.688 4.633 1 98.88 174 VAL B N 1
ATOM 3353 C CA . VAL B 1 174 ? -2.957 20.469 5.398 1 98.88 174 VAL B CA 1
ATOM 3354 C C . VAL B 1 174 ? -1.847 19.453 5.164 1 98.88 174 VAL B C 1
ATOM 3356 O O . VAL B 1 174 ? -1.606 19.031 4.027 1 98.88 174 VAL B O 1
ATOM 3359 N N . GLY B 1 175 ? -1.122 19.125 6.207 1 98.88 175 GLY B N 1
ATOM 3360 C CA . GLY B 1 175 ? -0.334 17.906 6.168 1 98.88 175 GLY B CA 1
ATOM 3361 C C . GLY B 1 175 ? -1.156 16.656 6.43 1 98.88 175 GLY B C 1
ATOM 3362 O O . GLY B 1 175 ? -1.864 16.562 7.434 1 98.88 175 GLY B O 1
ATOM 3363 N N . SER B 1 176 ? -1.131 15.719 5.512 1 98.88 176 SER B N 1
ATOM 3364 C CA . SER B 1 176 ? -1.912 14.492 5.637 1 98.88 176 SER B CA 1
ATOM 3365 C C . SER B 1 176 ? -1.008 13.273 5.793 1 98.88 176 SER B C 1
ATOM 3367 O O . SER B 1 176 ? -0.273 12.922 4.871 1 98.88 176 SER B O 1
ATOM 3369 N N . GLY B 1 177 ? -1.011 12.672 6.922 1 98.38 177 GLY B N 1
ATOM 3370 C CA . GLY B 1 177 ? -0.215 11.516 7.285 1 98.38 177 GLY B CA 1
ATOM 3371 C C . GLY B 1 177 ? -0.768 10.758 8.477 1 98.38 177 GLY B C 1
ATOM 3372 O O . GLY B 1 177 ? -1.95 10.414 8.508 1 98.38 177 GLY B O 1
ATOM 3373 N N . MET B 1 178 ? 0.085 10.453 9.398 1 97.69 178 MET B N 1
ATOM 3374 C CA . MET B 1 178 ? -0.189 9.812 10.68 1 97.69 178 MET B CA 1
ATOM 3375 C C . MET B 1 178 ? 0.983 9.992 11.641 1 97.69 178 MET B C 1
ATOM 3377 O O . MET B 1 178 ? 2.143 9.883 11.242 1 97.69 178 MET B O 1
ATOM 3381 N N . THR B 1 179 ? 0.643 10.227 12.891 1 98.19 179 THR B N 1
ATOM 3382 C CA . THR B 1 179 ? 1.726 10.453 13.836 1 98.19 179 THR B CA 1
ATOM 3383 C C . THR B 1 179 ? 2.35 9.133 14.273 1 98.19 179 THR B C 1
ATOM 3385 O O . THR B 1 179 ? 3.354 9.117 14.992 1 98.19 179 THR B O 1
ATOM 3388 N N . PHE B 1 180 ? 1.772 8.094 13.867 1 96 180 PHE B N 1
ATOM 3389 C CA . PHE B 1 180 ? 2.35 6.758 13.984 1 96 180 PHE B CA 1
ATOM 3390 C C . PHE B 1 180 ? 2.193 5.984 12.688 1 96 180 PHE B C 1
ATOM 3392 O O . PHE B 1 180 ? 1.096 5.91 12.125 1 96 180 PHE B O 1
ATOM 3399 N N . HIS B 1 181 ? 3.283 5.445 12.219 1 95.81 181 HIS B N 1
ATOM 3400 C CA . HIS B 1 181 ? 3.232 4.637 11 1 95.81 181 HIS B CA 1
ATOM 3401 C C . HIS B 1 181 ? 4.363 3.611 10.977 1 95.81 181 HIS B C 1
ATOM 3403 O O . HIS B 1 181 ? 5.422 3.867 10.398 1 95.81 181 HIS B O 1
ATOM 3409 N N . ASN B 1 182 ? 4.121 2.523 11.617 1 92.38 182 ASN B N 1
ATOM 3410 C CA . ASN B 1 182 ? 4.98 1.345 11.641 1 92.38 182 ASN B CA 1
ATOM 3411 C C . ASN B 1 182 ? 4.211 0.085 11.25 1 92.38 182 ASN B C 1
ATOM 3413 O O . ASN B 1 182 ? 3.492 -0.486 12.07 1 92.38 182 ASN B O 1
ATOM 3417 N N . MET B 1 183 ? 4.43 -0.334 10.023 1 88.44 183 MET B N 1
ATOM 3418 C CA . MET B 1 183 ? 3.607 -1.403 9.469 1 88.44 183 MET B CA 1
ATOM 3419 C C . MET B 1 183 ? 3.932 -2.74 10.125 1 88.44 183 MET B C 1
ATOM 3421 O O . MET B 1 183 ? 3.055 -3.592 10.273 1 88.44 183 MET B O 1
ATOM 3425 N N . GLY B 1 184 ? 5.195 -2.904 10.492 1 81.69 184 GLY B N 1
ATOM 3426 C CA . GLY B 1 184 ? 5.516 -4.105 11.242 1 81.69 184 GLY B CA 1
ATOM 3427 C C . GLY B 1 184 ? 4.688 -4.262 12.5 1 81.69 184 GLY B C 1
ATOM 3428 O O . GLY B 1 184 ? 4.234 -5.363 12.82 1 81.69 184 GLY B O 1
ATOM 3429 N N . VAL B 1 185 ? 4.445 -3.182 13.156 1 81.5 185 VAL B N 1
ATOM 3430 C CA . VAL B 1 185 ? 3.654 -3.176 14.383 1 81.5 185 VAL B CA 1
ATOM 3431 C C . VAL B 1 185 ? 2.172 -3.316 14.039 1 81.5 185 VAL B C 1
ATOM 3433 O O . VAL B 1 185 ? 1.462 -4.117 14.648 1 81.5 185 VAL B O 1
ATOM 3436 N N . LEU B 1 186 ? 1.739 -2.586 13.031 1 79.38 186 LEU B N 1
ATOM 3437 C CA . LEU B 1 186 ? 0.325 -2.57 12.672 1 79.38 186 LEU B CA 1
ATOM 3438 C C . LEU B 1 186 ? -0.118 -3.932 12.141 1 79.38 186 LEU B C 1
ATOM 3440 O O . LEU B 1 186 ? -1.237 -4.371 12.414 1 79.38 186 LEU B O 1
ATOM 3444 N N . MET B 1 187 ? 0.731 -4.578 11.438 1 73.69 187 MET B N 1
ATOM 3445 C CA . MET B 1 187 ? 0.38 -5.863 10.836 1 73.69 187 MET B CA 1
ATOM 3446 C C . MET B 1 187 ? 0.629 -7.008 11.82 1 73.69 187 MET B C 1
ATOM 3448 O O . MET B 1 187 ? 0.064 -8.094 11.672 1 73.69 187 MET B O 1
ATOM 3452 N N . GLY B 1 188 ? 1.587 -6.906 12.781 1 63.59 188 GLY B N 1
ATOM 3453 C CA . GLY B 1 188 ? 1.917 -7.938 13.742 1 63.59 188 GLY B CA 1
ATOM 3454 C C . GLY B 1 188 ? 0.909 -8.047 14.875 1 63.59 188 GLY B C 1
ATOM 3455 O O . GLY B 1 188 ? 0.964 -8.977 15.68 1 63.59 188 GLY B O 1
ATOM 3456 N N . GLY B 1 189 ? 0.053 -7.145 14.984 1 56.31 189 GLY B N 1
ATOM 3457 C CA . GLY B 1 189 ? -0.839 -7.098 16.141 1 56.31 189 GLY B CA 1
ATOM 3458 C C . GLY B 1 189 ? -1.813 -8.258 16.172 1 56.31 189 GLY B C 1
ATOM 3459 O O . GLY B 1 189 ? -2.502 -8.461 17.172 1 56.31 189 GLY B O 1
ATOM 3460 N N . MET B 1 190 ? -2.049 -8.844 15.094 1 48.88 190 MET B N 1
ATOM 3461 C CA . MET B 1 190 ? -2.939 -9.992 15.148 1 48.88 190 MET B CA 1
ATOM 3462 C C . MET B 1 190 ? -2.357 -11.094 16.031 1 48.88 190 MET B C 1
ATOM 3464 O O . MET B 1 190 ? -3.059 -12.039 16.406 1 48.88 190 MET B O 1
ATOM 3468 N N . ARG B 1 191 ? -1.001 -11.211 16.328 1 44.47 191 ARG B N 1
ATOM 3469 C CA . ARG B 1 191 ? -0.441 -12.32 17.094 1 44.47 191 ARG B CA 1
ATOM 3470 C C . ARG B 1 191 ? -0.936 -12.289 18.531 1 44.47 191 ARG B C 1
ATOM 3472 O O . ARG B 1 191 ? -0.186 -12.609 19.453 1 44.47 191 ARG B O 1
ATOM 3479 N N . GLY B 1 192 ? -2.273 -11.922 18.734 1 47.84 192 GLY B N 1
ATOM 3480 C CA . GLY B 1 192 ? -2.812 -12.148 20.062 1 47.84 192 GLY B CA 1
ATOM 3481 C C . GLY B 1 192 ? -2.387 -11.094 21.078 1 47.84 192 GLY B C 1
ATOM 3482 O O . GLY B 1 192 ? -2.896 -11.062 22.188 1 47.84 192 GLY B O 1
ATOM 3483 N N . GLY B 1 193 ? -1.266 -10.609 20.875 1 46.59 193 GLY B N 1
ATOM 3484 C CA . GLY B 1 193 ? -0.884 -9.68 21.922 1 46.59 193 GLY B CA 1
ATOM 3485 C C . GLY B 1 193 ? -1.405 -8.273 21.688 1 46.59 193 GLY B C 1
ATOM 3486 O O . GLY B 1 193 ? -0.63 -7.316 21.656 1 46.59 193 GLY B O 1
ATOM 3487 N N . GLY B 1 194 ? -2.506 -8.156 21.219 1 53.97 194 GLY B N 1
ATOM 3488 C CA . GLY B 1 194 ? -3.361 -7.035 20.859 1 53.97 194 GLY B CA 1
ATOM 3489 C C . GLY B 1 194 ? -3.455 -5.988 21.953 1 53.97 194 GLY B C 1
ATOM 3490 O O . GLY B 1 194 ? -4.492 -5.863 22.609 1 53.97 194 GLY B O 1
ATOM 3491 N N . GLY B 1 195 ? -2.123 -5.586 22.453 1 66.56 195 GLY B N 1
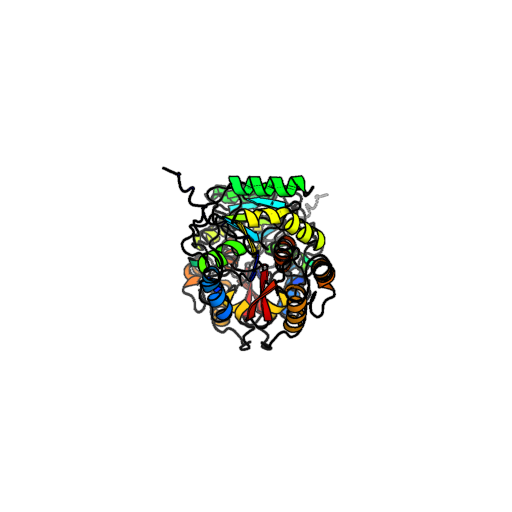ATOM 3492 C CA . GLY B 1 195 ? -2.207 -4.512 23.422 1 66.56 195 GLY B CA 1
ATOM 3493 C C . GLY B 1 195 ? -1.724 -3.178 22.891 1 66.56 195 GLY B C 1
ATOM 3494 O O . GLY B 1 195 ? -1.506 -3.031 21.688 1 66.56 195 GLY B O 1
ATOM 3495 N N . ARG B 1 196 ? -1.88 -2.236 23.656 1 83.25 196 ARG B N 1
ATOM 3496 C CA . ARG B 1 196 ? -1.411 -0.88 23.391 1 83.25 196 ARG B CA 1
ATOM 3497 C C . ARG B 1 196 ? 0.098 -0.854 23.172 1 83.25 196 ARG B C 1
ATOM 3499 O O . ARG B 1 196 ? 0.85 -1.466 23.938 1 83.25 196 ARG B O 1
ATOM 3506 N N . PHE B 1 197 ? 0.553 -0.353 22.016 1 89.31 197 PHE B N 1
ATOM 3507 C CA . PHE B 1 197 ? 1.968 -0.189 21.703 1 89.31 197 PHE B CA 1
ATOM 3508 C C . PHE B 1 197 ? 2.537 1.041 22.406 1 89.31 197 PHE B C 1
ATOM 3510 O O . PHE B 1 197 ? 2.439 2.154 21.891 1 89.31 197 PHE B O 1
ATOM 3517 N N . LYS B 1 198 ? 3.234 0.949 23.5 1 92.56 198 LYS B N 1
ATOM 3518 C CA . LYS B 1 198 ? 3.613 1.99 24.453 1 92.56 198 LYS B CA 1
ATOM 3519 C C . LYS B 1 198 ? 4.559 3.002 23.812 1 92.56 198 LYS B C 1
ATOM 3521 O O . LYS B 1 198 ? 4.477 4.199 24.094 1 92.56 198 LYS B O 1
ATOM 3526 N N . PRO B 1 199 ? 5.422 2.58 22.953 1 94.88 199 PRO B N 1
ATOM 3527 C CA . PRO B 1 199 ? 6.309 3.572 22.344 1 94.88 199 PRO B CA 1
ATOM 3528 C C . PRO B 1 199 ? 5.547 4.645 21.578 1 94.88 199 PRO B C 1
ATOM 3530 O O . PRO B 1 199 ? 6.016 5.781 21.469 1 94.88 199 PRO B O 1
ATOM 3533 N N . SER B 1 200 ? 4.398 4.309 21.031 1 95.94 200 SER B N 1
ATOM 3534 C CA . SER B 1 200 ? 3.604 5.316 20.344 1 95.94 200 SER B CA 1
ATOM 3535 C C . SER B 1 200 ? 3.105 6.387 21.297 1 95.94 200 SER B C 1
ATOM 3537 O O . SER B 1 200 ? 2.961 7.551 20.922 1 95.94 200 SER B O 1
ATOM 3539 N N . GLU B 1 201 ? 2.83 6 22.516 1 97.31 201 GLU B N 1
ATOM 3540 C CA . GLU B 1 201 ? 2.395 6.941 23.547 1 97.31 201 GLU B CA 1
ATOM 3541 C C . GLU B 1 201 ? 3.516 7.902 23.922 1 97.31 201 GLU B C 1
ATOM 3543 O O . GLU B 1 201 ? 3.283 9.102 24.094 1 97.31 201 GLU B O 1
ATOM 3548 N N . ALA B 1 202 ? 4.664 7.316 24.078 1 98.25 202 ALA B N 1
ATOM 3549 C CA . ALA B 1 202 ? 5.824 8.141 24.406 1 98.25 202 ALA B CA 1
ATOM 3550 C C . ALA B 1 202 ? 6.109 9.156 23.312 1 98.25 202 ALA B C 1
ATOM 3552 O O . ALA B 1 202 ? 6.355 10.336 23.594 1 98.25 202 ALA B O 1
ATOM 3553 N N . PHE B 1 203 ? 6.086 8.695 22.125 1 98.62 203 PHE B N 1
ATOM 3554 C CA . PHE B 1 203 ? 6.332 9.586 21 1 98.62 203 PHE B CA 1
ATOM 3555 C C . PHE B 1 203 ? 5.246 10.648 20.906 1 98.62 203 PHE B C 1
ATOM 3557 O O . PHE B 1 203 ? 5.543 11.828 20.672 1 98.62 203 PHE B O 1
ATOM 3564 N N . ASP B 1 204 ? 4.023 10.242 21.062 1 98.69 204 ASP B N 1
ATOM 3565 C CA . ASP B 1 204 ? 2.887 11.156 21 1 98.69 204 ASP B CA 1
ATOM 3566 C C . ASP B 1 204 ? 3.01 12.266 22.031 1 98.69 204 ASP B C 1
ATOM 3568 O O . ASP B 1 204 ? 2.74 13.438 21.75 1 98.69 204 ASP B O 1
ATOM 3572 N N . SER B 1 205 ? 3.385 11.867 23.219 1 98.56 205 SER B N 1
ATOM 3573 C CA . SER B 1 205 ? 3.57 12.844 24.297 1 98.56 205 SER B CA 1
ATOM 3574 C C . SER B 1 205 ? 4.648 13.859 23.938 1 98.56 205 SER B C 1
ATOM 3576 O O . SER B 1 205 ? 4.457 15.07 24.109 1 98.56 205 SER B O 1
ATOM 3578 N N . TRP B 1 206 ? 5.727 13.375 23.469 1 98.75 206 TRP B N 1
ATOM 3579 C CA . TRP B 1 206 ? 6.82 14.242 23.047 1 98.75 206 TRP B CA 1
ATOM 3580 C C . TRP B 1 206 ? 6.371 15.164 21.922 1 98.75 206 TRP B C 1
ATOM 3582 O O . TRP B 1 206 ? 6.645 16.375 21.953 1 98.75 206 TRP B O 1
ATOM 3592 N N . LEU B 1 207 ? 5.723 14.586 20.953 1 98.81 207 LEU B N 1
ATOM 3593 C CA . LEU B 1 207 ? 5.277 15.336 19.781 1 98.81 207 LEU B CA 1
ATOM 3594 C C . LEU B 1 207 ? 4.281 16.422 20.172 1 98.81 207 LEU B C 1
ATOM 3596 O O . LEU B 1 207 ? 4.32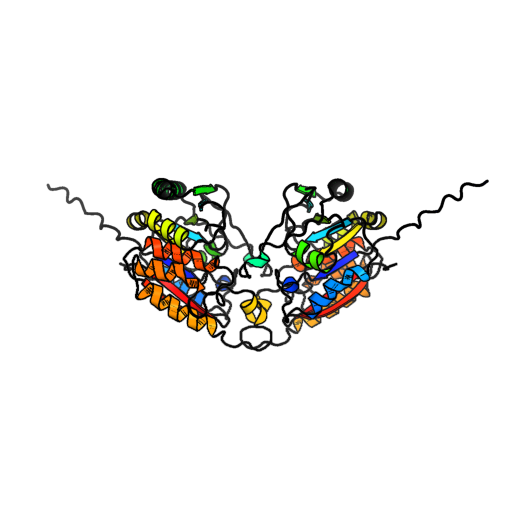8 17.531 19.641 1 98.81 207 LEU B O 1
ATOM 3600 N N . THR B 1 208 ? 3.406 16.062 21.047 1 98.69 208 THR B N 1
ATOM 3601 C CA . THR B 1 208 ? 2.436 17.031 21.547 1 98.69 208 THR B CA 1
ATOM 3602 C C . THR B 1 208 ? 3.143 18.234 22.172 1 98.69 208 THR B C 1
ATOM 3604 O O . THR B 1 208 ? 2.807 19.375 21.875 1 98.69 208 THR B O 1
ATOM 3607 N N . ALA B 1 209 ? 4.105 17.938 22.969 1 98.62 209 ALA B N 1
ATOM 3608 C CA . ALA B 1 209 ? 4.863 19.031 23.578 1 98.62 209 ALA B CA 1
ATOM 3609 C C . ALA B 1 209 ? 5.586 19.859 22.531 1 98.62 209 ALA B C 1
ATOM 3611 O O . ALA B 1 209 ? 5.57 21.094 22.578 1 98.62 209 ALA B O 1
ATOM 3612 N N . ALA B 1 210 ? 6.195 19.219 21.547 1 98.69 210 ALA B N 1
ATOM 3613 C CA . ALA B 1 210 ? 6.934 19.906 20.5 1 98.69 210 ALA B CA 1
ATOM 3614 C C . ALA B 1 210 ? 6.016 20.828 19.688 1 98.69 210 ALA B C 1
ATOM 3616 O O . ALA B 1 210 ? 6.414 21.922 19.297 1 98.69 210 ALA B O 1
ATOM 3617 N N . CYS B 1 211 ? 4.793 20.406 19.469 1 98.5 211 CYS B N 1
ATOM 3618 C CA . CYS B 1 211 ? 3.875 21.141 18.609 1 98.5 211 CYS B CA 1
ATOM 3619 C C . CYS B 1 211 ? 3.133 22.219 19.375 1 98.5 211 CYS B C 1
ATOM 3621 O O . CYS B 1 211 ? 2.723 23.234 18.797 1 98.5 211 CYS B O 1
ATOM 3623 N N . THR B 1 212 ? 2.973 22.047 20.734 1 97.94 212 THR B N 1
ATOM 3624 C CA . THR B 1 212 ? 2.062 22.938 21.453 1 97.94 212 THR B CA 1
ATOM 3625 C C . THR B 1 212 ? 2.834 23.875 22.375 1 97.94 212 THR B C 1
ATOM 3627 O O . THR B 1 212 ? 2.344 24.938 22.734 1 97.94 212 THR B O 1
ATOM 3630 N N . GLU B 1 213 ? 4.016 23.453 22.766 1 97.81 213 GLU B N 1
ATOM 3631 C CA . GLU B 1 213 ? 4.742 24.219 23.781 1 97.81 213 GLU B CA 1
ATOM 3632 C C . GLU B 1 213 ? 5.91 24.984 23.172 1 97.81 213 GLU B C 1
ATOM 3634 O O . GLU B 1 213 ? 6.492 25.859 23.812 1 97.81 213 GLU B O 1
ATOM 3639 N N . ALA B 1 214 ? 6.297 24.641 21.953 1 97.38 214 ALA B N 1
ATOM 3640 C CA . ALA B 1 214 ? 7.383 25.312 21.234 1 97.38 214 ALA B CA 1
ATOM 3641 C C . ALA B 1 214 ? 6.879 25.969 19.969 1 97.38 214 ALA B C 1
ATOM 3643 O O . ALA B 1 214 ? 5.895 25.531 19.375 1 97.38 214 ALA B O 1
ATOM 3644 N N . VAL B 1 215 ? 7.574 27.078 19.609 1 96.38 215 VAL B N 1
ATOM 3645 C CA . VAL B 1 215 ? 7.266 27.781 18.375 1 96.38 215 VAL B CA 1
ATOM 3646 C C . VAL B 1 215 ? 8.555 28.141 17.641 1 96.38 215 VAL B C 1
ATOM 3648 O O . VAL B 1 215 ? 9.648 28 18.203 1 96.38 215 VAL B O 1
ATOM 3651 N N . GLY B 1 216 ? 8.43 28.484 16.406 1 96.44 216 GLY B N 1
ATOM 3652 C CA . GLY B 1 216 ? 9.555 29.031 15.656 1 96.44 216 GLY B CA 1
ATOM 3653 C C . GLY B 1 216 ? 10.75 28.094 15.625 1 96.44 216 GLY B C 1
ATOM 3654 O O . GLY B 1 216 ? 10.609 26.906 15.297 1 96.44 216 GLY B O 1
ATOM 3655 N N . SER B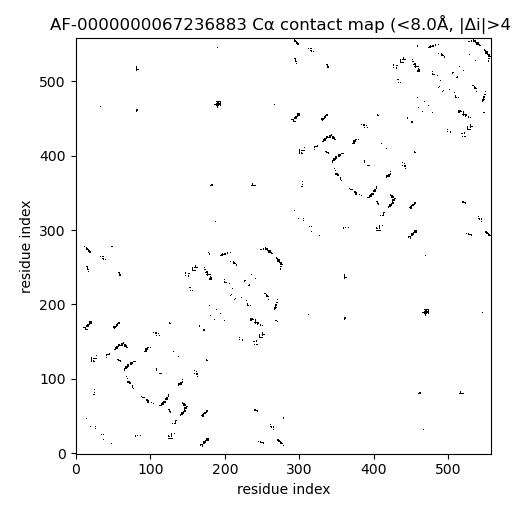 1 217 ? 11.914 28.625 15.945 1 97.75 217 SER B N 1
ATOM 3656 C CA . SER B 1 217 ? 13.18 27.906 15.828 1 97.75 217 SER B CA 1
ATOM 3657 C C . SER B 1 217 ? 13.266 26.766 16.844 1 97.75 217 SER B C 1
ATOM 3659 O O . SER B 1 217 ? 13.867 25.719 16.562 1 97.75 217 SER B O 1
ATOM 3661 N N . LYS B 1 218 ? 12.633 26.984 17.984 1 98.31 218 LYS B N 1
ATOM 3662 C CA . LYS B 1 218 ? 12.656 25.922 18.984 1 98.31 218 LYS B CA 1
ATOM 3663 C C . LYS B 1 218 ? 11.859 24.703 18.516 1 98.31 218 LYS B C 1
ATOM 3665 O O . LYS B 1 218 ? 12.312 23.562 18.656 1 98.31 218 LYS B O 1
ATOM 3670 N N . ARG B 1 219 ? 10.695 24.906 18 1 98.62 219 ARG B N 1
ATOM 3671 C CA . ARG B 1 219 ? 9.898 23.812 17.438 1 98.62 219 ARG B CA 1
ATOM 3672 C C . ARG B 1 219 ? 10.633 23.141 16.281 1 98.62 219 ARG B C 1
ATOM 3674 O O . ARG B 1 219 ? 10.648 21.906 16.188 1 98.62 219 ARG B O 1
ATOM 3681 N N . ALA B 1 220 ? 11.234 23.984 15.445 1 98.62 220 ALA B N 1
ATOM 3682 C CA . ALA B 1 220 ? 11.977 23.453 14.305 1 98.62 220 ALA B CA 1
ATOM 3683 C C . ALA B 1 220 ? 13.109 22.547 14.766 1 98.62 220 ALA B C 1
ATOM 3685 O O . ALA B 1 220 ? 13.336 21.484 14.18 1 98.62 220 ALA B O 1
ATOM 3686 N N . GLU B 1 221 ? 13.812 22.953 15.742 1 98.5 221 GLU B N 1
ATOM 3687 C CA . GLU B 1 221 ? 14.914 22.172 16.297 1 98.5 221 GLU B CA 1
ATOM 3688 C C . GLU B 1 221 ? 14.406 20.828 16.828 1 98.5 221 GLU B C 1
ATOM 3690 O O . GLU B 1 221 ? 14.992 19.781 16.562 1 98.5 221 GLU B O 1
ATOM 3695 N N . LEU B 1 222 ? 13.375 20.906 17.609 1 98.69 222 LEU B N 1
ATOM 3696 C CA . LEU B 1 222 ? 12.797 19.688 18.172 1 98.69 222 LEU B CA 1
ATOM 3697 C C . LEU B 1 222 ? 12.352 18.734 17.062 1 98.69 222 LEU B C 1
ATOM 3699 O O . LEU B 1 222 ? 12.711 17.562 17.062 1 98.69 222 LEU B O 1
ATOM 3703 N N . LEU B 1 223 ? 11.625 19.266 16.094 1 98.81 223 LEU B N 1
ATOM 3704 C CA . LEU B 1 223 ? 11.062 18.422 15.031 1 98.81 223 LEU B CA 1
ATOM 3705 C C . LEU B 1 223 ? 12.164 17.891 14.125 1 98.81 223 LEU B C 1
ATOM 3707 O O . LEU B 1 223 ? 12.055 16.766 13.609 1 98.81 223 LEU B O 1
ATOM 3711 N N . THR B 1 224 ? 13.219 18.641 13.945 1 98.5 224 THR B N 1
ATOM 3712 C CA . THR B 1 224 ? 14.359 18.156 13.188 1 98.5 224 THR B CA 1
ATOM 3713 C C . THR B 1 224 ? 15.016 16.969 13.891 1 98.5 224 THR B C 1
ATOM 3715 O O . THR B 1 224 ? 15.516 16.047 13.234 1 98.5 224 THR B O 1
ATOM 3718 N N . GLY B 1 225 ? 14.945 16.953 15.195 1 98.12 225 GLY B N 1
ATOM 3719 C CA . GLY B 1 225 ? 15.57 15.898 15.992 1 98.12 225 GLY B CA 1
ATOM 3720 C C . GLY B 1 225 ? 14.602 14.789 16.375 1 98.12 225 GLY B C 1
ATOM 3721 O O . GLY B 1 225 ? 14.883 14 17.281 1 98.12 225 GLY B O 1
ATOM 3722 N N . TRP B 1 226 ? 13.508 14.672 15.695 1 98.31 226 TRP B N 1
ATOM 3723 C CA . TRP B 1 226 ? 12.398 13.805 16.094 1 98.31 226 TRP B CA 1
ATOM 3724 C C . TRP B 1 226 ? 12.867 12.367 16.266 1 98.31 226 TRP B C 1
ATOM 3726 O O . TRP B 1 226 ? 12.336 11.641 17.109 1 98.31 226 TRP B O 1
ATOM 3736 N N . ALA B 1 227 ? 13.797 11.914 15.453 1 97.06 227 ALA B N 1
ATOM 3737 C CA . ALA B 1 227 ? 14.195 10.508 15.414 1 97.06 227 ALA B CA 1
ATOM 3738 C C . ALA B 1 227 ? 14.797 10.07 16.75 1 97.06 227 ALA B C 1
ATOM 3740 O O . ALA B 1 227 ? 14.766 8.883 17.094 1 97.06 227 ALA B O 1
ATOM 3741 N N . LYS B 1 228 ? 15.312 11.023 17.516 1 97.19 228 LYS B N 1
ATOM 3742 C CA . LYS B 1 228 ? 15.938 10.734 18.797 1 97.19 228 LYS B CA 1
ATOM 3743 C C . LYS B 1 228 ? 14.93 10.859 19.938 1 97.19 228 LYS B C 1
ATOM 3745 O O . LYS B 1 228 ? 15.242 10.539 21.094 1 97.19 228 LYS B O 1
ATOM 3750 N N . ALA B 1 229 ? 13.758 11.312 19.656 1 98.31 229 ALA B N 1
ATOM 3751 C CA . ALA B 1 229 ? 12.711 11.438 20.672 1 98.31 229 ALA B CA 1
ATOM 3752 C C . ALA B 1 229 ? 12.297 10.062 21.203 1 98.31 229 ALA B C 1
ATOM 3754 O O . ALA B 1 229 ? 12.461 9.055 20.516 1 98.31 229 ALA B O 1
ATOM 3755 N N . PRO B 1 230 ? 11.812 10.055 22.453 1 98.31 230 PRO B N 1
ATOM 3756 C CA . PRO B 1 230 ? 11.297 8.781 22.969 1 98.31 230 PRO B CA 1
ATOM 3757 C C . PRO B 1 230 ? 10.242 8.164 22.047 1 98.31 230 PRO B C 1
ATOM 3759 O O . PRO B 1 230 ? 9.227 8.797 21.75 1 98.31 230 PRO B O 1
ATOM 3762 N N . GLY B 1 231 ? 10.523 6.953 21.531 1 98 231 GLY B N 1
ATOM 3763 C CA . GLY B 1 231 ? 9.586 6.227 20.688 1 98 231 GLY B CA 1
ATOM 3764 C C . GLY B 1 231 ? 9.594 6.691 19.25 1 98 231 GLY B C 1
ATOM 3765 O O . GLY B 1 231 ? 8.797 6.215 18.438 1 98 231 GLY B O 1
ATOM 3766 N N . GLY B 1 232 ? 10.445 7.664 18.906 1 97.44 232 GLY B N 1
ATOM 3767 C CA . GLY B 1 232 ? 10.445 8.25 17.562 1 97.44 232 GLY B CA 1
ATOM 3768 C C . GLY B 1 232 ? 10.641 7.227 16.469 1 97.44 232 GLY B C 1
ATOM 3769 O O . GLY B 1 232 ? 9.703 6.926 15.719 1 97.44 232 GLY B O 1
ATOM 3770 N N . ARG B 1 233 ? 11.766 6.594 16.391 1 96.19 233 ARG B N 1
ATOM 3771 C CA . ARG B 1 233 ? 12.102 5.645 15.336 1 96.19 233 ARG B CA 1
ATOM 3772 C C . ARG B 1 233 ? 11.258 4.375 15.453 1 96.19 233 ARG B C 1
ATOM 3774 O O . ARG B 1 233 ? 10.938 3.74 14.445 1 96.19 233 ARG B O 1
ATOM 3781 N N . GLU B 1 234 ? 10.805 4.02 16.641 1 95.38 234 GLU B N 1
ATOM 3782 C CA . GLU B 1 234 ? 9.875 2.904 16.812 1 95.38 234 GLU B CA 1
ATOM 3783 C C . GLU B 1 234 ? 8.523 3.217 16.172 1 95.38 234 GLU B C 1
ATOM 3785 O O . GLU B 1 234 ? 7.84 2.32 15.68 1 95.38 234 GLU B O 1
ATOM 3790 N N . SER B 1 235 ? 8.156 4.473 16.25 1 96.62 235 SER B N 1
ATOM 3791 C CA . SER B 1 235 ? 6.875 4.898 15.688 1 96.62 235 SER B CA 1
ATOM 3792 C C . SER B 1 235 ? 6.961 5.059 14.172 1 96.62 235 SER B C 1
ATOM 3794 O O . SER B 1 235 ? 5.977 4.848 13.461 1 96.62 235 SER B O 1
ATOM 3796 N N . HIS B 1 236 ? 8.133 5.512 13.742 1 97.44 236 HIS B N 1
ATOM 3797 C CA . HIS B 1 236 ? 8.359 5.742 12.32 1 97.44 236 HIS B CA 1
ATOM 3798 C C . HIS B 1 236 ? 9.68 5.121 11.867 1 97.44 236 HIS B C 1
ATOM 3800 O O . HIS B 1 236 ? 10.703 5.797 11.82 1 97.44 236 HIS B O 1
ATOM 3806 N N . PRO B 1 237 ? 9.594 3.885 11.461 1 94.69 237 PRO B N 1
ATOM 3807 C CA . PRO B 1 237 ? 10.812 3.338 10.852 1 94.69 237 PRO B CA 1
ATOM 3808 C C . PRO B 1 237 ? 11.289 4.145 9.648 1 94.69 237 PRO B C 1
ATOM 3810 O O . PRO B 1 237 ? 12.492 4.238 9.398 1 94.69 237 PRO B O 1
ATOM 3813 N N . ARG B 1 238 ? 10.328 4.684 8.977 1 94.06 238 ARG B N 1
ATOM 3814 C CA . ARG B 1 238 ? 10.492 5.695 7.941 1 94.06 238 ARG B CA 1
ATOM 3815 C C . ARG B 1 238 ? 9.484 6.824 8.109 1 94.06 238 ARG B C 1
ATOM 3817 O O . ARG B 1 238 ? 8.336 6.586 8.492 1 94.06 238 ARG B O 1
ATOM 3824 N N . GLU B 1 239 ? 9.844 8.047 7.805 1 94.94 239 GLU B N 1
ATOM 3825 C CA . GLU B 1 239 ? 9.055 9.148 8.336 1 94.94 239 GLU B CA 1
ATOM 3826 C C . GLU B 1 239 ? 8.148 9.75 7.266 1 94.94 239 GLU B C 1
ATOM 3828 O O . GLU B 1 239 ? 7.699 10.891 7.391 1 94.94 239 GLU B O 1
ATOM 3833 N N . GLU B 1 240 ? 7.812 9.023 6.238 1 95.75 240 GLU B N 1
ATOM 3834 C CA . GLU B 1 240 ? 6.984 9.547 5.164 1 95.75 240 GLU B CA 1
ATOM 3835 C C . GLU B 1 240 ? 5.645 10.055 5.695 1 95.75 240 GLU B C 1
ATOM 3837 O O . GLU B 1 240 ? 5.148 11.094 5.258 1 95.75 240 GLU B O 1
ATOM 3842 N N . HIS B 1 241 ? 5.039 9.305 6.645 1 98.06 241 HIS B N 1
ATOM 3843 C CA . HIS B 1 241 ? 3.734 9.703 7.156 1 98.06 241 HIS B CA 1
ATOM 3844 C C . HIS B 1 241 ? 3.869 10.789 8.219 1 98.06 241 HIS B C 1
ATOM 3846 O O . HIS B 1 241 ? 2.877 11.406 8.609 1 98.06 241 HIS B O 1
ATOM 3852 N N . PHE B 1 242 ? 5.09 11.031 8.688 1 98.5 242 PHE B N 1
ATOM 3853 C CA . PHE B 1 242 ? 5.348 12.031 9.711 1 98.5 242 PHE B CA 1
ATOM 3854 C C . PHE B 1 242 ? 5.664 13.383 9.086 1 98.5 242 PHE B C 1
ATOM 3856 O O . PHE B 1 242 ? 5.246 14.422 9.602 1 98.5 242 PHE B O 1
ATOM 3863 N N . ILE B 1 243 ? 6.285 13.445 7.949 1 98.38 243 ILE B N 1
ATOM 3864 C CA . ILE B 1 243 ? 6.977 14.602 7.398 1 98.38 243 ILE B CA 1
ATOM 3865 C C . ILE B 1 243 ? 5.961 15.656 6.965 1 98.38 243 ILE B C 1
ATOM 3867 O O . ILE B 1 243 ? 6.242 16.859 7.012 1 98.38 243 ILE B O 1
ATOM 3871 N N . PRO B 1 244 ? 4.738 15.258 6.57 1 98.88 244 PRO B N 1
ATOM 3872 C CA . PRO B 1 244 ? 3.768 16.312 6.246 1 98.88 244 PRO B CA 1
ATOM 3873 C C . PRO B 1 244 ? 3.496 17.234 7.426 1 98.88 244 PRO B C 1
ATOM 3875 O O . PRO B 1 244 ? 3.18 18.422 7.223 1 98.88 244 PRO B O 1
ATOM 3878 N N . LEU B 1 245 ? 3.604 16.719 8.625 1 98.88 245 LEU B N 1
ATOM 3879 C CA . LEU B 1 245 ? 3.436 17.547 9.812 1 98.88 245 LEU B CA 1
ATOM 3880 C C . LEU B 1 245 ? 4.461 18.672 9.844 1 98.88 245 LEU B C 1
ATOM 3882 O O . LEU B 1 245 ? 4.145 19.797 10.266 1 98.88 245 LEU B O 1
ATOM 3886 N N . LEU B 1 246 ? 5.641 18.391 9.398 1 98.88 246 LEU B N 1
ATOM 3887 C CA . LEU B 1 246 ? 6.699 19.391 9.438 1 98.88 246 LEU B CA 1
ATOM 3888 C C . LEU B 1 246 ? 6.406 20.531 8.461 1 98.88 246 LEU B C 1
ATOM 3890 O O . LEU B 1 246 ? 6.762 21.688 8.727 1 98.88 246 LEU B O 1
ATOM 3894 N N . VAL B 1 247 ? 5.754 20.219 7.348 1 98.94 247 VAL B N 1
ATOM 3895 C CA . VAL B 1 247 ? 5.348 21.281 6.426 1 98.94 247 VAL B CA 1
ATOM 3896 C C . VAL B 1 247 ? 4.305 22.172 7.09 1 98.94 247 VAL B C 1
ATOM 3898 O O . VAL B 1 247 ? 4.41 23.406 7.055 1 98.94 247 VAL B O 1
ATOM 3901 N N . ALA B 1 248 ? 3.322 21.562 7.727 1 98.88 248 ALA B N 1
ATOM 3902 C CA . ALA B 1 248 ? 2.295 22.328 8.43 1 98.88 248 ALA B CA 1
ATOM 3903 C C . ALA B 1 248 ? 2.91 23.203 9.523 1 98.88 248 ALA B C 1
ATOM 3905 O O . ALA B 1 248 ? 2.574 24.375 9.648 1 98.88 248 ALA B O 1
ATOM 3906 N N . ALA B 1 249 ? 3.785 22.609 10.297 1 98.81 249 ALA B N 1
ATOM 3907 C CA . ALA B 1 249 ? 4.445 23.312 11.383 1 98.81 249 ALA B CA 1
ATOM 3908 C C . ALA B 1 249 ? 5.324 24.438 10.852 1 98.81 249 ALA B C 1
ATOM 3910 O O . ALA B 1 249 ? 5.367 25.531 11.43 1 98.81 249 ALA B O 1
ATOM 3911 N N . GLY B 1 250 ? 6.051 24.172 9.766 1 98.81 250 GLY B N 1
ATOM 3912 C CA . GLY B 1 250 ? 6.867 25.203 9.148 1 98.81 250 GLY B CA 1
ATOM 3913 C C . GLY B 1 250 ? 6.062 26.391 8.68 1 98.81 250 GLY B C 1
ATOM 3914 O O . GLY B 1 250 ? 6.496 27.547 8.836 1 98.81 250 GLY B O 1
ATOM 3915 N N . ALA B 1 251 ? 4.941 26.141 8.125 1 98.75 251 ALA B N 1
ATOM 3916 C CA . ALA B 1 251 ? 4.074 27.203 7.633 1 98.75 251 ALA B CA 1
ATOM 3917 C C . ALA B 1 251 ? 3.504 28.016 8.781 1 98.75 251 ALA B C 1
ATOM 3919 O O . ALA B 1 251 ? 3.117 29.172 8.602 1 98.75 251 ALA B O 1
ATOM 3920 N N . ALA B 1 252 ? 3.447 27.406 9.969 1 97.75 252 ALA B N 1
ATOM 3921 C CA . ALA B 1 252 ? 2.881 28.062 11.141 1 97.75 252 ALA B CA 1
ATOM 3922 C C . ALA B 1 252 ? 3.842 29.109 11.703 1 97.75 252 ALA B C 1
ATOM 3924 O O . ALA B 1 252 ? 3.416 30.078 12.352 1 97.75 252 ALA B O 1
ATOM 3925 N N . GLY B 1 253 ? 5.172 28.875 11.508 1 95.94 253 GLY B N 1
ATOM 3926 C CA . GLY B 1 253 ? 6.152 29.828 12.016 1 95.94 253 GLY B CA 1
ATOM 3927 C C . GLY B 1 253 ? 6.117 29.969 13.523 1 95.94 253 GLY B C 1
ATOM 3928 O O . GLY B 1 253 ? 6.277 28.984 14.25 1 95.94 253 GLY B O 1
ATOM 3929 N N . GLU B 1 254 ? 5.734 31.156 13.953 1 96.81 254 GLU B N 1
ATOM 3930 C CA . GLU B 1 254 ? 5.82 31.484 15.375 1 96.81 254 GLU B CA 1
ATOM 3931 C C . GLU B 1 254 ? 4.492 31.219 16.078 1 96.81 254 GLU B C 1
ATOM 3933 O O . GLU B 1 254 ? 4.359 31.469 17.281 1 96.81 254 GLU B O 1
ATOM 3938 N N . GLU B 1 255 ? 3.504 30.703 15.422 1 97.12 255 GLU B N 1
ATOM 3939 C CA . GLU B 1 255 ? 2.209 30.438 16.031 1 97.12 255 GLU B CA 1
ATOM 3940 C C . GLU B 1 255 ? 2.184 29.062 16.688 1 97.12 255 GLU B C 1
ATOM 3942 O O . GLU B 1 255 ? 2.639 28.078 16.109 1 97.12 255 GLU B O 1
ATOM 3947 N N . PRO B 1 256 ? 1.688 29.016 17.891 1 95.94 256 PRO B N 1
ATOM 3948 C CA . PRO B 1 256 ? 1.639 27.719 18.578 1 95.94 256 PRO B CA 1
ATOM 3949 C C . PRO B 1 256 ? 0.627 26.75 17.969 1 95.94 256 PRO B C 1
ATOM 3951 O O . PRO B 1 256 ? -0.291 27.188 17.266 1 95.94 256 PRO B O 1
ATOM 3954 N N . GLY B 1 257 ? 0.892 25.5 18.219 1 97.69 257 GLY B N 1
ATOM 3955 C CA . GLY B 1 257 ? -0.078 24.484 17.875 1 97.69 257 GLY B CA 1
ATOM 3956 C C . GLY B 1 257 ? -0.97 24.078 19.031 1 97.69 257 GLY B C 1
ATOM 3957 O O . GLY B 1 257 ? -0.71 24.453 20.172 1 97.69 257 GLY B O 1
ATOM 3958 N N . ARG B 1 258 ? -2.061 23.484 18.719 1 97.75 258 ARG B N 1
ATOM 3959 C CA . ARG B 1 258 ? -2.912 22.797 19.688 1 97.75 258 ARG B CA 1
ATOM 3960 C C . ARG B 1 258 ? -3.277 21.406 19.219 1 97.75 258 ARG B C 1
ATOM 3962 O O . ARG B 1 258 ? -3.334 21.141 18.016 1 97.75 258 ARG B O 1
ATOM 3969 N N . VAL B 1 259 ? -3.514 20.547 20.203 1 97.94 259 VAL B N 1
ATOM 3970 C CA . VAL B 1 259 ? -4.016 19.219 19.875 1 97.94 259 VAL B CA 1
ATOM 3971 C C . VAL B 1 259 ? -5.469 19.312 19.406 1 97.94 259 VAL B C 1
ATOM 3973 O O . VAL B 1 259 ? -6.32 19.859 20.109 1 97.94 259 VAL B O 1
ATOM 3976 N N . ASP B 1 260 ? -5.699 18.828 18.234 1 97.19 260 ASP B N 1
ATOM 3977 C CA . ASP B 1 260 ? -7.047 18.859 17.672 1 97.19 260 ASP B CA 1
ATOM 3978 C C . ASP B 1 260 ? -7.703 17.484 17.75 1 97.19 260 ASP B C 1
ATOM 3980 O O . ASP B 1 260 ? -8.93 17.359 17.641 1 97.19 260 ASP B O 1
ATOM 3984 N N . TYR B 1 261 ? -6.926 16.484 17.859 1 98.12 261 TYR B N 1
ATOM 3985 C CA . TYR B 1 261 ? -7.348 15.094 17.984 1 98.12 261 TYR B CA 1
ATOM 3986 C C . TYR B 1 261 ? -6.32 14.281 18.766 1 98.12 261 TYR B C 1
ATOM 3988 O O . TYR B 1 261 ? -5.113 14.477 18.609 1 98.12 261 TYR B O 1
ATOM 3996 N N . SER B 1 262 ? -6.777 13.43 19.641 1 98.19 262 SER B N 1
ATOM 3997 C CA . SER B 1 262 ? -5.902 12.516 20.375 1 98.19 262 SER B CA 1
ATOM 3998 C C . SER B 1 262 ? -6.66 11.266 20.828 1 98.19 262 SER B C 1
ATOM 4000 O O . SER B 1 262 ? -7.629 11.367 21.578 1 98.19 262 SER B O 1
ATOM 4002 N N . ASP B 1 263 ? -6.234 10.141 20.312 1 97 263 ASP B N 1
ATOM 4003 C CA . ASP B 1 263 ? -6.883 8.906 20.734 1 97 263 ASP B CA 1
ATOM 4004 C C . ASP B 1 263 ? -6.027 7.688 20.391 1 97 263 ASP B C 1
ATOM 4006 O O . ASP B 1 263 ? -4.988 7.824 19.734 1 97 263 ASP B O 1
ATOM 4010 N N . TRP B 1 264 ? -6.395 6.57 21.031 1 92 264 TRP B N 1
ATOM 4011 C CA . TRP B 1 264 ? -5.82 5.289 20.625 1 92 264 TRP B CA 1
ATOM 4012 C C . TRP B 1 264 ? -6.555 4.711 19.422 1 92 264 TRP B C 1
ATOM 4014 O O . TRP B 1 264 ? -7.777 4.547 19.453 1 92 264 TRP B O 1
ATOM 4024 N N . VAL B 1 265 ? -5.824 4.496 18.344 1 88.12 265 VAL B N 1
ATOM 4025 C CA . VAL B 1 265 ? -6.348 3.947 17.109 1 88.12 265 VAL B CA 1
ATOM 4026 C C . VAL B 1 265 ? -5.52 2.734 16.688 1 88.12 265 VAL B C 1
ATOM 4028 O O . VAL B 1 265 ? -4.301 2.83 16.547 1 88.12 265 VAL B O 1
ATOM 4031 N N . MET B 1 266 ? -6.168 1.618 16.516 1 81.69 266 MET B N 1
ATOM 4032 C CA . MET B 1 266 ? -5.496 0.39 16.094 1 81.69 266 MET B CA 1
ATOM 4033 C C . MET B 1 266 ? -4.324 0.076 17.031 1 81.69 266 MET B C 1
ATOM 4035 O O . MET B 1 266 ? -3.234 -0.26 16.562 1 81.69 266 MET B O 1
ATOM 4039 N N . GLY B 1 267 ? -4.516 0.386 18.328 1 84.19 267 GLY B N 1
ATOM 4040 C CA . GLY B 1 267 ? -3.559 0.011 19.359 1 84.19 267 GLY B CA 1
ATOM 4041 C C . GLY B 1 267 ? -2.424 1.005 19.5 1 84.19 267 GLY B C 1
ATOM 4042 O O . GLY B 1 267 ? -1.504 0.792 20.297 1 84.19 267 GLY B O 1
ATOM 4043 N N . THR B 1 268 ? -2.449 2.143 18.766 1 91.31 268 THR B N 1
ATOM 4044 C CA . THR B 1 268 ? -1.387 3.139 18.828 1 91.31 268 THR B CA 1
ATOM 4045 C C . THR B 1 268 ? -1.952 4.516 19.172 1 91.31 268 THR B C 1
ATOM 4047 O O . THR B 1 268 ? -3.082 4.836 18.797 1 91.31 268 THR B O 1
ATOM 4050 N N . LYS B 1 269 ? -1.165 5.246 19.922 1 95.62 269 LYS B N 1
ATOM 4051 C CA . LYS B 1 269 ? -1.564 6.605 20.266 1 95.62 269 LYS B CA 1
ATOM 4052 C C . LYS B 1 269 ? -1.23 7.582 19.156 1 95.62 269 LYS B C 1
ATOM 4054 O O . LYS B 1 269 ? -0.09 7.637 18.688 1 95.62 269 LYS B O 1
ATOM 4059 N N . ILE B 1 270 ? -2.271 8.266 18.641 1 97.19 270 ILE B N 1
ATOM 4060 C CA . ILE B 1 270 ? -2.037 9.227 17.562 1 97.19 270 ILE B CA 1
ATOM 4061 C C . ILE B 1 270 ? -2.73 10.547 17.891 1 97.19 270 ILE B C 1
ATOM 4063 O O . ILE B 1 270 ? -3.719 10.57 18.625 1 97.19 270 ILE B O 1
ATOM 4067 N N . SER B 1 271 ? -2.174 11.648 17.359 1 98.62 271 SER B N 1
ATOM 4068 C CA . SER B 1 271 ? -2.73 12.977 17.578 1 98.62 271 SER B CA 1
ATOM 4069 C C . SER B 1 271 ? -2.713 13.797 16.281 1 98.62 271 SER B C 1
ATOM 4071 O O . SER B 1 271 ? -1.935 13.516 15.375 1 98.62 271 SER B O 1
ATOM 4073 N N . GLY B 1 272 ? -3.674 14.664 16.125 1 98.38 272 GLY B N 1
ATOM 4074 C CA . GLY B 1 272 ? -3.721 15.711 15.117 1 98.38 272 GLY B CA 1
ATOM 4075 C C . GLY B 1 272 ? -3.52 17.109 15.688 1 98.38 272 GLY B C 1
ATOM 4076 O O . GLY B 1 272 ? -3.727 17.328 16.875 1 98.38 272 GLY B O 1
ATOM 4077 N N . PHE B 1 273 ? -3.047 18.016 14.867 1 98.56 273 PHE B N 1
ATOM 4078 C CA . PHE B 1 273 ? -2.67 19.344 15.359 1 98.56 273 PHE B CA 1
ATOM 4079 C C . PHE B 1 273 ? -3.207 20.438 14.445 1 98.56 273 PHE B C 1
ATOM 4081 O O . PHE B 1 273 ? -3.285 20.25 13.234 1 98.56 273 PHE B O 1
ATOM 4088 N N . VAL B 1 274 ? -3.543 21.516 15.008 1 98.44 274 VAL B N 1
ATOM 4089 C CA . VAL B 1 274 ? -3.842 22.766 14.32 1 98.44 274 VAL B CA 1
ATOM 4090 C C . VAL B 1 274 ? -2.896 23.859 14.805 1 98.44 274 VAL B C 1
ATOM 4092 O O . VAL B 1 274 ? -2.668 24 16 1 98.44 274 VAL B O 1
ATOM 4095 N N . PHE B 1 275 ? -2.277 24.484 13.883 1 98.25 275 PHE B N 1
ATOM 4096 C CA . PHE B 1 275 ? -1.385 25.594 14.211 1 98.25 275 PHE B CA 1
ATOM 4097 C C . PHE B 1 275 ? -2.021 26.922 13.844 1 98.25 275 PHE B C 1
ATOM 4099 O O . PHE B 1 275 ? -2.613 27.062 12.766 1 98.25 275 PHE B O 1
ATOM 4106 N N . GLY B 1 276 ? -1.828 27.891 14.688 1 92.94 276 GLY B N 1
ATOM 4107 C CA . GLY B 1 276 ? -2.406 29.219 14.477 1 92.94 276 GLY B CA 1
ATOM 4108 C C . GLY B 1 276 ? -3.852 29.312 14.922 1 92.94 276 GLY B C 1
ATOM 4109 O O . GLY B 1 276 ? -4.453 28.312 15.328 1 92.94 276 GLY B O 1
ATOM 4110 N N . THR B 1 277 ? -4.289 30.5 15.242 1 71.5 277 THR B N 1
ATOM 4111 C CA . THR B 1 277 ? -5.574 30.766 15.891 1 71.5 277 THR B CA 1
ATOM 4112 C C . THR B 1 277 ? -6.723 30.578 14.906 1 71.5 277 THR B C 1
ATOM 4114 O O . THR B 1 277 ? -6.598 30.906 13.727 1 71.5 277 THR B O 1
ATOM 4117 N N . ALA B 1 278 ? -7.52 29.344 15.164 1 56.41 278 ALA B N 1
ATOM 4118 C CA . ALA B 1 278 ? -8.797 29.516 14.477 1 56.41 278 ALA B CA 1
ATOM 4119 C C . ALA B 1 278 ? -9.406 30.875 14.781 1 56.41 278 ALA B C 1
ATOM 4121 O O . ALA B 1 278 ? -9.211 31.422 15.867 1 56.41 278 ALA B O 1
ATOM 4122 N N . PRO B 1 279 ? -9.977 31.547 13.859 1 45.62 279 PRO B N 1
ATOM 4123 C CA . PRO B 1 279 ? -10.602 32.844 14.203 1 45.62 279 PRO B CA 1
ATOM 4124 C C . PRO B 1 279 ? -11.453 32.75 15.469 1 45.62 279 PRO B C 1
ATOM 4126 O O . PRO B 1 279 ? -11.938 31.672 15.828 1 45.62 279 PRO B O 1
#